Protein AF-0000000077052453 (afdb_homodimer)

Radius of gyration: 27.78 Å; Cα contacts (8 Å, |Δi|>4): 777; chains: 2; bounding box: 116×94×67 Å

Secondary structure (DSSP, 8-state):
-------------------------BTTB-HHHHHHHT-PPPPSSS-TTSSTTTT--HHHHHHHHHTB-PPP-PPP-HHHHHHHHHHHHHHHHHHHHHHTT-HHHHHHHHHHHHTHHHHHHHHHHHHHHHHHT---TTHHHHHHHHHHHHHHHHHHGGGS---HHHHHHHHHHHHHHHHHHHHHHHH-HHHHHHHHHHHHHHHHHHHHHHHHHHHTTSS--PBPPHHHHHHHT--TT-BHHHHHHHHHHHHHHHHHHHHHHHHHHHS---TTS---TTTS--S---SSS-TTB-GGG-----/-------------------------BTTB-HHHHHHHT-PPPPSSS-TTSSTTTT--HHHHHHHHHTB-PPP-PPP-HHHHHHHHHHHHHHHHHHHHHHTT-HHHHHHHHHHHHTHHHHHHHHHHHHHHHHHT---TTHHHHHHHHHHHHHHHHHHGGGS---HHHHHHHHHHHHHHHHHHHHHHHH-HHHHHHHHHHHHHHHHHHHHHHHHHHHTTSS--PBPPHHHHHHHT--TT-BHHHHHHHHHHHHHHHHHHHHHHHHHHHS---TTS---TTT---S---SSS-TTB-GGG-----

Sequence (604 aa):
MFSRFCSRSLTSRVPFFIRAVATTPEGIIDKDVLERAINKKPNKHYHILSTRYHSSNREYLQILEQCWGEQPKRQAVGISDRIAKGIVDMLFFCGNLYFRDNYIRRAIFLESVASVPGLVCSSLHHLRCLRRLQPNEWIKPLVDEAENERMHLLAVRTYTNLTIVQKLFIRILQVSFVSLFSFMFVFTPRTSHRLVGFLEEHAVDSYTEMIKRIDTGKLKNERATQITKDYWGLPEDATLRDALLVIRADEADHRLVNHTLGDEYDKKVAPNGKWYAGLHFPIDLHSSFGPYMDFSKYKKQEMFSRFCSRSLTSRVPFFIRAVATTPEGIIDKDVLERAINKKPNKHYHILSTRYHSSNREYLQILEQCWGEQPKRQAVGISDRIAKGIVDMLFFCGNLYFRDNYIRRAIFLESVASVPGLVCSSLHHLRCLRRLQPNEWIKPLVDEAENERMHLLAVRTYTNLTIVQKLFIRILQVSFVSLFSFMFVFTPRTSHRLVGFLEEHAVDSYTEMIKRIDTGKLKNERATQITKDYWGLPEDATLRDALLVIRADEADHRLVNHTLGDEYDKKVAPNGKWYAGLHFPIDLHSSFGPYMDFSKYKKQE

Organism: Blastocystis hominis (NCBI:txid12968)

Structure (mmCIF, N/CA/C/O backbone):
data_AF-0000000077052453-model_v1
#
loop_
_entity.id
_entity.type
_entity.pdbx_description
1 polymer 'Alternative oxydase (AOX)'
#
loop_
_atom_site.group_PDB
_atom_site.id
_atom_site.type_symbol
_atom_site.label_atom_id
_atom_site.label_alt_id
_atom_site.label_comp_id
_atom_site.label_asym_id
_atom_site.label_entity_id
_atom_site.label_seq_id
_atom_site.pdbx_PDB_ins_code
_atom_site.Cartn_x
_atom_site.Cartn_y
_atom_site.Cartn_z
_atom_site.occupancy
_atom_site.B_iso_or_equiv
_atom_site.auth_seq_id
_atom_site.auth_comp_id
_atom_site.auth_asym_id
_atom_site.auth_atom_id
_atom_site.pdbx_PDB_model_num
ATOM 1 N N . MET A 1 1 ? 53.75 49 -15.062 1 26.22 1 MET A N 1
ATOM 2 C CA . MET A 1 1 ? 54.125 48.25 -13.859 1 26.22 1 MET A CA 1
ATOM 3 C C . MET A 1 1 ? 53.031 48.406 -12.789 1 26.22 1 MET A C 1
ATOM 5 O O . MET A 1 1 ? 53.281 48.188 -11.609 1 26.22 1 MET A O 1
ATOM 9 N N . PHE A 1 2 ? 51.781 48.969 -13.125 1 30.11 2 PHE A N 1
ATOM 10 C CA . PHE A 1 2 ? 50.688 49.219 -12.211 1 30.11 2 PHE A CA 1
ATOM 11 C C . PHE A 1 2 ? 50.219 47.906 -11.578 1 30.11 2 PHE A C 1
ATOM 13 O O . PHE A 1 2 ? 49.812 46.969 -12.289 1 30.11 2 PHE A O 1
ATOM 20 N N . SER A 1 3 ? 50.844 47.562 -10.375 1 25.36 3 SER A N 1
ATOM 21 C CA . SER A 1 3 ? 50.688 46.5 -9.383 1 25.36 3 SER A CA 1
ATOM 22 C C . SER A 1 3 ? 49.281 46.438 -8.859 1 25.36 3 SER A C 1
ATOM 24 O O . SER A 1 3 ? 48.781 47.406 -8.273 1 25.36 3 SER A O 1
ATOM 26 N N . ARG A 1 4 ? 48.281 45.844 -9.703 1 27.33 4 ARG A N 1
ATOM 27 C CA . ARG A 1 4 ? 46.875 45.594 -9.375 1 27.33 4 ARG A CA 1
ATOM 28 C C . ARG A 1 4 ? 46.75 44.906 -8.023 1 27.33 4 ARG A C 1
ATOM 30 O O . ARG A 1 4 ? 47.312 43.812 -7.836 1 27.33 4 ARG A O 1
ATOM 37 N N . PHE A 1 5 ? 46.75 45.688 -6.891 1 27.09 5 PHE A N 1
ATOM 38 C CA . PHE A 1 5 ? 46.531 45.281 -5.512 1 27.09 5 PHE A CA 1
ATOM 39 C C . PHE A 1 5 ? 45.25 44.438 -5.398 1 27.09 5 PHE A C 1
ATOM 41 O O . PHE A 1 5 ? 44.156 44.969 -5.609 1 27.09 5 PHE A O 1
ATOM 48 N N . CYS A 1 6 ? 45.25 43.156 -5.898 1 27.56 6 CYS A N 1
ATOM 49 C CA . CYS A 1 6 ? 44.156 42.219 -5.715 1 27.56 6 CYS A CA 1
ATOM 50 C C . CYS A 1 6 ? 43.812 42.062 -4.238 1 27.56 6 CYS A C 1
ATOM 52 O O . CYS A 1 6 ? 44.625 41.562 -3.457 1 27.56 6 CYS A O 1
ATOM 54 N N . SER A 1 7 ? 43.156 43.094 -3.621 1 23.78 7 SER A N 1
ATOM 55 C CA . SER A 1 7 ? 42.688 42.969 -2.24 1 23.78 7 SER A CA 1
ATOM 56 C C . SER A 1 7 ? 41.906 41.688 -2.023 1 23.78 7 SER A C 1
ATOM 58 O O . SER A 1 7 ? 40.906 41.438 -2.711 1 23.78 7 SER A O 1
ATOM 60 N N . ARG A 1 8 ? 42.562 40.562 -1.631 1 29.03 8 ARG A N 1
ATOM 61 C CA . ARG A 1 8 ? 42.062 39.312 -1.093 1 29.03 8 ARG A CA 1
ATOM 62 C C . ARG A 1 8 ? 41.125 39.562 0.074 1 29.03 8 ARG A C 1
ATOM 64 O O . ARG A 1 8 ? 41.531 39.969 1.156 1 29.03 8 ARG A O 1
ATOM 71 N N . SER A 1 9 ? 39.938 40.188 -0.212 1 24.8 9 SER A N 1
ATOM 72 C CA . SER A 1 9 ? 38.969 40.25 0.887 1 24.8 9 SER A CA 1
ATOM 73 C C . SER A 1 9 ? 38.812 38.906 1.549 1 24.8 9 SER A C 1
ATOM 75 O O . SER A 1 9 ? 38.5 37.906 0.88 1 24.8 9 SER A O 1
ATOM 77 N N . LEU A 1 10 ? 39.594 38.594 2.592 1 29.22 10 LEU A N 1
ATOM 78 C CA . LEU A 1 10 ? 39.469 37.5 3.547 1 29.22 10 LEU A CA 1
ATOM 79 C C . LEU A 1 10 ? 38.031 37.438 4.098 1 29.22 10 LEU A C 1
ATOM 81 O O . LEU A 1 10 ? 37.594 38.312 4.84 1 29.22 10 LEU A O 1
ATOM 85 N N . THR A 1 11 ? 37.031 37.094 3.293 1 29.38 11 THR A N 1
ATOM 86 C CA . THR A 1 11 ? 35.75 36.844 3.898 1 29.38 11 THR A CA 1
ATOM 87 C C . THR A 1 11 ? 35.875 35.875 5.078 1 29.38 11 THR A C 1
ATOM 89 O O . THR A 1 11 ? 36.469 34.812 4.949 1 29.38 11 THR A O 1
ATOM 92 N N . SER A 1 12 ? 36 36.375 6.273 1 26.34 12 SER A N 1
ATOM 93 C CA . SER A 1 12 ? 35.969 35.625 7.523 1 26.34 12 SER A CA 1
ATOM 94 C C . SER A 1 12 ? 34.812 34.625 7.527 1 26.34 12 SER A C 1
ATOM 96 O O . SER A 1 12 ? 33.656 35 7.332 1 26.34 12 SER A O 1
ATOM 98 N N . ARG A 1 13 ? 35.062 33.406 7.082 1 30.62 13 ARG A N 1
ATOM 99 C CA . ARG A 1 13 ? 34.188 32.281 7.352 1 30.62 13 ARG A CA 1
ATOM 100 C C . ARG A 1 13 ? 33.812 32.219 8.828 1 30.62 13 ARG A C 1
ATOM 102 O O . ARG A 1 13 ? 34.688 31.969 9.68 1 30.62 13 ARG A O 1
ATOM 109 N N . VAL A 1 14 ? 32.938 33.125 9.305 1 29.8 14 VAL A N 1
ATOM 110 C CA . VAL A 1 14 ? 32.406 32.938 10.648 1 29.8 14 VAL A CA 1
ATOM 111 C C . VAL A 1 14 ? 32.031 31.453 10.828 1 29.8 14 VAL A C 1
ATOM 113 O O . VAL A 1 14 ? 31.281 30.906 10.016 1 29.8 14 VAL A O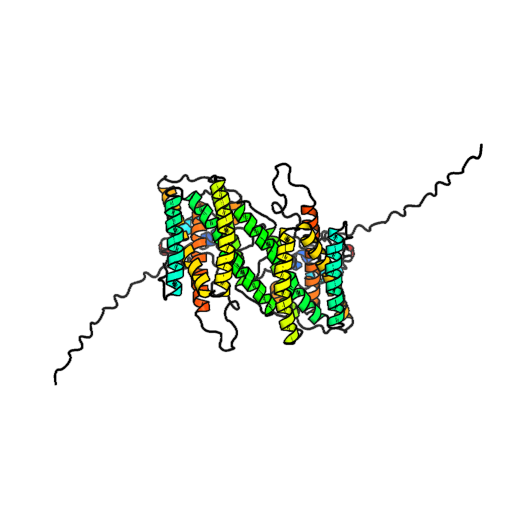 1
ATOM 116 N N . PRO A 1 15 ? 32.75 30.656 11.586 1 31.38 15 PRO A N 1
ATOM 117 C CA . PRO A 1 15 ? 32.375 29.266 11.852 1 31.38 15 PRO A CA 1
ATOM 118 C C . PRO A 1 15 ? 30.969 29.141 12.453 1 31.38 15 PRO A C 1
ATOM 120 O O . PRO A 1 15 ? 30.656 29.844 13.422 1 31.38 15 PRO A O 1
ATOM 123 N N . PHE A 1 16 ? 29.938 29.094 11.695 1 30.7 16 PHE A N 1
ATOM 124 C CA . PHE A 1 16 ? 28.641 28.734 12.258 1 30.7 16 PHE A CA 1
ATOM 125 C C . PHE A 1 16 ? 28.797 27.609 13.281 1 30.7 16 PHE A C 1
ATOM 127 O O . PHE A 1 16 ? 29.172 26.484 12.93 1 30.7 16 PHE A O 1
ATOM 134 N N . PHE A 1 17 ? 29.156 27.922 14.516 1 30.66 17 PHE A N 1
ATOM 135 C CA . PHE A 1 17 ? 29.062 26.984 15.625 1 30.66 17 PHE A CA 1
ATOM 136 C C . PHE A 1 17 ? 27.703 26.297 15.648 1 30.66 17 PHE A C 1
ATOM 138 O O . PHE A 1 17 ? 26.688 26.906 16.016 1 30.66 17 PHE A O 1
ATOM 145 N N . ILE A 1 18 ? 27.422 25.438 14.742 1 35.03 18 ILE A N 1
ATOM 146 C CA . ILE A 1 18 ? 26.234 24.594 14.859 1 35.03 18 ILE A CA 1
ATOM 147 C C . ILE A 1 18 ? 26.266 23.844 16.188 1 35.03 18 ILE A C 1
ATOM 149 O O . ILE A 1 18 ? 27.188 23.078 16.453 1 35.03 18 ILE A O 1
ATOM 153 N N . ARG A 1 19 ? 25.703 24.422 17.25 1 38.56 19 ARG A N 1
ATOM 154 C CA . ARG A 1 19 ? 25.531 23.625 18.453 1 38.56 19 ARG A CA 1
ATOM 155 C C . ARG A 1 19 ? 25.219 22.172 18.109 1 38.56 19 ARG A C 1
ATOM 157 O O . ARG A 1 19 ? 24.438 21.906 17.203 1 38.56 19 ARG A O 1
ATOM 164 N N . ALA A 1 20 ? 26.031 21.219 18.469 1 44.16 20 ALA A N 1
ATOM 165 C CA . ALA A 1 20 ? 25.938 19.766 18.281 1 44.16 20 ALA A CA 1
ATOM 166 C C . ALA A 1 20 ? 24.609 19.234 18.812 1 44.16 20 ALA A C 1
ATOM 168 O O . ALA A 1 20 ? 24.375 19.219 20.016 1 44.16 20 ALA A O 1
ATOM 169 N N . VAL A 1 21 ? 23.531 19.484 18.078 1 57.38 21 VAL A N 1
ATOM 170 C CA . VAL A 1 21 ? 22.219 18.984 18.469 1 57.38 21 VAL A CA 1
ATOM 171 C C . VAL A 1 21 ? 22.25 17.453 18.547 1 57.38 21 VAL A C 1
ATOM 173 O O . VAL A 1 21 ? 22.75 16.781 17.641 1 57.38 21 VAL A O 1
ATOM 176 N N . ALA A 1 22 ? 22.031 16.953 19.844 1 54.09 22 ALA A N 1
ATOM 177 C CA . ALA A 1 22 ? 21.969 15.5 20.016 1 54.09 22 ALA A CA 1
ATOM 178 C C . ALA A 1 22 ? 20.781 14.914 19.25 1 54.09 22 ALA A C 1
ATOM 180 O O . ALA A 1 22 ? 19.625 15.172 19.594 1 54.09 22 ALA A O 1
ATOM 181 N N . THR A 1 23 ? 21.141 14.203 18.281 1 71.25 23 THR A N 1
ATOM 182 C CA . THR A 1 23 ? 20.062 13.68 17.438 1 71.25 23 THR A CA 1
ATOM 183 C C . THR A 1 23 ? 19.703 12.258 17.844 1 71.25 23 THR A C 1
ATOM 185 O O . THR A 1 23 ? 18.875 11.609 17.203 1 71.25 23 THR A O 1
ATOM 188 N N . THR A 1 24 ? 20.422 11.867 18.984 1 71.38 24 THR A N 1
ATOM 189 C CA . THR A 1 24 ? 20.062 10.555 19.516 1 71.38 24 THR A CA 1
ATOM 190 C C . THR A 1 24 ? 19.625 10.656 20.969 1 71.38 24 THR A C 1
ATOM 192 O O . THR A 1 24 ? 20.203 11.422 21.75 1 71.38 24 THR A O 1
ATOM 195 N N . PRO A 1 25 ? 18.703 9.977 21.344 1 75.5 25 PRO A N 1
ATOM 196 C CA . PRO A 1 25 ? 18.188 10.07 22.719 1 75.5 25 PRO A CA 1
ATOM 197 C C . PRO A 1 25 ? 19.047 9.281 23.703 1 75.5 25 PRO A C 1
ATOM 199 O O . PRO A 1 25 ? 18.922 9.469 24.922 1 75.5 25 PRO A O 1
ATOM 202 N N . GLU A 1 26 ? 19.844 8.445 23.141 1 72.19 26 GLU A N 1
ATOM 203 C CA . GLU A 1 26 ? 20.625 7.582 24.031 1 72.19 26 GLU A CA 1
ATOM 204 C C . GLU A 1 26 ? 21.516 8.406 24.953 1 72.19 26 GLU A C 1
ATOM 206 O O . GLU A 1 26 ? 22.188 9.344 24.516 1 72.19 26 GLU A O 1
ATOM 211 N N . GLY A 1 27 ? 21.562 8.094 26.219 1 71 27 GLY A N 1
ATOM 212 C CA . GLY A 1 27 ? 22.375 8.805 27.203 1 71 27 GLY A CA 1
ATOM 213 C C . GLY A 1 27 ? 21.703 10.047 27.75 1 71 27 GLY A C 1
ATOM 214 O O . GLY A 1 27 ? 22.156 10.617 28.734 1 71 27 GLY A O 1
ATOM 215 N N . ILE A 1 28 ? 20.672 10.461 27.141 1 75.62 28 ILE A N 1
ATOM 216 C CA . ILE A 1 28 ? 19.953 11.664 27.562 1 75.62 28 ILE A CA 1
ATOM 217 C C . ILE A 1 28 ? 18.625 11.266 28.219 1 75.62 28 ILE A C 1
ATOM 219 O O . ILE A 1 28 ? 18.297 11.727 29.312 1 75.62 28 ILE A O 1
ATOM 223 N N . ILE A 1 29 ? 17.984 10.398 27.547 1 75.38 29 ILE A N 1
ATOM 224 C CA . ILE A 1 29 ? 16.719 9.883 28.062 1 75.38 29 ILE A CA 1
ATOM 225 C C . ILE A 1 29 ? 16.938 8.5 28.672 1 75.38 29 ILE A C 1
ATOM 227 O O . ILE A 1 29 ? 17.625 7.652 28.078 1 75.38 29 ILE A O 1
ATOM 231 N N . ASP A 1 30 ? 16.312 8.297 29.766 1 75.5 30 ASP A N 1
ATOM 232 C CA . ASP A 1 30 ? 16.422 7.004 30.438 1 75.5 30 ASP A CA 1
ATOM 233 C C . ASP A 1 30 ? 15.953 5.871 29.531 1 75.5 30 ASP A C 1
ATOM 235 O O . ASP A 1 30 ? 14.922 5.996 28.875 1 75.5 30 ASP A O 1
ATOM 239 N N . LYS A 1 31 ? 16.672 4.809 29.578 1 73.69 31 LYS A N 1
ATOM 240 C CA . LYS A 1 31 ? 16.375 3.656 28.719 1 73.69 31 LYS A CA 1
ATOM 241 C C . LYS A 1 31 ? 14.977 3.113 28.984 1 73.69 31 LYS A C 1
ATOM 243 O O . LYS A 1 31 ? 14.266 2.725 28.062 1 73.69 31 LYS A O 1
ATOM 248 N N . ASP A 1 32 ? 14.609 3.068 30.219 1 73.12 32 ASP A N 1
ATOM 249 C CA . ASP A 1 32 ? 13.297 2.557 30.578 1 73.12 32 ASP A CA 1
ATOM 250 C C . ASP A 1 32 ? 12.18 3.436 30.016 1 73.12 32 ASP A C 1
ATOM 252 O O . ASP A 1 32 ? 11.156 2.926 29.547 1 73.12 32 ASP A O 1
ATOM 256 N N . VAL A 1 33 ? 12.43 4.688 30.078 1 74 33 VAL A N 1
ATOM 257 C CA . VAL A 1 33 ? 11.469 5.641 29.547 1 74 33 VAL A CA 1
ATOM 258 C C . VAL A 1 33 ? 11.344 5.461 28.031 1 74 33 VAL A C 1
ATOM 260 O O . VAL A 1 33 ? 10.234 5.43 27.5 1 74 33 VAL A O 1
ATOM 263 N N . LEU A 1 34 ? 12.406 5.277 27.469 1 77.38 34 LEU A N 1
ATOM 264 C CA . LEU A 1 34 ? 12.422 5.113 26.016 1 77.38 34 LEU A CA 1
ATOM 265 C C . LEU A 1 34 ? 11.734 3.818 25.609 1 77.38 34 LEU A C 1
ATOM 267 O O . LEU A 1 34 ? 10.953 3.799 24.641 1 77.38 34 LEU A O 1
ATOM 271 N N . GLU A 1 35 ? 12.008 2.773 26.281 1 73.31 35 GLU A N 1
ATOM 272 C CA . GLU A 1 35 ? 11.398 1.479 26 1 73.31 35 GLU A CA 1
ATOM 273 C C . GLU A 1 35 ? 9.883 1.529 26.172 1 73.31 35 GLU A C 1
ATOM 275 O O . GLU A 1 35 ? 9.141 0.966 25.359 1 73.31 35 GLU A O 1
ATOM 280 N N . ARG A 1 36 ? 9.445 2.186 27.109 1 72.06 36 ARG A N 1
ATOM 281 C CA . ARG A 1 36 ? 8.008 2.322 27.344 1 72.06 36 ARG A CA 1
ATOM 282 C C . ARG A 1 36 ? 7.355 3.156 26.234 1 72.06 36 ARG A C 1
ATOM 284 O O . ARG A 1 36 ? 6.234 2.867 25.828 1 72.06 36 ARG A O 1
ATOM 291 N N . ALA A 1 37 ? 8.078 4.074 25.875 1 70.5 37 ALA A N 1
ATOM 292 C CA . ALA A 1 37 ? 7.543 5.004 24.891 1 70.5 37 ALA A CA 1
ATOM 293 C C . ALA A 1 37 ? 7.32 4.309 23.547 1 70.5 37 ALA A C 1
ATOM 295 O O . ALA A 1 37 ? 6.355 4.609 22.844 1 70.5 37 ALA A O 1
ATOM 296 N N . ILE A 1 38 ? 8.078 3.221 23.328 1 69 38 ILE A N 1
ATOM 297 C CA . ILE A 1 38 ? 8.039 2.639 22 1 69 38 ILE A CA 1
ATOM 298 C C . ILE A 1 38 ? 7.34 1.283 22.047 1 69 38 ILE A C 1
ATOM 300 O O . ILE A 1 38 ? 7.309 0.556 21.047 1 69 38 ILE A O 1
ATOM 304 N N . ASN A 1 39 ? 6.648 0.805 22.984 1 66.69 39 ASN A N 1
ATOM 305 C CA . ASN A 1 39 ? 6.152 -0.554 23.188 1 66.69 39 ASN A CA 1
ATOM 306 C C . ASN A 1 39 ? 4.672 -0.667 22.828 1 66.69 39 ASN A C 1
ATOM 308 O O . ASN A 1 39 ? 3.986 -1.577 23.297 1 66.69 39 ASN A O 1
ATOM 312 N N . LYS A 1 40 ? 4.168 0.064 22 1 62.97 40 LYS A N 1
ATOM 313 C CA . LYS A 1 40 ? 2.76 -0.156 21.688 1 62.97 40 LYS A CA 1
ATOM 314 C C . LYS A 1 40 ? 2.604 -0.957 20.391 1 62.97 40 LYS A C 1
ATOM 316 O O . LYS A 1 40 ? 3.361 -0.763 19.438 1 62.97 40 LYS A O 1
ATOM 321 N N . LYS A 1 41 ? 1.584 -1.943 20.484 1 66.56 41 LYS A N 1
ATOM 322 C CA . LYS A 1 41 ? 1.279 -2.812 19.359 1 66.56 41 LYS A CA 1
ATOM 323 C C . LYS A 1 41 ? 0.666 -2.02 18.203 1 66.56 41 LYS A C 1
ATOM 325 O O . LYS A 1 41 ? -0.194 -1.164 18.422 1 66.56 41 LYS A O 1
ATOM 330 N N . PRO A 1 42 ? 1.19 -2.322 17.109 1 65.62 42 PRO A N 1
ATOM 331 C CA . PRO A 1 42 ? 0.611 -1.608 15.977 1 65.62 42 PRO A CA 1
ATOM 332 C C . PRO A 1 42 ? -0.812 -2.061 15.656 1 65.62 42 PRO A C 1
ATOM 334 O O . PRO A 1 42 ? -1.238 -3.129 16.094 1 65.62 42 PRO A O 1
ATOM 337 N N . ASN A 1 43 ? -1.542 -1.201 15.016 1 70.56 43 ASN A N 1
ATOM 338 C CA . ASN A 1 43 ? -2.895 -1.515 14.57 1 70.56 43 ASN A CA 1
ATOM 339 C C . ASN A 1 43 ? -2.887 -2.5 13.406 1 70.56 43 ASN A C 1
ATOM 341 O O . ASN A 1 43 ? -1.903 -2.588 12.664 1 70.56 43 ASN A O 1
ATOM 345 N N . LYS A 1 44 ? -3.955 -3.273 13.344 1 66.81 44 LYS A N 1
ATOM 346 C CA . LYS A 1 44 ? -4.043 -4.266 12.281 1 66.81 44 LYS A CA 1
ATOM 347 C C . LYS A 1 44 ? -4.77 -3.705 11.062 1 66.81 44 LYS A C 1
ATOM 349 O O . LYS A 1 44 ? -4.719 -4.285 9.977 1 66.81 44 LYS A O 1
ATOM 354 N N . HIS A 1 45 ? -5.387 -2.551 11.148 1 74.88 45 HIS A N 1
ATOM 355 C CA . HIS A 1 45 ? -6.238 -2.014 10.094 1 74.88 45 HIS A CA 1
ATOM 356 C C . HIS A 1 45 ? -5.422 -1.245 9.062 1 74.88 45 HIS A C 1
ATOM 358 O O . HIS A 1 45 ? -5.832 -1.117 7.902 1 74.88 45 HIS A O 1
ATOM 364 N N . TYR A 1 46 ? -4.332 -0.754 9.531 1 84.69 46 TYR A N 1
ATOM 365 C CA . TYR A 1 46 ? -3.445 0 8.648 1 84.69 46 TYR A CA 1
ATOM 366 C C . TYR A 1 46 ? -2.061 -0.632 8.602 1 84.69 46 TYR A C 1
ATOM 368 O O . TYR A 1 46 ? -1.774 -1.574 9.344 1 84.69 46 TYR A O 1
ATOM 376 N N . HIS A 1 47 ? -1.367 -0.247 7.566 1 88.19 47 HIS A N 1
ATOM 377 C CA . HIS A 1 47 ? -0.047 -0.849 7.418 1 88.19 47 HIS A CA 1
ATOM 378 C C . HIS A 1 47 ? 0.839 -0.529 8.617 1 88.19 47 HIS A C 1
ATOM 380 O O . HIS A 1 47 ? 1.007 0.639 8.977 1 88.19 47 HIS A O 1
ATOM 386 N N . ILE A 1 48 ? 1.395 -1.644 9.047 1 76.25 48 ILE A N 1
ATOM 387 C CA . ILE A 1 48 ? 2.277 -1.531 10.203 1 76.25 48 ILE A CA 1
ATOM 388 C C . ILE A 1 48 ? 3.527 -0.741 9.828 1 76.25 48 ILE A C 1
ATOM 390 O O . ILE A 1 48 ? 4.105 -0.956 8.758 1 76.25 48 ILE A O 1
ATOM 394 N N . LEU A 1 49 ? 3.848 0.281 10.57 1 79.31 49 LEU A N 1
ATOM 395 C CA . LEU A 1 49 ? 5.051 1.084 10.391 1 79.31 49 LEU A CA 1
ATOM 396 C C . LEU A 1 49 ? 4.918 2.004 9.188 1 79.31 49 LEU A C 1
ATOM 398 O O . LEU A 1 49 ? 5.914 2.336 8.539 1 79.31 49 LEU A O 1
ATOM 402 N N . SER A 1 50 ? 3.662 2.273 8.844 1 89.38 50 SER A N 1
ATOM 403 C CA . SER A 1 50 ? 3.477 3.264 7.789 1 89.38 50 SER A CA 1
ATOM 404 C C . SER A 1 50 ? 3.912 4.648 8.25 1 89.38 50 SER A C 1
ATOM 406 O O . SER A 1 50 ? 4.016 5.574 7.441 1 89.38 50 SER A O 1
ATOM 408 N N . THR A 1 51 ? 4.156 4.824 9.492 1 91.06 51 THR A N 1
ATOM 409 C CA . THR A 1 51 ? 4.73 6.016 10.109 1 91.06 51 THR A CA 1
ATOM 410 C C . THR A 1 51 ? 5.688 5.629 11.234 1 91.06 51 THR A C 1
ATOM 412 O O . THR A 1 51 ? 5.527 4.574 11.859 1 91.06 51 THR A O 1
ATOM 415 N N . ARG A 1 52 ? 6.582 6.504 11.43 1 89.25 52 ARG A N 1
ATOM 416 C CA . ARG A 1 52 ? 7.508 6.352 12.547 1 89.25 52 ARG A CA 1
ATOM 417 C C . ARG A 1 52 ? 6.77 6.438 13.875 1 89.25 52 ARG A C 1
ATOM 419 O O . ARG A 1 52 ? 7.188 5.824 14.867 1 89.25 52 ARG A O 1
ATOM 426 N N . TYR A 1 53 ? 5.695 7.016 13.938 1 91.5 53 TYR A N 1
ATOM 427 C CA . TYR A 1 53 ? 5.031 7.41 15.18 1 91.5 53 TYR A CA 1
ATOM 428 C C . TYR A 1 53 ? 3.805 6.543 15.438 1 91.5 53 TYR A C 1
ATOM 430 O O . TYR A 1 53 ? 2.809 7.02 15.992 1 91.5 53 TYR A O 1
ATOM 438 N N . HIS A 1 54 ? 3.812 5.316 15.055 1 87.75 54 HIS A N 1
ATOM 439 C CA . HIS A 1 54 ? 2.686 4.395 15.109 1 87.75 54 HIS A CA 1
ATOM 440 C C . HIS A 1 54 ? 2.375 3.988 16.547 1 87.75 54 HIS A C 1
ATOM 442 O O . HIS A 1 54 ? 1.33 3.395 16.812 1 87.75 54 HIS A O 1
ATOM 448 N N . SER A 1 55 ? 3.18 4.316 17.5 1 87.06 55 SER A N 1
ATOM 449 C CA . SER A 1 55 ? 3 4.016 18.906 1 87.06 55 SER A CA 1
ATOM 450 C C . SER A 1 55 ? 3.385 5.211 19.781 1 87.06 55 SER A C 1
ATOM 452 O O . SER A 1 55 ? 4.387 5.168 20.5 1 87.06 55 SER A O 1
ATOM 454 N N . SER A 1 56 ? 2.514 6.152 19.812 1 91.62 56 SER A N 1
ATOM 455 C CA . SER A 1 56 ? 2.844 7.402 20.484 1 91.62 56 SER A CA 1
ATOM 456 C C . SER A 1 56 ? 2.062 7.547 21.797 1 91.62 56 SER A C 1
ATOM 458 O O . SER A 1 56 ? 1.034 8.227 21.828 1 91.62 56 SER A O 1
ATOM 460 N N . ASN A 1 57 ? 2.602 6.953 22.812 1 90.31 57 ASN A N 1
ATOM 461 C CA . ASN A 1 57 ? 1.978 7.113 24.109 1 90.31 57 ASN A CA 1
ATOM 462 C C . ASN A 1 57 ? 2.299 8.477 24.734 1 90.31 57 ASN A C 1
ATOM 464 O O . ASN A 1 57 ? 2.912 9.328 24.078 1 90.31 57 ASN A O 1
ATOM 468 N N . ARG A 1 58 ? 1.88 8.695 25.984 1 91.5 58 ARG A N 1
ATOM 469 C CA . ARG A 1 58 ? 2.01 10.008 26.609 1 91.5 58 ARG A CA 1
ATOM 470 C C . ARG A 1 58 ? 3.477 10.398 26.781 1 91.5 58 ARG A C 1
ATOM 472 O O . ARG A 1 58 ? 3.852 11.539 26.531 1 91.5 58 ARG A O 1
ATOM 479 N N . GLU A 1 59 ? 4.266 9.477 27.172 1 88 59 GLU A N 1
ATOM 480 C CA . GLU A 1 59 ? 5.691 9.742 27.344 1 88 59 GLU A CA 1
ATOM 481 C C . GLU A 1 59 ? 6.336 10.117 26.016 1 88 59 GLU A C 1
ATOM 483 O O . GLU A 1 59 ? 7.16 11.031 25.953 1 88 59 GLU A O 1
ATOM 488 N N . TYR A 1 60 ? 6.016 9.398 25.031 1 90.56 60 TYR A N 1
ATOM 489 C CA . TYR A 1 60 ? 6.547 9.688 23.703 1 90.56 60 TYR A CA 1
ATOM 490 C C . TYR A 1 60 ? 6.16 11.086 23.25 1 90.56 60 TYR A C 1
ATOM 492 O O . TYR A 1 60 ? 6.988 11.828 22.703 1 90.56 60 TYR A O 1
ATOM 500 N N . LEU A 1 61 ? 4.941 11.422 23.453 1 94 61 LEU A N 1
ATOM 501 C CA . LEU A 1 61 ? 4.445 12.727 23.047 1 94 61 LEU A CA 1
ATOM 502 C C . LEU A 1 61 ? 5.18 13.844 23.797 1 94 61 LEU A C 1
ATOM 504 O O . LEU A 1 61 ? 5.469 14.891 23.219 1 94 61 LEU A O 1
ATOM 508 N N . GLN A 1 62 ? 5.457 13.625 24.984 1 92 62 GLN A N 1
ATOM 509 C CA . GLN A 1 62 ? 6.191 14.609 25.781 1 92 62 GLN A CA 1
ATOM 510 C C . GLN A 1 62 ? 7.598 14.812 25.219 1 92 62 GLN A C 1
ATOM 512 O O . GLN A 1 62 ? 8.07 15.953 25.109 1 92 62 GLN A O 1
ATOM 517 N N . ILE A 1 63 ? 8.211 13.734 24.938 1 89.88 63 ILE A N 1
ATOM 518 C CA . ILE A 1 63 ? 9.555 13.82 24.375 1 89.88 63 ILE A CA 1
ATOM 519 C C . ILE A 1 63 ? 9.5 14.539 23.031 1 89.88 63 ILE A C 1
ATOM 521 O O . ILE A 1 63 ? 10.336 15.406 22.75 1 89.88 63 ILE A O 1
ATOM 525 N N . LEU A 1 64 ? 8.555 14.133 22.234 1 91.75 64 LEU A N 1
ATOM 526 C CA . LEU A 1 64 ? 8.398 14.734 20.922 1 91.75 64 LEU A CA 1
ATOM 527 C C . LEU A 1 64 ? 8.203 16.25 21.031 1 91.75 64 LEU A C 1
ATOM 529 O O . LEU A 1 64 ? 8.75 17 20.219 1 91.75 64 LEU A O 1
ATOM 533 N N . GLU A 1 65 ? 7.445 16.641 21.953 1 94.06 65 GLU A N 1
ATOM 534 C CA . GLU A 1 65 ? 7.16 18.062 22.141 1 94.06 65 GLU A CA 1
ATOM 535 C C . GLU A 1 65 ? 8.383 18.797 22.688 1 94.06 65 GLU A C 1
ATOM 537 O O . GLU A 1 65 ? 8.766 19.844 22.172 1 94.06 65 GLU A O 1
ATOM 542 N N . GLN A 1 66 ? 8.969 18.297 23.719 1 92.12 66 GLN A N 1
ATOM 543 C CA . GLN A 1 66 ? 10.078 18.953 24.391 1 92.12 66 GLN A CA 1
ATOM 544 C C . GLN A 1 66 ? 11.305 19.031 23.484 1 92.12 66 GLN A C 1
ATOM 546 O O . GLN A 1 66 ? 12.039 20.031 23.5 1 92.12 66 GLN A O 1
ATOM 551 N N . CYS A 1 67 ? 11.469 18.016 22.703 1 92.12 67 CYS A N 1
ATOM 552 C CA . CYS A 1 67 ? 12.719 17.891 21.953 1 92.12 67 CYS A CA 1
ATOM 553 C C . CYS A 1 67 ? 12.531 18.266 20.5 1 92.12 67 CYS A C 1
ATOM 555 O O . CYS A 1 67 ? 13.352 17.906 19.641 1 92.12 67 CYS A O 1
ATOM 557 N N . TRP A 1 68 ? 11.398 18.875 20.203 1 93.69 68 TRP A N 1
ATOM 558 C CA . TRP A 1 68 ? 11.188 19.328 18.828 1 93.69 68 TRP A CA 1
ATOM 559 C C . TRP A 1 68 ? 12.273 20.312 18.406 1 93.69 68 TRP A C 1
ATOM 561 O O . TRP A 1 68 ? 12.445 21.359 19.047 1 93.69 68 TRP A O 1
ATOM 571 N N . GLY A 1 69 ? 13.016 19.969 17.438 1 91 69 GLY A N 1
ATOM 572 C CA . GLY A 1 69 ? 14.141 20.781 17.016 1 91 69 GLY A CA 1
ATOM 573 C C . GLY A 1 69 ? 13.797 21.734 15.891 1 91 69 GLY A C 1
ATOM 574 O O . GLY A 1 69 ? 12.633 21.828 15.484 1 91 69 GLY A O 1
ATOM 575 N N . GLU A 1 70 ? 14.844 22.422 15.445 1 88 70 GLU A N 1
ATOM 576 C CA . GLU A 1 70 ? 14.688 23.344 14.32 1 88 70 GLU A CA 1
ATOM 577 C C . GLU A 1 70 ? 14.438 22.578 13.016 1 88 70 GLU A C 1
ATOM 579 O O . GLU A 1 70 ? 15.039 21.531 12.781 1 88 70 GLU A O 1
ATOM 584 N N . GLN A 1 71 ? 13.555 23.094 12.234 1 90.19 71 GLN A N 1
ATOM 585 C CA . GLN A 1 71 ? 13.203 22.469 10.969 1 90.19 71 GLN A CA 1
ATOM 586 C C . GLN A 1 71 ? 13.891 23.172 9.797 1 90.19 71 GLN A C 1
ATOM 588 O O . GLN A 1 71 ? 13.68 24.375 9.57 1 90.19 71 GLN A O 1
ATOM 593 N N . PRO A 1 72 ? 14.672 22.438 9.133 1 87.56 72 PRO A N 1
ATOM 594 C CA . PRO A 1 72 ? 15.398 23.047 8.016 1 87.56 72 PRO A CA 1
ATOM 595 C C . PRO A 1 72 ? 14.484 23.453 6.859 1 87.56 72 PRO A C 1
ATOM 597 O O . PRO A 1 72 ? 13.461 22.797 6.621 1 87.56 72 PRO A O 1
ATOM 600 N N . LYS A 1 73 ? 14.859 24.547 6.176 1 89.56 73 LYS A N 1
ATOM 601 C CA . LYS A 1 73 ? 14.219 24.969 4.934 1 89.56 73 LYS A CA 1
ATOM 602 C C . LYS A 1 73 ? 15.18 24.859 3.754 1 89.56 73 LYS A C 1
ATOM 604 O O . LYS A 1 73 ? 16.328 25.312 3.828 1 89.56 73 LYS A O 1
ATOM 609 N N . ARG A 1 74 ? 14.664 24.141 2.781 1 90 74 ARG A N 1
ATOM 610 C CA . ARG A 1 74 ? 15.516 23.984 1.609 1 90 74 ARG A CA 1
ATOM 611 C C . ARG A 1 74 ? 15.516 25.25 0.751 1 90 74 ARG A C 1
ATOM 613 O O . ARG A 1 74 ? 14.469 25.844 0.514 1 90 74 ARG A O 1
ATOM 620 N N . GLN A 1 75 ? 16.719 25.562 0.373 1 86.56 75 GLN A N 1
ATOM 621 C CA . GLN A 1 75 ? 16.828 26.641 -0.598 1 86.56 75 GLN A CA 1
ATOM 622 C C . GLN A 1 75 ? 16.656 26.125 -2.023 1 86.56 75 GLN A C 1
ATOM 624 O O . GLN A 1 75 ? 17.234 25.109 -2.391 1 86.56 75 GLN A O 1
ATOM 629 N N . ALA A 1 76 ? 15.805 26.797 -2.795 1 86.38 76 ALA A N 1
ATOM 630 C CA . ALA A 1 76 ? 15.586 26.391 -4.18 1 86.38 76 ALA A CA 1
ATOM 631 C C . ALA A 1 76 ? 16.844 26.562 -5.016 1 86.38 76 ALA A C 1
ATOM 633 O O . ALA A 1 76 ? 17.422 27.656 -5.062 1 86.38 76 ALA A O 1
ATOM 634 N N . VAL A 1 77 ? 17.281 25.469 -5.57 1 86.25 77 VAL A N 1
ATOM 635 C CA . VAL A 1 77 ? 18.469 25.5 -6.43 1 86.25 77 VAL A CA 1
ATOM 636 C C . VAL A 1 77 ? 18.062 25.203 -7.875 1 86.25 77 VAL A C 1
ATOM 638 O O . VAL A 1 77 ? 17.484 24.141 -8.156 1 86.25 77 VAL A O 1
ATOM 641 N N . GLY A 1 78 ? 18.297 26.172 -8.75 1 87.06 78 GLY A N 1
ATOM 642 C CA . GLY A 1 78 ? 17.984 25.969 -10.156 1 87.06 78 GLY A CA 1
ATOM 643 C C . GLY A 1 78 ? 16.578 26.359 -10.531 1 87.06 78 GLY A C 1
ATOM 644 O O . GLY A 1 78 ? 15.766 26.688 -9.664 1 87.06 78 GLY A O 1
ATOM 645 N N . ILE A 1 79 ? 16.328 26.266 -11.758 1 88.44 79 ILE A N 1
ATOM 646 C CA . ILE A 1 79 ? 15.055 26.75 -12.297 1 88.44 79 ILE A CA 1
ATOM 647 C C . ILE A 1 79 ? 13.93 25.797 -11.898 1 88.44 79 ILE A C 1
ATOM 649 O O . ILE A 1 79 ? 12.844 26.234 -11.523 1 88.44 79 ILE A O 1
ATOM 653 N N . SER A 1 80 ? 14.117 24.562 -11.906 1 87.75 80 SER A N 1
ATOM 654 C CA . SER A 1 80 ? 13.102 23.562 -11.57 1 87.75 80 SER A CA 1
ATOM 655 C C . SER A 1 80 ? 12.672 23.688 -10.109 1 87.75 80 SER A C 1
ATOM 657 O O . SER A 1 80 ? 11.477 23.656 -9.805 1 87.75 80 SER A O 1
ATOM 659 N N . ASP A 1 81 ? 13.609 23.875 -9.281 1 89.56 81 ASP A N 1
ATOM 660 C CA . ASP A 1 81 ? 13.297 24.047 -7.867 1 89.56 81 ASP A CA 1
ATOM 661 C C . ASP A 1 81 ? 12.492 25.328 -7.633 1 89.56 81 ASP A C 1
ATOM 663 O O . ASP A 1 81 ? 11.578 25.344 -6.805 1 89.56 81 ASP A O 1
ATOM 667 N N . ARG A 1 82 ? 12.852 26.328 -8.289 1 90.19 82 ARG A N 1
ATOM 668 C CA . ARG A 1 82 ? 12.172 27.609 -8.125 1 90.19 82 ARG A CA 1
ATOM 669 C C . ARG A 1 82 ? 10.727 27.531 -8.617 1 90.19 82 ARG A C 1
ATOM 671 O O . ARG A 1 82 ? 9.828 28.094 -7.996 1 90.19 82 ARG A O 1
ATOM 678 N N . ILE A 1 83 ? 10.57 26.828 -9.68 1 89.31 83 ILE A N 1
ATOM 679 C CA . ILE A 1 83 ? 9.219 26.625 -10.188 1 89.31 83 ILE A CA 1
ATOM 680 C C . ILE A 1 83 ? 8.406 25.812 -9.18 1 89.31 83 ILE A C 1
ATOM 682 O O . ILE A 1 83 ? 7.273 26.188 -8.844 1 89.31 83 ILE A O 1
ATOM 686 N N . ALA A 1 84 ? 8.969 24.766 -8.695 1 89.75 84 ALA A N 1
ATOM 687 C CA . ALA A 1 84 ? 8.305 23.938 -7.699 1 89.75 84 ALA A CA 1
ATOM 688 C C . ALA A 1 84 ? 7.918 24.75 -6.473 1 89.75 84 ALA A C 1
ATOM 690 O O . ALA A 1 84 ? 6.77 24.719 -6.027 1 89.75 84 ALA A O 1
ATOM 691 N N . LYS A 1 85 ? 8.867 25.5 -6.043 1 90.69 85 LYS A N 1
ATOM 692 C CA . LYS A 1 85 ? 8.617 26.344 -4.867 1 90.69 85 LYS A CA 1
ATOM 693 C C . LYS A 1 85 ? 7.559 27.391 -5.16 1 90.69 85 LYS A C 1
ATOM 695 O O . LYS A 1 85 ? 6.688 27.656 -4.324 1 90.69 85 LYS A O 1
ATOM 700 N N . GLY A 1 86 ? 7.645 27.984 -6.301 1 89.25 86 GLY A N 1
ATOM 701 C CA . GLY A 1 86 ? 6.684 29 -6.695 1 89.25 86 GLY A CA 1
ATOM 702 C C . GLY A 1 86 ? 5.258 28.484 -6.758 1 89.25 86 GLY A C 1
ATOM 703 O O . GLY A 1 86 ? 4.328 29.141 -6.297 1 89.25 86 GLY A O 1
ATOM 704 N N . ILE A 1 87 ? 5.074 27.312 -7.32 1 88.06 87 ILE A N 1
ATOM 705 C CA . ILE A 1 87 ? 3.756 26.688 -7.406 1 88.06 87 ILE A CA 1
ATOM 706 C C . ILE A 1 87 ? 3.199 26.469 -6 1 88.06 87 ILE A C 1
ATOM 708 O O . ILE A 1 87 ? 2.049 26.812 -5.723 1 88.06 87 ILE A O 1
ATOM 712 N N . VAL A 1 88 ? 3.984 25.953 -5.113 1 88.44 88 VAL A N 1
ATOM 713 C CA . VAL A 1 88 ? 3.561 25.641 -3.75 1 88.44 88 VAL A CA 1
ATOM 714 C C . VAL A 1 88 ? 3.215 26.938 -3.01 1 88.44 88 VAL A C 1
ATOM 716 O O . VAL A 1 88 ? 2.172 27.016 -2.357 1 88.44 88 VAL A O 1
ATOM 719 N N . ASP A 1 89 ? 4.078 27.938 -3.203 1 86.88 89 ASP A N 1
ATOM 720 C CA . ASP A 1 89 ? 3.844 29.219 -2.543 1 86.88 89 ASP A CA 1
ATOM 721 C C . ASP A 1 89 ? 2.533 29.844 -3.012 1 86.88 89 ASP A C 1
ATOM 723 O O . ASP A 1 89 ? 1.78 30.391 -2.207 1 86.88 89 ASP A O 1
ATOM 727 N N . MET A 1 90 ? 2.32 29.719 -4.238 1 85.38 90 MET A N 1
ATOM 728 C CA . MET A 1 90 ? 1.085 30.266 -4.797 1 85.38 90 MET A CA 1
ATOM 729 C C . MET A 1 90 ? -0.131 29.516 -4.254 1 85.38 90 MET A C 1
ATOM 731 O O . MET A 1 90 ? -1.135 30.141 -3.898 1 85.38 90 MET A O 1
ATOM 735 N N . LEU A 1 91 ? -0.084 28.25 -4.168 1 83.19 91 LEU A N 1
ATOM 736 C CA . LEU A 1 91 ? -1.178 27.438 -3.65 1 83.19 91 LEU A CA 1
ATOM 737 C C . LEU A 1 91 ? -1.486 27.797 -2.201 1 83.19 91 LEU A C 1
ATOM 739 O O . LEU A 1 91 ? -2.648 28 -1.842 1 83.19 91 LEU A O 1
ATOM 743 N N . PHE A 1 92 ? -0.451 27.938 -1.471 1 81.69 92 PHE A N 1
ATOM 744 C CA . PHE A 1 92 ? -0.66 28.266 -0.063 1 81.69 92 PHE A CA 1
ATOM 745 C C . PHE A 1 92 ? -1.117 29.703 0.104 1 81.69 92 PHE A C 1
ATOM 747 O O . PHE A 1 92 ? -1.9 30.016 1.005 1 81.69 92 PHE A O 1
ATOM 754 N N . PHE A 1 93 ? -0.656 30.594 -0.746 1 82.94 93 PHE A N 1
ATOM 755 C CA . PHE A 1 93 ? -1.119 31.969 -0.719 1 82.94 93 PHE A CA 1
ATOM 756 C C . PHE A 1 93 ? -2.617 32.031 -0.989 1 82.94 93 PHE A C 1
ATOM 758 O O . PHE A 1 93 ? -3.359 32.688 -0.233 1 82.94 93 PHE A O 1
ATOM 765 N N . CYS A 1 94 ? -3.039 31.359 -2.031 1 80.25 94 CYS A N 1
ATOM 766 C CA . CYS A 1 94 ? -4.453 31.328 -2.379 1 80.25 94 CYS A CA 1
ATOM 767 C C . CYS A 1 94 ? -5.27 30.672 -1.269 1 80.25 94 CYS A C 1
ATOM 769 O O . CYS A 1 94 ? -6.352 31.156 -0.924 1 80.25 94 CYS A O 1
ATOM 771 N N . GLY A 1 95 ? -4.793 29.594 -0.688 1 79.69 95 GLY A N 1
ATOM 772 C CA . GLY A 1 95 ? -5.465 28.938 0.42 1 79.69 95 GLY A CA 1
ATOM 773 C C . GLY A 1 95 ? -5.605 29.828 1.644 1 79.69 95 GLY A C 1
ATOM 774 O O . GLY A 1 95 ? -6.676 29.875 2.256 1 79.69 95 GLY A O 1
ATOM 775 N N . ASN A 1 96 ? -4.52 30.531 1.931 1 78.69 96 ASN A N 1
ATOM 776 C CA . ASN A 1 96 ? -4.547 31.422 3.078 1 78.69 96 ASN A CA 1
ATOM 777 C C . ASN A 1 96 ? -5.547 32.562 2.873 1 78.69 96 ASN A C 1
ATOM 779 O O . ASN A 1 96 ? -6.211 33 3.82 1 78.69 96 ASN A O 1
ATOM 783 N N . LEU A 1 97 ? -5.617 32.969 1.712 1 81.38 97 LEU A N 1
ATOM 784 C CA . LEU A 1 97 ? -6.543 34.062 1.395 1 81.38 97 LEU A CA 1
ATOM 785 C C . LEU A 1 97 ? -7.988 33.562 1.481 1 81.38 97 LEU A C 1
ATOM 787 O O . LEU A 1 97 ? -8.859 34.281 1.986 1 81.38 97 LEU A O 1
ATOM 791 N N . TYR A 1 98 ? -8.211 32.438 1.081 1 82.62 98 TYR A N 1
ATOM 792 C CA . TYR A 1 98 ? -9.562 31.906 1.017 1 82.62 98 TYR A CA 1
ATOM 793 C C . TYR A 1 98 ? -10.047 31.484 2.398 1 82.62 98 TYR A C 1
ATOM 795 O O . TYR A 1 98 ? -11.172 31.812 2.793 1 82.62 98 TYR A O 1
ATOM 803 N N . PHE A 1 99 ? -9.227 30.844 3.168 1 85.12 99 PHE A N 1
ATOM 804 C CA . PHE A 1 99 ? -9.672 30.25 4.43 1 85.12 99 PHE A CA 1
ATOM 805 C C . PHE A 1 99 ? -9.391 31.203 5.59 1 85.12 99 PHE A C 1
ATOM 807 O O . PHE A 1 99 ? -9.969 31.062 6.668 1 85.12 99 PHE A O 1
ATOM 814 N N . ARG A 1 100 ? -8.492 32.125 5.418 1 81 100 ARG A N 1
ATOM 815 C CA . ARG A 1 100 ? -8.164 33.125 6.43 1 81 100 ARG A CA 1
ATOM 816 C C . ARG A 1 100 ? -7.812 32.469 7.758 1 81 100 ARG A C 1
ATOM 818 O O . ARG A 1 100 ? -6.852 31.688 7.836 1 81 100 ARG A O 1
ATOM 825 N N . ASP A 1 101 ? -8.805 32.5 8.75 1 80.44 101 ASP A N 1
ATOM 826 C CA . ASP A 1 101 ? -8.469 32.062 10.102 1 80.44 101 ASP A CA 1
ATOM 827 C C . ASP A 1 101 ? -9.008 30.656 10.367 1 80.44 101 ASP A C 1
ATOM 829 O O . ASP A 1 101 ? -8.883 30.141 11.484 1 80.44 101 ASP A O 1
ATOM 833 N N . ASN A 1 102 ? -9.477 30.062 9.383 1 86.75 102 ASN A N 1
ATOM 834 C CA . ASN A 1 102 ? -9.961 28.703 9.594 1 86.75 102 ASN A CA 1
ATOM 835 C C . ASN A 1 102 ? -8.906 27.672 9.211 1 86.75 102 ASN A C 1
ATOM 837 O O . ASN A 1 102 ? -8.977 27.078 8.141 1 86.75 102 ASN A O 1
ATOM 841 N N . TYR A 1 103 ? -8.102 27.344 10.148 1 86.31 103 TYR A N 1
ATOM 842 C CA . TYR A 1 103 ? -6.945 26.5 9.922 1 86.31 103 TYR A CA 1
ATOM 843 C C . TYR A 1 103 ? -7.367 25.047 9.719 1 86.31 103 TYR A C 1
ATOM 845 O O . TYR A 1 103 ? -6.691 24.281 9.016 1 86.31 103 TYR A O 1
ATOM 853 N N . ILE A 1 104 ? -8.477 24.641 10.312 1 90.31 104 ILE A N 1
ATOM 854 C CA . ILE A 1 104 ? -8.953 23.281 10.156 1 90.31 104 ILE A CA 1
ATOM 855 C C . ILE A 1 104 ? -9.438 23.062 8.727 1 90.31 104 ILE A C 1
ATOM 857 O O . ILE A 1 104 ? -9.086 22.062 8.086 1 90.31 104 ILE A O 1
ATOM 861 N N . ARG A 1 105 ? -10.18 24 8.25 1 90.19 105 ARG A N 1
ATOM 862 C CA . ARG A 1 105 ? -10.672 23.891 6.879 1 90.19 105 ARG A CA 1
ATOM 863 C C . ARG A 1 105 ? -9.523 23.906 5.883 1 90.19 105 ARG A C 1
ATOM 865 O O . ARG A 1 105 ? -9.531 23.156 4.902 1 90.19 105 ARG A O 1
ATOM 872 N N . ARG A 1 106 ? -8.633 24.75 6.18 1 88.88 106 ARG A N 1
ATOM 873 C CA . ARG A 1 106 ? -7.441 24.797 5.336 1 88.88 106 ARG A CA 1
ATOM 874 C C . ARG A 1 106 ? -6.715 23.453 5.324 1 88.88 106 ARG A C 1
ATOM 876 O O . ARG A 1 106 ? -6.309 22.969 4.266 1 88.88 106 ARG A O 1
ATOM 883 N N . ALA A 1 107 ? -6.566 22.891 6.496 1 90.69 107 ALA A N 1
ATOM 884 C CA . ALA A 1 107 ? -5.895 21.609 6.617 1 90.69 107 ALA A CA 1
ATOM 885 C C . ALA A 1 107 ? -6.641 20.516 5.848 1 90.69 107 ALA A C 1
ATOM 887 O O . ALA A 1 107 ? -6.023 19.688 5.176 1 90.69 107 ALA A O 1
ATOM 888 N N . ILE A 1 108 ? -7.906 20.547 5.898 1 92.19 108 ILE A N 1
ATOM 889 C CA . ILE A 1 108 ? -8.711 19.547 5.203 1 92.19 108 ILE A CA 1
ATOM 890 C C . ILE A 1 108 ? -8.477 19.656 3.699 1 92.19 108 ILE A C 1
ATOM 892 O O . ILE A 1 108 ? -8.281 18.641 3.025 1 92.19 108 ILE A O 1
ATOM 896 N N . PHE A 1 109 ? -8.461 20.859 3.184 1 88.94 109 PHE A N 1
ATOM 897 C CA . PHE A 1 109 ? -8.266 21.062 1.753 1 88.94 109 PHE A CA 1
ATOM 898 C C . PHE A 1 109 ? -6.875 20.609 1.325 1 88.94 109 PHE A C 1
ATOM 900 O O . PHE A 1 109 ? -6.727 19.906 0.32 1 88.94 109 PHE A O 1
ATOM 907 N N . LEU A 1 110 ? -5.957 20.953 2.076 1 87.06 110 LEU A N 1
ATOM 908 C CA . LEU A 1 110 ? -4.582 20.578 1.754 1 87.06 110 LEU A CA 1
ATOM 909 C C . LEU A 1 110 ? -4.383 19.078 1.86 1 87.06 110 LEU A C 1
ATOM 911 O O . LEU A 1 110 ? -3.768 18.469 0.985 1 87.06 110 LEU A O 1
ATOM 915 N N . GLU A 1 111 ? -4.93 18.469 2.883 1 93.19 111 GLU A N 1
ATOM 916 C CA . GLU A 1 111 ? -4.785 17.031 3.09 1 93.19 111 GLU A CA 1
ATOM 917 C C . GLU A 1 111 ? -5.555 16.234 2.035 1 93.19 111 GLU A C 1
ATOM 919 O O . GLU A 1 111 ? -5.238 15.07 1.769 1 93.19 111 GLU A O 1
ATOM 924 N N . SER A 1 112 ? -6.57 16.859 1.442 1 92.5 112 SER A N 1
ATOM 925 C CA . SER A 1 112 ? -7.363 16.156 0.432 1 92.5 112 SER A CA 1
ATOM 926 C C . SER A 1 112 ? -6.531 15.859 -0.812 1 92.5 112 SER A C 1
ATOM 928 O O . SER A 1 112 ? -6.898 15 -1.618 1 92.5 112 SER A O 1
ATOM 930 N N . VAL A 1 113 ? -5.402 16.547 -0.966 1 91.56 113 VAL A N 1
ATOM 931 C CA . VAL A 1 113 ? -4.598 16.266 -2.152 1 91.56 113 VAL A CA 1
ATOM 932 C C . VAL A 1 113 ? -3.195 15.828 -1.737 1 91.56 113 VAL A C 1
ATOM 934 O O . VAL A 1 113 ? -2.43 15.32 -2.559 1 91.56 113 VAL A O 1
ATOM 937 N N . ALA A 1 114 ? -2.846 15.953 -0.459 1 94.94 114 ALA A N 1
ATOM 938 C CA . ALA A 1 114 ? -1.482 15.719 0.011 1 94.94 114 ALA A CA 1
ATOM 939 C C . ALA A 1 114 ? -1.082 14.258 -0.174 1 94.94 114 ALA A C 1
ATOM 941 O O . ALA A 1 114 ? 0.106 13.938 -0.262 1 94.94 114 ALA A O 1
ATOM 942 N N . SER A 1 115 ? -2.027 13.359 -0.216 1 97.62 115 SER A N 1
ATOM 943 C CA . SER A 1 115 ? -1.711 11.945 -0.343 1 97.62 115 SER A CA 1
ATOM 944 C C . SER A 1 115 ? -1.521 11.547 -1.804 1 97.62 115 SER A C 1
ATOM 946 O O . SER A 1 115 ? -1.003 10.469 -2.098 1 97.62 115 SER A O 1
ATOM 948 N N . VAL A 1 116 ? -1.856 12.398 -2.74 1 97.88 116 VAL A N 1
ATOM 949 C CA . VAL A 1 116 ? -1.865 12.086 -4.164 1 97.88 116 VAL A CA 1
ATOM 950 C C . VAL A 1 116 ? -0.438 11.828 -4.645 1 97.88 116 VAL A C 1
ATOM 952 O O . VAL A 1 116 ? -0.184 10.859 -5.359 1 97.88 116 VAL A O 1
ATOM 955 N N . PRO A 1 117 ? 0.532 12.633 -4.262 1 98.31 117 PRO A N 1
ATOM 956 C CA . PRO A 1 117 ? 1.891 12.383 -4.746 1 98.31 117 PRO A CA 1
ATOM 957 C C . PRO A 1 117 ? 2.41 11 -4.359 1 98.31 117 PRO A C 1
ATOM 959 O O . PRO A 1 117 ? 2.928 10.273 -5.211 1 98.31 117 PRO A O 1
ATOM 962 N N . GLY A 1 118 ? 2.289 10.633 -3.037 1 98.38 118 GLY A N 1
ATOM 963 C CA . GLY A 1 118 ? 2.697 9.297 -2.639 1 98.38 118 GLY A CA 1
ATOM 964 C C . GLY A 1 118 ? 1.998 8.203 -3.42 1 98.38 118 GLY A C 1
ATOM 965 O O . GLY A 1 118 ? 2.621 7.203 -3.795 1 98.38 118 GLY A O 1
ATOM 966 N N . LEU A 1 119 ? 0.737 8.391 -3.627 1 98.62 119 LEU A N 1
ATOM 967 C CA . LEU A 1 119 ? -0.069 7.426 -4.367 1 98.62 119 LEU A CA 1
ATOM 968 C C . LEU A 1 119 ? 0.417 7.305 -5.809 1 98.62 119 LEU A C 1
ATOM 970 O O . LEU A 1 119 ? 0.625 6.195 -6.309 1 98.62 119 LEU A O 1
ATOM 974 N N . VAL A 1 120 ? 0.593 8.406 -6.473 1 98.31 120 VAL A N 1
ATOM 975 C CA . VAL A 1 120 ? 0.994 8.43 -7.875 1 98.31 120 VAL A CA 1
ATOM 976 C C . VAL A 1 120 ? 2.402 7.859 -8.023 1 98.31 120 VAL A C 1
ATOM 978 O O . VAL A 1 120 ? 2.639 6.984 -8.859 1 98.31 120 VAL A O 1
ATOM 981 N N . CYS A 1 121 ? 3.309 8.359 -7.227 1 97.69 121 CYS A N 1
ATOM 982 C CA . CYS A 1 121 ? 4.699 7.938 -7.332 1 97.69 121 CYS A CA 1
ATOM 983 C C . CYS A 1 121 ? 4.836 6.441 -7.059 1 97.69 121 CYS A C 1
ATOM 985 O O . CYS A 1 121 ? 5.496 5.727 -7.812 1 97.69 121 CYS A O 1
ATOM 987 N N . SER A 1 122 ? 4.23 5.977 -5.992 1 97.88 122 SER A N 1
ATOM 988 C CA . SER A 1 122 ? 4.328 4.559 -5.668 1 97.88 122 SER A CA 1
ATOM 989 C C . SER A 1 122 ? 3.715 3.695 -6.77 1 97.88 122 SER A C 1
ATOM 991 O O . SER A 1 122 ? 4.25 2.639 -7.105 1 97.88 122 SER A O 1
ATOM 993 N N . SER A 1 123 ? 2.598 4.109 -7.34 1 98.06 123 SER A N 1
ATOM 994 C CA . SER A 1 123 ? 1.93 3.361 -8.398 1 98.06 123 SER A CA 1
ATOM 995 C C . SER A 1 123 ? 2.801 3.271 -9.648 1 98.06 123 SER A C 1
ATOM 997 O O . SER A 1 123 ? 2.922 2.205 -10.25 1 98.06 123 SER A O 1
ATOM 999 N N . LEU A 1 124 ? 3.365 4.336 -10.023 1 96.81 124 LEU A N 1
ATOM 1000 C CA . LEU A 1 124 ? 4.18 4.348 -11.234 1 96.81 124 LEU A CA 1
ATOM 1001 C C . LEU A 1 124 ? 5.457 3.539 -11.039 1 96.81 124 LEU A C 1
ATOM 1003 O O . LEU A 1 124 ? 5.91 2.852 -11.953 1 96.81 124 LEU A O 1
ATOM 1007 N N . HIS A 1 125 ? 6.055 3.643 -9.844 1 96.38 125 HIS A N 1
ATOM 1008 C CA . HIS A 1 125 ? 7.188 2.775 -9.531 1 96.38 125 HIS A CA 1
ATOM 1009 C C . HIS A 1 125 ? 6.777 1.307 -9.555 1 96.38 125 HIS A C 1
ATOM 1011 O O . HIS A 1 125 ? 7.547 0.451 -10 1 96.38 125 HIS A O 1
ATOM 1017 N N . HIS A 1 126 ? 5.586 1.026 -9.023 1 97.25 126 HIS A N 1
ATOM 1018 C CA . HIS A 1 126 ? 5.062 -0.335 -9.047 1 97.25 126 HIS A CA 1
ATOM 1019 C C . HIS A 1 126 ? 4.945 -0.856 -10.477 1 97.25 126 HIS A C 1
ATOM 1021 O O . HIS A 1 126 ? 5.426 -1.949 -10.781 1 97.25 126 HIS A O 1
ATOM 1027 N N . LEU A 1 127 ? 4.359 -0.11 -11.336 1 96.75 127 LEU A N 1
ATOM 1028 C CA . LEU A 1 127 ? 4.195 -0.504 -12.727 1 96.75 127 LEU A CA 1
ATOM 1029 C C . LEU A 1 127 ? 5.547 -0.656 -13.414 1 96.75 127 LEU A C 1
ATOM 1031 O O . LEU A 1 127 ? 5.73 -1.554 -14.242 1 96.75 127 LEU A O 1
ATOM 1035 N N . ARG A 1 128 ? 6.453 0.194 -13.086 1 93.81 128 ARG A N 1
ATOM 1036 C CA . ARG A 1 128 ? 7.801 0.079 -13.633 1 93.81 128 ARG A CA 1
ATOM 1037 C C . ARG A 1 128 ? 8.469 -1.211 -13.172 1 93.81 128 ARG A C 1
ATOM 1039 O O . ARG A 1 128 ? 9.156 -1.872 -13.953 1 93.81 128 ARG A O 1
ATOM 1046 N N . CYS A 1 129 ? 8.289 -1.449 -11.93 1 93.88 129 CYS A N 1
ATOM 1047 C CA . CYS A 1 129 ? 8.805 -2.697 -11.383 1 93.88 129 CYS A CA 1
ATOM 1048 C C . CYS A 1 129 ? 8.32 -3.893 -12.195 1 93.88 129 CYS A C 1
ATOM 1050 O O . CYS A 1 129 ? 9.102 -4.781 -12.523 1 93.88 129 CYS A O 1
ATOM 1052 N N . LEU A 1 130 ? 7.082 -3.906 -12.523 1 94.94 130 LEU A N 1
ATOM 1053 C CA . LEU A 1 130 ? 6.492 -5 -13.289 1 94.94 130 LEU A CA 1
ATOM 1054 C C . LEU A 1 130 ? 7.074 -5.055 -14.695 1 94.94 130 LEU A C 1
ATOM 1056 O O . LEU A 1 130 ? 7.484 -6.121 -15.164 1 94.94 130 LEU A O 1
ATOM 1060 N N . ARG A 1 131 ? 7.168 -3.949 -15.336 1 92.38 131 ARG A N 1
ATOM 1061 C CA . ARG A 1 131 ? 7.594 -3.93 -16.734 1 92.38 131 ARG A CA 1
ATOM 1062 C C . ARG A 1 131 ? 9.078 -4.25 -16.859 1 92.38 131 ARG A C 1
ATOM 1064 O O . ARG A 1 131 ? 9.516 -4.84 -17.844 1 92.38 131 ARG A O 1
ATOM 1071 N N . ARG A 1 132 ? 9.852 -3.891 -15.844 1 90.19 132 ARG A N 1
ATOM 1072 C CA . ARG A 1 132 ? 11.289 -4.094 -15.906 1 90.19 132 ARG A CA 1
ATOM 1073 C C . ARG A 1 132 ? 11.695 -5.379 -15.195 1 90.19 132 ARG A C 1
ATOM 1075 O O . ARG A 1 132 ? 12.859 -5.793 -15.266 1 90.19 132 ARG A O 1
ATOM 1082 N N . LEU A 1 133 ? 10.766 -5.984 -14.555 1 91.44 133 LEU A N 1
ATOM 1083 C CA . LEU A 1 133 ? 11.016 -7.215 -13.812 1 91.44 133 LEU A CA 1
ATOM 1084 C C . LEU A 1 133 ? 12.141 -7.031 -12.805 1 91.44 133 LEU A C 1
ATOM 1086 O O . LEU A 1 133 ? 13.047 -7.859 -12.719 1 91.44 133 LEU A O 1
ATOM 1090 N N . GLN A 1 134 ? 12.18 -5.871 -12.156 1 90.12 134 GLN A N 1
ATOM 1091 C CA . GLN A 1 134 ? 13.203 -5.535 -11.172 1 90.12 134 GLN A CA 1
ATOM 1092 C C . GLN A 1 134 ? 12.586 -5.012 -9.883 1 90.12 134 GLN A C 1
ATOM 1094 O O . GLN A 1 134 ? 11.594 -4.285 -9.914 1 90.12 134 GLN A O 1
ATOM 1099 N N . PRO A 1 135 ? 13.172 -5.398 -8.789 1 91.62 135 PRO A N 1
ATOM 1100 C CA . PRO A 1 135 ? 12.648 -4.879 -7.523 1 91.62 135 PRO A CA 1
ATOM 1101 C C . PRO A 1 135 ? 12.82 -3.367 -7.391 1 91.62 135 PRO A C 1
ATOM 1103 O O . PRO A 1 135 ? 13.664 -2.775 -8.07 1 91.62 135 PRO A O 1
ATOM 1106 N N . ASN A 1 136 ? 12.039 -2.746 -6.578 1 92.62 136 ASN A N 1
ATOM 1107 C CA . ASN A 1 136 ? 12.047 -1.313 -6.301 1 92.62 136 ASN A CA 1
ATOM 1108 C C . ASN A 1 136 ? 11.711 -1.024 -4.84 1 92.62 136 ASN A C 1
ATOM 1110 O O . ASN A 1 136 ? 10.57 -1.192 -4.418 1 92.62 136 ASN A O 1
ATOM 1114 N N . GLU A 1 137 ? 12.68 -0.478 -4.094 1 92.31 137 GLU A N 1
ATOM 1115 C CA . GLU A 1 137 ? 12.531 -0.272 -2.658 1 92.31 137 GLU A CA 1
ATOM 1116 C C . GLU A 1 137 ? 11.789 1.028 -2.361 1 92.31 137 GLU A C 1
ATOM 1118 O O . GLU A 1 137 ? 11.414 1.29 -1.217 1 92.31 137 GLU A O 1
ATOM 1123 N N . TRP A 1 138 ? 11.5 1.854 -3.375 1 94.25 138 TRP A N 1
ATOM 1124 C CA . TRP A 1 138 ? 10.828 3.133 -3.156 1 94.25 138 TRP A CA 1
ATOM 1125 C C . TRP A 1 138 ? 9.32 2.945 -3.033 1 94.25 138 TRP A C 1
ATOM 1127 O O . TRP A 1 138 ? 8.617 3.83 -2.543 1 94.25 138 TRP A O 1
ATOM 1137 N N . ILE A 1 139 ? 8.812 1.806 -3.467 1 96.06 139 ILE A N 1
ATOM 1138 C CA . ILE A 1 139 ? 7.375 1.608 -3.562 1 96.06 139 ILE A CA 1
ATOM 1139 C C . ILE A 1 139 ? 6.754 1.639 -2.166 1 96.06 139 ILE A C 1
ATOM 1141 O O . ILE A 1 139 ? 5.855 2.439 -1.896 1 96.06 139 ILE A O 1
ATOM 1145 N N . LYS A 1 140 ? 7.25 0.844 -1.278 1 95.31 140 LYS A N 1
ATOM 1146 C CA . LYS A 1 140 ? 6.641 0.698 0.04 1 95.31 140 LYS A CA 1
ATOM 1147 C C . LYS A 1 140 ? 6.629 2.027 0.79 1 95.31 140 LYS A C 1
ATOM 1149 O O . LYS A 1 140 ? 5.582 2.457 1.28 1 95.31 140 LYS A O 1
ATOM 1154 N N . PRO A 1 141 ? 7.789 2.729 0.902 1 95 141 PRO A N 1
ATOM 1155 C CA . PRO A 1 141 ? 7.746 3.986 1.65 1 95 141 PRO A CA 1
ATOM 1156 C C . PRO A 1 141 ? 6.793 5.008 1.034 1 95 141 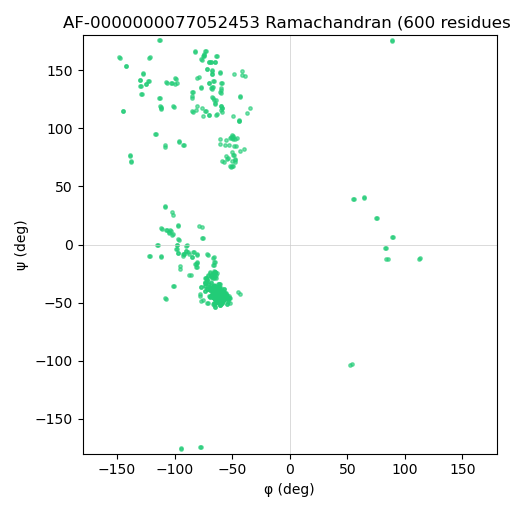PRO A C 1
ATOM 1158 O O . PRO A 1 141 ? 6.195 5.812 1.753 1 95 141 PRO A O 1
ATOM 1161 N N . LEU A 1 142 ? 6.676 5.02 -0.235 1 97.25 142 LEU A N 1
ATOM 1162 C CA . LEU A 1 142 ? 5.777 5.969 -0.883 1 97.25 142 LEU A CA 1
ATOM 1163 C C . LEU A 1 142 ? 4.32 5.57 -0.676 1 97.25 142 LEU A C 1
ATOM 1165 O O . LEU A 1 142 ? 3.447 6.43 -0.538 1 97.25 142 LEU A O 1
ATOM 1169 N N . VAL A 1 143 ? 4.031 4.27 -0.667 1 97.81 143 VAL A N 1
ATOM 1170 C CA . VAL A 1 143 ? 2.707 3.783 -0.289 1 97.81 143 VAL A CA 1
ATOM 1171 C C . VAL A 1 143 ? 2.4 4.188 1.151 1 97.81 143 VAL A C 1
ATOM 1173 O O . VAL A 1 143 ? 1.295 4.645 1.451 1 97.81 143 VAL A O 1
ATOM 1176 N N . ASP A 1 144 ? 3.379 4.016 1.997 1 96.5 144 ASP A N 1
ATOM 1177 C CA . ASP A 1 144 ? 3.221 4.379 3.402 1 96.5 144 ASP A CA 1
ATOM 1178 C C . ASP A 1 144 ? 2.941 5.871 3.555 1 96.5 144 ASP A C 1
ATOM 1180 O O . ASP A 1 144 ? 2.104 6.273 4.367 1 96.5 144 ASP A O 1
ATOM 1184 N N . GLU A 1 145 ? 3.664 6.66 2.838 1 97.75 145 GLU A N 1
ATOM 1185 C CA . GLU A 1 145 ? 3.439 8.102 2.879 1 97.75 145 GLU A CA 1
ATOM 1186 C C . GLU A 1 145 ? 2.023 8.453 2.432 1 97.75 145 GLU A C 1
ATOM 1188 O O . GLU A 1 145 ? 1.365 9.297 3.041 1 97.75 145 GLU A O 1
ATOM 1193 N N . ALA A 1 146 ? 1.585 7.812 1.369 1 98.38 146 ALA A N 1
ATOM 1194 C CA . ALA A 1 146 ? 0.226 8.055 0.892 1 98.38 146 ALA A CA 1
ATOM 1195 C C . ALA A 1 146 ? -0.803 7.699 1.961 1 98.38 146 ALA A C 1
ATOM 1197 O O . ALA A 1 146 ? -1.749 8.453 2.197 1 98.38 146 ALA A O 1
ATOM 1198 N N . GLU A 1 147 ? -0.647 6.57 2.549 1 97.5 147 GLU A N 1
ATOM 1199 C CA . GLU A 1 147 ? -1.549 6.16 3.621 1 97.5 147 GLU A CA 1
ATOM 1200 C C . GLU A 1 147 ? -1.509 7.145 4.785 1 97.5 147 GLU A C 1
ATOM 1202 O O . GLU A 1 147 ? -2.553 7.531 5.316 1 97.5 147 GLU A O 1
ATOM 1207 N N . ASN A 1 148 ? -0.319 7.512 5.168 1 97.88 148 ASN A N 1
ATOM 1208 C CA . ASN A 1 148 ? -0.154 8.438 6.285 1 97.88 148 ASN A CA 1
ATOM 1209 C C . ASN A 1 148 ? -0.829 9.773 6.012 1 97.88 148 ASN A C 1
ATOM 1211 O O . ASN A 1 148 ? -1.51 10.32 6.879 1 97.88 148 ASN A O 1
ATOM 1215 N N . GLU A 1 149 ? -0.669 10.266 4.844 1 98 149 GLU A N 1
ATOM 1216 C CA . GLU A 1 149 ? -1.311 11.516 4.461 1 98 149 GLU A CA 1
ATOM 1217 C C . GLU A 1 149 ? -2.83 11.383 4.465 1 98 149 GLU A C 1
ATOM 1219 O O . GLU A 1 149 ? -3.541 12.312 4.863 1 98 149 GLU A O 1
ATOM 1224 N N . ARG A 1 150 ? -3.262 10.297 3.961 1 97.31 150 ARG A N 1
ATOM 1225 C CA . ARG A 1 150 ? -4.695 10.039 4.031 1 97.31 150 ARG A CA 1
ATOM 1226 C C . ARG A 1 150 ? -5.188 10.062 5.473 1 97.31 150 ARG A C 1
ATOM 1228 O O . ARG A 1 150 ? -6.266 10.594 5.754 1 97.31 150 ARG A O 1
ATOM 1235 N N . MET A 1 151 ? -4.441 9.57 6.344 1 96.62 151 MET A N 1
ATOM 1236 C CA . MET A 1 151 ? -4.816 9.547 7.754 1 96.62 151 MET A CA 1
ATOM 1237 C C . MET A 1 151 ? -4.797 10.945 8.352 1 96.62 151 MET A C 1
ATOM 1239 O O . MET A 1 151 ? -5.586 11.258 9.242 1 96.62 151 MET A O 1
ATOM 1243 N N . HIS A 1 152 ? -3.846 11.82 7.875 1 97.94 152 HIS A N 1
ATOM 1244 C CA . HIS A 1 152 ? -3.904 13.219 8.289 1 97.94 152 HIS A CA 1
ATOM 1245 C C . HIS A 1 152 ? -5.273 13.82 8 1 97.94 152 HIS A C 1
ATOM 1247 O O . HIS A 1 152 ? -5.844 14.508 8.859 1 97.94 152 HIS A O 1
ATOM 1253 N N . LEU A 1 153 ? -5.75 13.523 6.875 1 96.81 153 LEU A N 1
ATOM 1254 C CA . LEU A 1 153 ? -7.062 14.023 6.484 1 96.81 153 LEU A CA 1
ATOM 1255 C C . LEU A 1 153 ? -8.148 13.492 7.418 1 96.81 153 LEU A C 1
ATOM 1257 O O . LEU A 1 153 ? -8.969 14.258 7.918 1 96.81 153 LEU A O 1
ATOM 1261 N N . LEU A 1 154 ? -8.156 12.234 7.672 1 95.31 154 LEU A N 1
ATOM 1262 C CA . LEU A 1 154 ? -9.18 11.602 8.5 1 95.31 154 LEU A CA 1
ATOM 1263 C C . LEU A 1 154 ? -9.094 12.094 9.945 1 95.31 154 LEU A C 1
ATOM 1265 O O . LEU A 1 154 ? -10.102 12.125 10.648 1 95.31 154 LEU A O 1
ATOM 1269 N N . ALA A 1 155 ? -7.953 12.492 10.32 1 96.25 155 ALA A N 1
ATOM 1270 C CA . ALA A 1 155 ? -7.754 12.961 11.688 1 96.25 155 ALA A CA 1
ATOM 1271 C C . ALA A 1 155 ? -8.406 14.32 11.906 1 96.25 155 ALA A C 1
ATOM 1273 O O . ALA A 1 155 ? -8.859 14.633 13.008 1 96.25 155 ALA A O 1
ATOM 1274 N N . VAL A 1 156 ? -8.508 15.125 10.875 1 94.88 156 VAL A N 1
ATOM 1275 C CA . VAL A 1 156 ? -8.938 16.5 11.102 1 94.88 156 VAL A CA 1
ATOM 1276 C C . VAL A 1 156 ? -10.32 16.719 10.492 1 94.88 156 VAL A C 1
ATOM 1278 O O . VAL A 1 156 ? -10.984 17.719 10.797 1 94.88 156 VAL A O 1
ATOM 1281 N N . ARG A 1 157 ? -10.797 15.773 9.719 1 92.56 157 ARG A N 1
ATOM 1282 C CA . ARG A 1 157 ? -12 15.969 8.914 1 92.56 157 ARG A CA 1
ATOM 1283 C C . ARG A 1 157 ? -13.227 16.172 9.797 1 92.56 157 ARG A C 1
ATOM 1285 O O . ARG A 1 157 ? -14.203 16.812 9.383 1 92.56 157 ARG A O 1
ATOM 1292 N N . THR A 1 158 ? -13.227 15.711 11.016 1 90.38 158 THR A N 1
ATOM 1293 C CA . THR A 1 158 ? -14.438 15.664 11.828 1 90.38 158 THR A CA 1
ATOM 1294 C C . THR A 1 158 ? -14.609 16.953 12.617 1 90.38 158 THR A C 1
ATOM 1296 O O . THR A 1 158 ? -15.641 17.172 13.25 1 90.38 158 THR A O 1
ATOM 1299 N N . TYR A 1 159 ? -13.672 17.828 12.578 1 91.81 159 TYR A N 1
ATOM 1300 C CA . TYR A 1 159 ? -13.703 19 13.445 1 91.81 159 TYR A CA 1
ATOM 1301 C C . TYR A 1 159 ? -14.398 20.172 12.758 1 91.81 159 TYR A C 1
ATOM 1303 O O . TYR A 1 159 ? -14.586 21.234 13.359 1 91.81 159 TYR A O 1
ATOM 1311 N N . THR A 1 160 ? -14.688 19.984 11.5 1 86.88 160 THR A N 1
ATOM 1312 C CA . THR A 1 160 ? -15.43 21.031 10.789 1 86.88 160 THR A CA 1
ATOM 1313 C C . THR A 1 160 ? -16.328 20.422 9.719 1 86.88 160 THR A C 1
ATOM 1315 O O . THR A 1 160 ? -16.172 19.25 9.375 1 86.88 160 THR A O 1
ATOM 1318 N N . ASN A 1 161 ? -17.297 21.266 9.32 1 89.25 161 ASN A N 1
ATOM 1319 C CA . ASN A 1 161 ? -18.172 20.859 8.219 1 89.25 161 ASN A CA 1
ATOM 1320 C C . ASN A 1 161 ? -17.859 21.641 6.949 1 89.25 161 ASN A C 1
ATOM 1322 O O . ASN A 1 161 ? -17.578 22.844 7.004 1 89.25 161 ASN A O 1
ATOM 1326 N N . LEU A 1 162 ? -17.922 20.844 5.938 1 91 162 LEU A N 1
ATOM 1327 C CA . LEU A 1 162 ? -17.688 21.484 4.641 1 91 162 LEU A CA 1
ATOM 1328 C C . LEU A 1 162 ? -19 21.781 3.934 1 91 162 LEU A C 1
ATOM 1330 O O . LEU A 1 162 ? -19.953 21 4.047 1 91 162 LEU A O 1
ATOM 1334 N N . THR A 1 163 ? -19.016 22.891 3.254 1 92.25 163 THR A N 1
ATOM 1335 C CA . THR A 1 163 ? -20.172 23.219 2.424 1 92.25 163 THR A CA 1
ATOM 1336 C C . THR A 1 163 ? -20.172 22.375 1.15 1 92.25 163 THR A C 1
ATOM 1338 O O . THR A 1 163 ? -19.156 21.766 0.807 1 92.25 163 THR A O 1
ATOM 1341 N N . ILE A 1 164 ? -21.281 22.312 0.53 1 93.19 164 ILE A N 1
ATOM 1342 C CA . ILE A 1 164 ? -21.406 21.547 -0.707 1 93.19 164 ILE A CA 1
ATOM 1343 C C . ILE A 1 164 ? -20.438 22.094 -1.754 1 93.19 164 ILE A C 1
ATOM 1345 O O . ILE A 1 164 ? -19.844 21.328 -2.521 1 93.19 164 ILE A O 1
ATOM 1349 N N . VAL A 1 165 ? -20.344 23.406 -1.797 1 92.88 165 VAL A N 1
ATOM 1350 C CA . VAL A 1 165 ? -19.438 24.047 -2.752 1 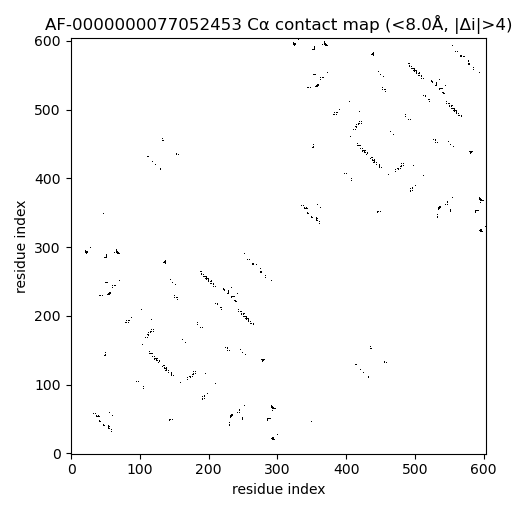92.88 165 VAL A CA 1
ATOM 1351 C C . VAL A 1 165 ? -18 23.641 -2.471 1 92.88 165 VAL A C 1
ATOM 1353 O O . VAL A 1 165 ? -17.25 23.328 -3.396 1 92.88 165 VAL A O 1
ATOM 1356 N N . GLN A 1 166 ? -17.641 23.625 -1.208 1 91.44 166 GLN A N 1
ATOM 1357 C CA . GLN A 1 166 ? -16.297 23.203 -0.82 1 91.44 166 GLN A CA 1
ATOM 1358 C C . GLN A 1 166 ? -16.047 21.75 -1.168 1 91.44 166 GLN A C 1
ATOM 1360 O O . GLN A 1 166 ? -14.961 21.391 -1.622 1 91.44 166 GLN A O 1
ATOM 1365 N N . LYS A 1 167 ? -17.016 20.938 -1.006 1 93.25 167 LYS A N 1
ATOM 1366 C CA . LYS A 1 167 ? -16.891 19.516 -1.359 1 93.25 167 LYS A CA 1
ATOM 1367 C C . LYS A 1 167 ? -16.719 19.344 -2.863 1 93.25 167 LYS A C 1
ATOM 1369 O O . LYS A 1 167 ? -15.938 18.5 -3.305 1 93.25 167 LYS A O 1
ATOM 1374 N N . LEU A 1 168 ? -17.438 20.125 -3.607 1 94.12 168 LEU A N 1
ATOM 1375 C CA . LEU A 1 168 ? -17.281 20.094 -5.059 1 94.12 168 LEU A CA 1
ATOM 1376 C C . LEU A 1 168 ? -15.891 20.547 -5.465 1 94.12 168 LEU A C 1
ATOM 1378 O O . LEU A 1 168 ? -15.281 19.969 -6.367 1 94.12 168 LEU A O 1
ATOM 1382 N N . PHE A 1 169 ? -15.453 21.547 -4.789 1 91.19 169 PHE A N 1
ATOM 1383 C CA . PHE A 1 169 ? -14.117 22.047 -5.062 1 91.19 169 PHE A CA 1
ATOM 1384 C C . PHE A 1 169 ? -13.07 20.984 -4.805 1 91.19 169 PHE A C 1
ATOM 1386 O O . PHE A 1 169 ? -12.125 20.812 -5.582 1 91.19 169 PHE A O 1
ATOM 1393 N N . ILE A 1 170 ? -13.188 20.234 -3.732 1 92.06 170 ILE A N 1
ATOM 1394 C CA . ILE A 1 170 ? -12.258 19.172 -3.395 1 92.06 170 ILE A CA 1
ATOM 1395 C C . ILE A 1 170 ? -12.25 18.125 -4.512 1 92.06 170 ILE A C 1
ATOM 1397 O O . ILE A 1 170 ? -11.188 17.641 -4.906 1 92.06 170 ILE A O 1
ATOM 1401 N N . ARG A 1 171 ? -13.375 17.812 -5.078 1 94.12 171 ARG A N 1
ATOM 1402 C CA . ARG A 1 171 ? -13.469 16.844 -6.16 1 94.12 171 ARG A CA 1
ATOM 1403 C C . ARG A 1 171 ? -12.734 17.328 -7.402 1 94.12 171 ARG A C 1
ATOM 1405 O O . ARG A 1 171 ? -11.977 16.578 -8.016 1 94.12 171 ARG A O 1
ATOM 1412 N N . ILE A 1 172 ? -12.953 18.547 -7.781 1 93.75 172 ILE A N 1
ATOM 1413 C CA . ILE A 1 172 ? -12.32 19.141 -8.961 1 93.75 172 ILE A CA 1
ATOM 1414 C C . ILE A 1 172 ? -10.812 19.219 -8.75 1 93.75 172 ILE A C 1
ATOM 1416 O O . ILE A 1 172 ? -10.031 18.875 -9.641 1 93.75 172 ILE A O 1
ATOM 1420 N N . LEU A 1 173 ? -10.477 19.672 -7.551 1 90.75 173 LEU A N 1
ATOM 1421 C CA . LEU A 1 173 ? -9.062 19.781 -7.211 1 90.75 173 LEU A CA 1
ATOM 1422 C C . LEU A 1 173 ? -8.367 18.438 -7.285 1 90.75 173 LEU A C 1
ATOM 1424 O O . LEU A 1 173 ? -7.254 18.328 -7.805 1 90.75 173 LEU A O 1
ATOM 1428 N N . GLN A 1 174 ? -8.992 17.422 -6.82 1 93.81 174 GLN A N 1
ATOM 1429 C CA . GLN A 1 174 ? -8.398 16.078 -6.824 1 93.81 174 GLN A CA 1
ATOM 1430 C C . GLN A 1 174 ? -8.172 15.586 -8.25 1 93.81 174 GLN A C 1
ATOM 1432 O O . GLN A 1 174 ? -7.086 15.109 -8.586 1 93.81 174 GLN A O 1
ATOM 1437 N N . VAL A 1 175 ? -9.141 15.648 -9.086 1 93.75 175 VAL A N 1
ATOM 1438 C CA . VAL A 1 175 ? -9.047 15.148 -10.461 1 93.75 175 VAL A CA 1
ATOM 1439 C C . VAL A 1 175 ? -7.938 15.898 -11.203 1 93.75 175 VAL A C 1
ATOM 1441 O O . VAL A 1 175 ? -7.117 15.281 -11.883 1 93.75 175 VAL A O 1
ATOM 1444 N N . SER A 1 176 ? -7.949 17.188 -11.062 1 94.06 176 SER A N 1
ATOM 1445 C CA . SER A 1 176 ? -6.941 18 -11.734 1 94.06 176 SER A CA 1
ATOM 1446 C C . SER A 1 176 ? -5.543 17.703 -11.203 1 94.06 176 SER A C 1
ATOM 1448 O O . SER A 1 176 ? -4.605 17.531 -11.984 1 94.06 176 SER A O 1
ATOM 1450 N N . PHE A 1 177 ? -5.434 17.594 -9.922 1 94.5 177 PHE A N 1
ATOM 1451 C CA . PHE A 1 177 ? -4.121 17.406 -9.312 1 94.5 177 PHE A CA 1
ATOM 1452 C C . PHE A 1 177 ? -3.574 16.016 -9.625 1 94.5 177 PHE A C 1
ATOM 1454 O O . PHE A 1 177 ? -2.383 15.867 -9.898 1 94.5 177 PHE A O 1
ATOM 1461 N N . VAL A 1 178 ? -4.371 14.953 -9.531 1 96.94 178 VAL A N 1
ATOM 1462 C CA . VAL A 1 178 ? -3.932 13.609 -9.883 1 96.94 178 VAL A CA 1
ATOM 1463 C C . VAL A 1 178 ? -3.383 13.594 -11.312 1 96.94 178 VAL A C 1
ATOM 1465 O O . VAL A 1 178 ? -2.309 13.047 -11.562 1 96.94 178 VAL A O 1
ATOM 1468 N N . SER A 1 179 ? -4.102 14.219 -12.234 1 96.62 179 SER A N 1
ATOM 1469 C CA . SER A 1 179 ? -3.701 14.242 -13.641 1 96.62 179 SER A CA 1
ATOM 1470 C C . SER A 1 179 ? -2.41 15.031 -13.836 1 96.62 179 SER A C 1
ATOM 1472 O O . SER A 1 179 ? -1.454 14.531 -14.43 1 96.62 179 SER A O 1
ATOM 1474 N N . LEU A 1 180 ? -2.355 16.234 -13.328 1 95.19 180 LEU A N 1
ATOM 1475 C CA . LEU A 1 180 ? -1.209 17.109 -13.516 1 95.19 180 LEU A CA 1
ATOM 1476 C C . LEU A 1 180 ? 0.036 16.531 -12.852 1 95.19 180 LEU A C 1
ATOM 1478 O O . LEU A 1 180 ? 1.119 16.531 -13.438 1 95.19 180 LEU A O 1
ATOM 1482 N N . PHE A 1 181 ? -0.098 16.047 -11.656 1 96.5 181 PHE A N 1
ATOM 1483 C CA . PHE A 1 181 ? 1.053 15.5 -10.945 1 96.5 181 PHE A CA 1
ATOM 1484 C C . PHE A 1 181 ? 1.559 14.234 -11.625 1 96.5 181 PHE A C 1
ATOM 1486 O O . PHE A 1 181 ? 2.768 14 -11.695 1 96.5 181 PHE A O 1
ATOM 1493 N N . SER A 1 182 ? 0.591 13.336 -12.047 1 97.5 182 SER A N 1
ATOM 1494 C CA . SER A 1 182 ? 1.005 12.141 -12.781 1 97.5 182 SER A CA 1
ATOM 1495 C C . SER A 1 182 ? 1.851 12.508 -14 1 97.5 182 SER A C 1
ATOM 1497 O O . SER A 1 182 ? 2.896 11.906 -14.242 1 97.5 182 SER A O 1
ATOM 1499 N N . PHE A 1 183 ? 1.381 13.461 -14.695 1 96.38 183 PHE A N 1
ATOM 1500 C CA . PHE A 1 183 ? 2.104 13.93 -15.875 1 96.38 183 PHE A CA 1
ATOM 1501 C C . PHE A 1 183 ? 3.469 14.484 -15.492 1 96.38 183 PHE A C 1
ATOM 1503 O O . PHE A 1 183 ? 4.477 14.156 -16.125 1 96.38 183 PHE A O 1
ATOM 1510 N N . MET A 1 184 ? 3.492 15.273 -14.508 1 94.94 184 MET A N 1
ATOM 1511 C CA . MET A 1 184 ? 4.746 15.867 -14.047 1 94.94 184 MET A CA 1
ATOM 1512 C C . MET A 1 184 ? 5.738 14.781 -13.633 1 94.94 184 MET A C 1
ATOM 1514 O O . MET A 1 184 ? 6.914 14.836 -13.992 1 94.94 184 MET A O 1
ATOM 1518 N N . PHE A 1 185 ? 5.312 13.766 -12.898 1 96.19 185 PHE A N 1
ATOM 1519 C CA . PHE A 1 185 ? 6.207 12.734 -12.383 1 96.19 185 PHE A CA 1
ATOM 1520 C C . PHE A 1 185 ? 6.805 11.922 -13.523 1 96.19 185 PHE A C 1
ATOM 1522 O O . PHE A 1 185 ? 7.965 11.508 -13.453 1 96.19 185 PHE A O 1
ATOM 1529 N N . VAL A 1 186 ? 6.008 11.68 -14.523 1 94.94 186 VAL A N 1
ATOM 1530 C CA . VAL A 1 186 ? 6.48 10.898 -15.656 1 94.94 186 VAL A CA 1
ATOM 1531 C C . VAL A 1 186 ? 7.59 11.656 -16.391 1 94.94 186 VAL A C 1
ATOM 1533 O O . VAL A 1 186 ? 8.586 11.055 -16.812 1 94.94 186 VAL A O 1
ATOM 1536 N N . PHE A 1 187 ? 7.5 12.953 -16.453 1 93.69 187 PHE A N 1
ATOM 1537 C CA . PHE A 1 187 ? 8.422 13.719 -17.297 1 93.69 187 PHE A CA 1
ATOM 1538 C C . PHE A 1 187 ? 9.523 14.344 -16.453 1 93.69 187 PHE A C 1
ATOM 1540 O O . PHE A 1 187 ? 10.656 14.5 -16.906 1 93.69 187 PHE A O 1
ATOM 1547 N N . THR A 1 188 ? 9.164 14.75 -15.258 1 93.31 188 THR A N 1
ATOM 1548 C CA . THR A 1 188 ? 10.148 15.406 -14.398 1 93.31 188 THR A CA 1
ATOM 1549 C C . THR A 1 188 ? 10.023 14.906 -12.961 1 93.31 188 THR A C 1
ATOM 1551 O O . THR A 1 188 ? 9.633 15.664 -12.07 1 93.31 188 THR A O 1
ATOM 1554 N N . PRO A 1 189 ? 10.406 13.703 -12.703 1 93.19 189 PRO A N 1
ATOM 1555 C CA . PRO A 1 189 ? 10.258 13.125 -11.367 1 93.19 189 PRO A CA 1
ATOM 1556 C C . PRO A 1 189 ? 11.047 13.891 -10.305 1 93.19 189 PRO A C 1
ATOM 1558 O O . PRO A 1 189 ? 10.594 14 -9.156 1 93.19 189 PRO A O 1
ATOM 1561 N N . ARG A 1 190 ? 12.195 14.438 -10.633 1 92.06 190 ARG A N 1
ATOM 1562 C CA . ARG A 1 190 ? 12.977 15.242 -9.703 1 92.06 190 ARG A CA 1
ATOM 1563 C C . ARG A 1 190 ? 12.18 16.453 -9.211 1 92.06 190 ARG A C 1
ATOM 1565 O O . ARG A 1 190 ? 12.102 16.688 -8.008 1 92.06 190 ARG A O 1
ATOM 1572 N N . THR A 1 191 ? 11.641 17.156 -10.109 1 93.38 191 THR A N 1
ATOM 1573 C CA . THR A 1 191 ? 10.859 18.344 -9.781 1 93.38 191 THR A CA 1
ATOM 1574 C C . THR A 1 191 ? 9.617 17.969 -8.977 1 93.38 191 THR A C 1
ATOM 1576 O O . THR A 1 191 ? 9.195 18.719 -8.094 1 93.38 191 THR A O 1
ATOM 1579 N N . SER A 1 192 ? 9.023 16.844 -9.312 1 95.31 192 SER A N 1
ATOM 1580 C CA . SER A 1 192 ? 7.848 16.359 -8.586 1 95.31 192 SER A CA 1
ATOM 1581 C C . SER A 1 192 ? 8.156 16.156 -7.109 1 95.31 192 SER A C 1
ATOM 1583 O O . SER A 1 192 ? 7.418 16.625 -6.242 1 95.31 192 SER A O 1
ATOM 1585 N N . HIS A 1 193 ? 9.242 15.508 -6.852 1 95.88 193 HIS A N 1
ATOM 1586 C CA . HIS A 1 193 ? 9.633 15.281 -5.461 1 95.88 193 HIS A CA 1
ATOM 1587 C C . HIS A 1 193 ? 9.984 16.594 -4.77 1 95.88 193 HIS A C 1
ATOM 1589 O O . HIS A 1 193 ? 9.688 16.781 -3.59 1 95.88 193 HIS A O 1
ATOM 1595 N N . ARG A 1 194 ? 10.594 17.516 -5.445 1 95.38 194 ARG A N 1
ATOM 1596 C CA . ARG A 1 194 ? 10.906 18.828 -4.883 1 95.38 194 ARG A CA 1
ATOM 1597 C C . ARG A 1 194 ? 9.633 19.594 -4.531 1 95.38 194 ARG A C 1
ATOM 1599 O O . ARG A 1 194 ? 9.555 20.219 -3.479 1 95.38 194 ARG A O 1
ATOM 1606 N N . LEU A 1 195 ? 8.75 19.562 -5.441 1 96.12 195 LEU A N 1
ATOM 1607 C CA . LEU A 1 195 ? 7.465 20.203 -5.191 1 96.12 195 LEU A CA 1
ATOM 1608 C C . LEU A 1 195 ? 6.848 19.688 -3.896 1 96.12 195 LEU A C 1
ATOM 1610 O O . LEU A 1 195 ? 6.426 20.469 -3.045 1 96.12 195 LEU A O 1
ATOM 1614 N N . VAL A 1 196 ? 6.801 18.375 -3.758 1 97.44 196 VAL A N 1
ATOM 1615 C CA . VAL A 1 196 ? 6.234 17.766 -2.557 1 97.44 196 VAL A CA 1
ATOM 1616 C C . VAL A 1 196 ? 7.055 18.188 -1.335 1 97.44 196 VAL A C 1
ATOM 1618 O O . VAL A 1 196 ? 6.496 18.469 -0.275 1 97.44 196 VAL A O 1
ATOM 1621 N N . GLY A 1 197 ? 8.383 18.172 -1.485 1 97.06 197 GLY A N 1
ATOM 1622 C CA . GLY A 1 197 ? 9.234 18.625 -0.396 1 97.06 197 GLY A CA 1
ATOM 1623 C C . GLY A 1 197 ? 8.867 20.016 0.106 1 97.06 197 GLY A C 1
ATOM 1624 O O . GLY A 1 197 ? 8.758 20.234 1.314 1 97.06 197 GLY A O 1
ATOM 1625 N N . PHE A 1 198 ? 8.656 20.938 -0.755 1 95.75 198 PHE A N 1
ATOM 1626 C CA . PHE A 1 198 ? 8.289 22.297 -0.386 1 95.75 198 PHE A CA 1
ATOM 1627 C C . PHE A 1 198 ? 6.895 22.328 0.231 1 95.75 198 PHE A C 1
ATOM 1629 O O . PHE A 1 198 ? 6.637 23.109 1.15 1 95.75 198 PHE A O 1
ATOM 1636 N N . LEU A 1 199 ? 6.027 21.516 -0.316 1 95.06 199 LEU A N 1
ATOM 1637 C CA . LEU A 1 199 ? 4.699 21.406 0.272 1 95.06 199 LEU A CA 1
ATOM 1638 C C . LEU A 1 199 ? 4.785 20.984 1.733 1 95.06 199 LEU A C 1
ATOM 1640 O O . LEU A 1 199 ? 4.102 21.547 2.59 1 95.06 199 LEU A O 1
ATOM 1644 N N . GLU A 1 200 ? 5.625 20 1.974 1 96.88 200 GLU A N 1
ATOM 1645 C CA . GLU A 1 200 ? 5.758 19.469 3.328 1 96.88 200 GLU A CA 1
ATOM 1646 C C . GLU A 1 200 ? 6.395 20.484 4.262 1 96.88 200 GLU A C 1
ATOM 1648 O O . GLU A 1 200 ? 6.082 20.531 5.453 1 96.88 200 GLU A O 1
ATOM 1653 N N . GLU A 1 201 ? 7.289 21.312 3.775 1 95.25 201 GLU A N 1
ATOM 1654 C CA . GLU A 1 201 ? 7.84 22.391 4.582 1 95.25 201 GLU A CA 1
ATOM 1655 C C . GLU A 1 201 ? 6.738 23.328 5.07 1 95.25 201 GLU A C 1
ATOM 1657 O O . GLU A 1 201 ? 6.699 23.688 6.254 1 95.25 201 GLU A O 1
ATOM 1662 N N . HIS A 1 202 ? 5.906 23.672 4.148 1 92.81 202 HIS A N 1
ATOM 1663 C CA . HIS A 1 202 ? 4.777 24.516 4.512 1 92.81 202 HIS A CA 1
ATOM 1664 C C . HIS A 1 202 ? 3.854 23.812 5.5 1 92.81 202 HIS A C 1
ATOM 1666 O O . HIS A 1 202 ? 3.297 24.453 6.395 1 92.81 202 HIS A O 1
ATOM 1672 N N . ALA A 1 203 ? 3.674 22.547 5.293 1 94.94 203 ALA A N 1
ATOM 1673 C CA . ALA A 1 203 ? 2.805 21.797 6.188 1 94.94 203 ALA A CA 1
ATOM 1674 C C . ALA A 1 203 ? 3.352 21.797 7.613 1 94.94 203 ALA A C 1
ATOM 1676 O O . ALA A 1 203 ? 2.592 21.938 8.578 1 94.94 203 ALA A O 1
ATOM 1677 N N . VAL A 1 204 ? 4.66 21.625 7.762 1 96.06 204 VAL A N 1
ATOM 1678 C CA . VAL A 1 204 ? 5.285 21.672 9.078 1 96.06 204 VAL A CA 1
ATOM 1679 C C . VAL A 1 204 ? 4.992 23.016 9.742 1 96.06 204 VAL A C 1
ATOM 1681 O O . VAL A 1 204 ? 4.598 23.062 10.914 1 96.06 204 VAL A O 1
ATOM 1684 N N . ASP A 1 205 ? 5.125 24.078 9.023 1 93.44 205 ASP A N 1
ATOM 1685 C CA . ASP A 1 205 ? 4.848 25.406 9.539 1 93.44 205 ASP A CA 1
ATOM 1686 C C . ASP A 1 205 ? 3.381 25.562 9.922 1 93.44 205 ASP A C 1
ATOM 1688 O O . ASP A 1 205 ? 3.064 26.109 10.977 1 93.44 205 ASP A O 1
ATOM 1692 N N . SER A 1 206 ? 2.562 25.078 9.055 1 92.31 206 SER A N 1
ATOM 1693 C CA . SER A 1 206 ? 1.126 25.188 9.281 1 92.31 206 SER A CA 1
ATOM 1694 C C . SER A 1 206 ? 0.708 24.469 10.555 1 92.31 206 SER A C 1
ATOM 1696 O O . SER A 1 206 ? -0.037 25.016 11.375 1 92.31 206 SER A O 1
ATOM 1698 N N . TYR A 1 207 ? 1.158 23.297 10.766 1 95.94 207 TYR A N 1
ATOM 1699 C CA . TYR A 1 207 ? 0.762 22.531 11.945 1 95.94 207 TYR A CA 1
ATOM 1700 C C . TYR A 1 207 ? 1.433 23.094 13.195 1 95.94 207 TYR A C 1
ATOM 1702 O O . TYR A 1 207 ? 0.87 23.016 14.297 1 95.94 207 TYR A O 1
ATOM 1710 N N . THR A 1 208 ? 2.643 23.609 13.039 1 96.19 208 THR A N 1
ATOM 1711 C CA . THR A 1 208 ? 3.256 24.328 14.156 1 96.19 208 THR A CA 1
ATOM 1712 C C . THR A 1 208 ? 2.385 25.5 14.586 1 96.19 208 THR A C 1
ATOM 1714 O O . THR A 1 208 ? 2.152 25.703 15.781 1 96.19 208 THR A O 1
ATOM 1717 N N . GLU A 1 209 ? 1.925 26.188 13.656 1 93.94 209 GLU A N 1
ATOM 1718 C CA . GLU A 1 209 ? 1.046 27.328 13.945 1 93.94 209 GLU A CA 1
ATOM 1719 C C . GLU A 1 209 ? -0.255 26.859 14.594 1 93.94 209 GLU A C 1
ATOM 1721 O O . GLU A 1 209 ? -0.77 27.516 15.508 1 93.94 209 GLU A O 1
ATOM 1726 N N . MET A 1 210 ? -0.839 25.828 14.156 1 95.38 210 MET A N 1
ATOM 1727 C CA . MET A 1 210 ? -2.076 25.312 14.734 1 95.38 210 MET A CA 1
ATOM 1728 C C . MET A 1 210 ? -1.875 24.938 16.203 1 95.38 210 MET A C 1
ATOM 1730 O O . MET A 1 210 ? -2.742 25.203 17.031 1 95.38 210 MET A O 1
ATOM 1734 N N . ILE A 1 211 ? -0.769 24.297 16.469 1 97.25 211 ILE A N 1
ATOM 1735 C CA . ILE A 1 211 ? -0.45 23.938 17.844 1 97.25 211 ILE A CA 1
ATOM 1736 C C . ILE A 1 211 ? -0.365 25.203 18.703 1 97.25 211 ILE A C 1
ATOM 1738 O O . ILE A 1 211 ? -0.924 25.25 19.797 1 97.25 211 ILE A O 1
ATOM 1742 N N . LYS A 1 212 ? 0.296 26.219 18.219 1 96.69 212 LYS A N 1
ATOM 1743 C CA . LYS A 1 212 ? 0.403 27.5 18.922 1 96.69 212 LYS A CA 1
ATOM 1744 C C . LYS A 1 212 ? -0.975 28.109 19.156 1 96.69 212 LYS A C 1
ATOM 1746 O O . LYS A 1 212 ? -1.229 28.672 20.219 1 96.69 212 LYS A O 1
ATOM 1751 N N . ARG A 1 213 ? -1.81 27.969 18.25 1 95.44 213 ARG A N 1
ATOM 1752 C CA . ARG A 1 213 ? -3.152 28.531 18.359 1 95.44 213 ARG A CA 1
ATOM 1753 C C . ARG A 1 213 ? -3.957 27.797 19.438 1 95.44 213 ARG A C 1
ATOM 1755 O O . ARG A 1 213 ? -4.773 28.406 20.125 1 95.44 213 ARG A O 1
ATOM 1762 N N . ILE A 1 214 ? -3.789 26.547 19.5 1 96.88 214 ILE A N 1
ATOM 1763 C CA . ILE A 1 214 ? -4.434 25.812 20.578 1 96.88 214 ILE A CA 1
ATOM 1764 C C . ILE A 1 214 ? -3.881 26.281 21.938 1 96.88 214 ILE A C 1
ATOM 1766 O O . ILE A 1 214 ? -4.641 26.531 22.875 1 96.88 214 ILE A O 1
ATOM 1770 N N . ASP A 1 215 ? -2.586 26.484 21.969 1 97.38 215 ASP A N 1
ATOM 1771 C CA . ASP A 1 215 ? -1.917 26.906 23.203 1 97.38 215 ASP A CA 1
ATOM 1772 C C . ASP A 1 215 ? -2.359 28.297 23.625 1 97.38 215 ASP A C 1
ATOM 1774 O O . ASP A 1 215 ? -2.393 28.609 24.812 1 97.38 215 ASP A O 1
ATOM 1778 N N . THR A 1 216 ? -2.736 29.109 22.703 1 96.81 216 THR A N 1
ATOM 1779 C CA . THR A 1 216 ? -3.121 30.484 23 1 96.81 216 THR A CA 1
ATOM 1780 C C . THR A 1 216 ? -4.641 30.609 23.078 1 96.81 216 THR A C 1
ATOM 1782 O O . THR A 1 216 ? -5.164 31.719 23.25 1 96.81 216 THR A O 1
ATOM 1785 N N . GLY A 1 217 ? -5.367 29.578 22.812 1 95.31 217 GLY A N 1
ATOM 1786 C CA . GLY A 1 217 ? -6.812 29.562 22.969 1 95.31 217 GLY A CA 1
ATOM 1787 C C . GLY A 1 217 ? -7.559 30 21.719 1 95.31 217 GLY A C 1
ATOM 1788 O O . GLY A 1 217 ? -8.781 30.172 21.75 1 95.31 217 GLY A O 1
ATOM 1789 N N . LYS A 1 218 ? -6.934 30.203 20.688 1 93.62 218 LYS A N 1
ATOM 1790 C CA . LYS A 1 218 ? -7.547 30.656 19.453 1 93.62 218 LYS A CA 1
ATOM 1791 C C . LYS A 1 218 ? -8.18 29.5 18.688 1 93.62 218 LYS A C 1
ATOM 1793 O O . LYS A 1 218 ? -8.984 29.719 17.781 1 93.62 218 LYS A O 1
ATOM 1798 N N . LEU A 1 219 ? -7.754 28.281 19 1 93.81 219 LEU A N 1
ATOM 1799 C CA . LEU A 1 219 ? -8.32 27.062 18.453 1 93.81 219 LEU A CA 1
ATOM 1800 C C . LEU A 1 219 ? -8.688 26.078 19.562 1 93.81 219 LEU A C 1
ATOM 1802 O O . LEU A 1 219 ? -7.895 25.844 20.484 1 93.81 219 LEU A O 1
ATOM 1806 N N . LYS A 1 220 ? -9.891 25.594 19.516 1 95.12 220 LYS A N 1
ATOM 1807 C CA . LYS A 1 220 ? -10.367 24.688 20.547 1 95.12 220 LYS A CA 1
ATOM 1808 C C . LYS A 1 220 ? -9.609 23.359 20.5 1 95.12 220 LYS A C 1
ATOM 1810 O O . LYS A 1 220 ? -9.375 22.797 19.422 1 95.12 220 LYS A O 1
ATOM 1815 N N . ASN A 1 221 ? -9.203 22.859 21.625 1 97.31 221 ASN A N 1
ATOM 1816 C CA . ASN A 1 221 ? -8.523 21.578 21.75 1 97.31 221 ASN A CA 1
ATOM 1817 C C . ASN A 1 221 ? -9.5 20.438 22.016 1 97.31 221 ASN A C 1
ATOM 1819 O O . ASN A 1 221 ? -9.656 20 23.156 1 97.31 221 ASN A O 1
ATOM 1823 N N . GLU A 1 222 ? -10.031 19.906 21.094 1 96.62 222 GLU A N 1
ATOM 1824 C CA . GLU A 1 222 ? -11.031 18.844 21.203 1 96.62 222 GLU A CA 1
ATOM 1825 C C . GLU A 1 222 ? -10.383 17.484 21.406 1 96.62 222 GLU A C 1
ATOM 1827 O O . GLU A 1 222 ? -9.172 17.328 21.203 1 96.62 222 GLU A O 1
ATOM 1832 N N . ARG A 1 223 ? -11.242 16.547 21.797 1 97.5 223 ARG A N 1
ATOM 1833 C CA . ARG A 1 223 ? -10.766 15.172 21.922 1 97.5 223 ARG A CA 1
ATOM 1834 C C . ARG A 1 223 ? -10.406 14.602 20.547 1 97.5 223 ARG A C 1
ATOM 1836 O O . ARG A 1 223 ? -11.094 14.859 19.562 1 97.5 223 ARG A O 1
ATOM 1843 N N . ALA A 1 224 ? -9.305 13.82 20.5 1 97.69 224 ALA A N 1
ATOM 1844 C CA . ALA A 1 224 ? -8.938 13.148 19.25 1 97.69 224 ALA A CA 1
ATOM 1845 C C . ALA A 1 224 ? -9.953 12.07 18.891 1 97.69 224 ALA A C 1
ATOM 1847 O O . ALA A 1 224 ? -10.555 11.453 19.781 1 97.69 224 ALA A O 1
ATOM 1848 N N . THR A 1 225 ? -10.164 11.789 17.688 1 95.56 225 THR A N 1
ATOM 1849 C CA . THR A 1 225 ? -11.086 10.75 17.25 1 95.56 225 THR A CA 1
ATOM 1850 C C . THR A 1 225 ? -10.5 9.367 17.484 1 95.56 225 THR A C 1
ATOM 1852 O O . THR A 1 225 ? -9.281 9.219 17.641 1 95.56 225 THR A O 1
ATOM 1855 N N . GLN A 1 226 ? -11.352 8.359 17.438 1 93.5 226 GLN A N 1
ATOM 1856 C CA . GLN A 1 226 ? -10.898 6.992 17.672 1 93.5 226 GLN A CA 1
ATOM 1857 C C . GLN A 1 226 ? -9.938 6.535 16.594 1 93.5 226 GLN A C 1
ATOM 1859 O O . GLN A 1 226 ? -8.93 5.879 16.875 1 93.5 226 GLN A O 1
ATOM 1864 N N . ILE A 1 227 ? -10.203 6.848 15.344 1 92.69 227 ILE A N 1
ATOM 1865 C CA . ILE A 1 227 ? -9.352 6.445 14.234 1 92.69 227 ILE A CA 1
ATOM 1866 C C . ILE A 1 227 ? -7.961 7.059 14.398 1 92.69 227 ILE A C 1
ATOM 1868 O O . ILE A 1 227 ? -6.953 6.414 14.109 1 92.69 227 ILE A O 1
ATOM 1872 N N . THR A 1 228 ? -7.91 8.297 14.883 1 95.25 228 THR A N 1
ATOM 1873 C CA . THR A 1 228 ? -6.648 8.984 15.117 1 95.25 228 THR A CA 1
ATOM 1874 C C . THR A 1 228 ? -5.859 8.297 16.234 1 95.25 228 THR A C 1
ATOM 1876 O O . THR A 1 228 ? -4.66 8.055 16.094 1 95.25 228 THR A O 1
ATOM 1879 N N . LYS A 1 229 ? -6.535 7.977 17.297 1 94.31 229 LYS A N 1
ATOM 1880 C CA . LYS A 1 229 ? -5.887 7.301 18.422 1 94.31 229 LYS A CA 1
ATOM 1881 C C . LYS A 1 229 ? -5.355 5.93 18 1 94.31 229 LYS A C 1
ATOM 1883 O O . LYS A 1 229 ? -4.234 5.562 18.344 1 94.31 229 LYS A O 1
ATOM 1888 N N . ASP A 1 230 ? -6.137 5.246 17.234 1 91.5 230 ASP A N 1
ATOM 1889 C CA . ASP A 1 230 ? -5.758 3.908 16.797 1 91.5 230 ASP A CA 1
ATOM 1890 C C . ASP A 1 230 ? -4.562 3.957 15.852 1 91.5 230 ASP A C 1
ATOM 1892 O O . ASP A 1 230 ? -3.633 3.156 15.977 1 91.5 230 ASP A O 1
ATOM 1896 N N . TYR A 1 231 ? -4.539 4.805 14.922 1 94.19 231 TYR A N 1
ATOM 1897 C CA . TYR A 1 231 ? -3.51 4.832 13.883 1 94.19 231 TYR A CA 1
ATOM 1898 C C . TYR A 1 231 ? -2.146 5.16 14.477 1 94.19 231 TYR A C 1
ATOM 1900 O O . TYR A 1 231 ? -1.151 4.5 14.172 1 94.19 231 TYR A O 1
ATOM 1908 N N . TRP A 1 232 ? -2.113 6.176 15.336 1 94.88 232 TRP A N 1
ATOM 1909 C CA . TRP A 1 232 ? -0.829 6.621 15.867 1 94.88 232 TRP A CA 1
ATOM 1910 C C . TRP A 1 232 ? -0.566 6.02 17.25 1 94.88 232 TRP A C 1
ATOM 1912 O O . TRP A 1 232 ? 0.476 6.273 17.844 1 94.88 232 TRP A O 1
ATOM 1922 N N . GLY A 1 233 ? -1.516 5.199 17.781 1 91.75 233 GLY A N 1
ATOM 1923 C CA . GLY A 1 233 ? -1.344 4.633 19.109 1 91.75 233 GLY A CA 1
ATOM 1924 C C . GLY A 1 233 ? -1.325 5.68 20.203 1 91.75 233 GLY A C 1
ATOM 1925 O O . GLY A 1 233 ? -0.47 5.645 21.094 1 91.75 233 GLY A O 1
ATOM 1926 N N . LEU A 1 234 ? -2.184 6.672 20.078 1 94.62 234 LEU A N 1
ATOM 1927 C CA . LEU A 1 234 ? -2.27 7.746 21.062 1 94.62 234 LEU A CA 1
ATOM 1928 C C . LEU A 1 234 ? -2.996 7.277 22.312 1 94.62 234 LEU A C 1
ATOM 1930 O O . LEU A 1 234 ? -3.725 6.281 22.281 1 94.62 234 LEU A O 1
ATOM 1934 N N . PRO A 1 235 ? -2.777 7.977 23.422 1 93.88 235 PRO A N 1
ATOM 1935 C CA . PRO A 1 235 ? -3.521 7.625 24.641 1 93.88 235 PRO A CA 1
ATOM 1936 C C . PRO A 1 235 ? -5.027 7.832 24.484 1 93.88 235 PRO A C 1
ATOM 1938 O O . PRO A 1 235 ? -5.465 8.586 23.609 1 93.88 235 PRO A O 1
ATOM 1941 N N . GLU A 1 236 ? -5.777 7.223 25.359 1 94.06 236 GLU A N 1
ATOM 1942 C CA . GLU A 1 236 ? -7.234 7.277 25.281 1 94.06 236 GLU A CA 1
ATOM 1943 C C . GLU A 1 236 ? -7.742 8.703 25.484 1 94.06 236 GLU A C 1
ATOM 1945 O O . GLU A 1 236 ? -8.781 9.078 24.938 1 94.06 236 GLU A O 1
ATOM 1950 N N . ASP A 1 237 ? -7.012 9.477 26.203 1 97 237 ASP A N 1
ATOM 1951 C CA . ASP A 1 237 ? -7.445 10.844 26.484 1 97 237 ASP A CA 1
ATOM 1952 C C . ASP A 1 237 ? -6.789 11.836 25.531 1 97 237 ASP A C 1
ATOM 1954 O O . ASP A 1 237 ? -6.785 13.047 25.781 1 97 237 ASP A O 1
ATOM 1958 N N . ALA A 1 238 ? -6.266 11.344 24.484 1 97.62 238 ALA A N 1
ATOM 1959 C CA . ALA A 1 238 ? -5.551 12.211 23.547 1 97.62 238 ALA A CA 1
ATOM 1960 C C . ALA A 1 238 ? -6.473 13.281 22.984 1 97.62 238 ALA A C 1
ATOM 1962 O O . ALA A 1 238 ? -7.668 13.047 22.781 1 97.62 238 ALA A O 1
ATOM 1963 N N . THR A 1 239 ? -5.898 14.422 22.703 1 98.19 239 THR A N 1
ATOM 1964 C CA . THR A 1 239 ? -6.605 15.562 22.141 1 98.19 239 THR A CA 1
ATOM 1965 C C . THR A 1 239 ? -6.125 15.859 20.734 1 98.19 239 THR A C 1
ATOM 1967 O O . THR A 1 239 ? -5.199 15.211 20.234 1 98.19 239 THR A O 1
ATOM 1970 N N . LEU A 1 240 ? -6.82 16.844 20.172 1 97.69 240 LEU A N 1
ATOM 1971 C CA . LEU A 1 240 ? -6.383 17.312 18.859 1 97.69 240 LEU A CA 1
ATOM 1972 C C . LEU A 1 240 ? -4.938 17.797 18.906 1 97.69 240 LEU A C 1
ATOM 1974 O O . LEU A 1 240 ? -4.16 17.531 17.984 1 97.69 240 LEU A O 1
ATOM 1978 N N . ARG A 1 241 ? -4.586 18.453 19.922 1 98.19 241 ARG A N 1
ATOM 1979 C CA . ARG A 1 241 ? -3.219 18.938 20.078 1 98.19 241 ARG A CA 1
ATOM 1980 C C . ARG A 1 241 ? -2.223 17.781 20.031 1 98.19 241 ARG A C 1
ATOM 1982 O O . ARG A 1 241 ? -1.182 17.875 19.375 1 98.19 241 ARG A O 1
ATOM 1989 N N . ASP A 1 242 ? -2.514 16.719 20.781 1 98.06 242 ASP A N 1
ATOM 1990 C CA . ASP A 1 242 ? -1.663 15.531 20.766 1 98.06 242 ASP A CA 1
ATOM 1991 C C . ASP A 1 242 ? -1.514 14.977 19.359 1 98.06 242 ASP A C 1
ATOM 1993 O O . ASP A 1 242 ? -0.414 14.609 18.938 1 98.06 242 ASP A O 1
ATOM 1997 N N . ALA A 1 243 ? -2.602 14.906 18.672 1 98.06 243 ALA A N 1
ATOM 1998 C CA . ALA A 1 243 ? -2.588 14.43 17.281 1 98.06 243 ALA A CA 1
ATOM 1999 C C . ALA A 1 243 ? -1.726 15.32 16.406 1 98.06 243 ALA A C 1
ATOM 2001 O O . ALA A 1 243 ? -0.985 14.836 15.547 1 98.06 243 ALA A O 1
ATOM 2002 N N . LEU A 1 244 ? -1.825 16.594 16.625 1 98.12 244 LEU A N 1
ATOM 2003 C CA . LEU A 1 244 ? -1.087 17.547 15.797 1 98.12 244 LEU A CA 1
ATOM 2004 C C . LEU A 1 244 ? 0.414 17.422 16.031 1 98.12 244 LEU A C 1
ATOM 2006 O O . LEU A 1 244 ? 1.215 17.672 15.133 1 98.12 244 LEU A O 1
ATOM 2010 N N . LEU A 1 245 ? 0.834 16.984 17.219 1 97.81 245 LEU A N 1
ATOM 2011 C CA . LEU A 1 245 ? 2.252 16.766 17.484 1 97.81 245 LEU A CA 1
ATOM 2012 C C . LEU A 1 245 ? 2.822 15.68 16.594 1 97.81 245 LEU A C 1
ATOM 2014 O O . LEU A 1 245 ? 3.885 15.852 15.984 1 97.81 245 LEU A O 1
ATOM 2018 N N . VAL A 1 246 ? 2.109 14.625 16.484 1 97.19 246 VAL A N 1
ATOM 2019 C CA . VAL A 1 246 ? 2.613 13.516 15.68 1 97.19 246 VAL A CA 1
ATOM 2020 C C . VAL A 1 246 ? 2.441 13.828 14.195 1 97.19 246 VAL A C 1
ATOM 2022 O O . VAL A 1 246 ? 3.268 13.422 13.367 1 97.19 246 VAL A O 1
ATOM 2025 N N . ILE A 1 247 ? 1.356 14.484 13.812 1 98 247 ILE A N 1
ATOM 2026 C CA . ILE A 1 247 ? 1.142 14.859 12.422 1 98 247 ILE A CA 1
ATOM 2027 C C . ILE A 1 247 ? 2.262 15.789 11.961 1 98 247 ILE A C 1
ATOM 2029 O O . ILE A 1 247 ? 2.797 15.625 10.859 1 98 247 ILE A O 1
ATOM 2033 N N . ARG A 1 248 ? 2.588 16.812 12.773 1 97.81 248 ARG A N 1
ATOM 2034 C CA . ARG A 1 248 ? 3.699 17.703 12.453 1 97.81 248 ARG A CA 1
ATOM 2035 C C . ARG A 1 248 ? 4.988 16.906 12.25 1 97.81 248 ARG A C 1
ATOM 2037 O O . ARG A 1 248 ? 5.75 17.188 11.32 1 97.81 248 ARG A O 1
ATOM 2044 N N . ALA A 1 249 ? 5.254 15.953 13.086 1 96.81 249 ALA A N 1
ATOM 2045 C CA . ALA A 1 249 ? 6.449 15.125 12.969 1 96.81 249 ALA A CA 1
ATOM 2046 C C . ALA A 1 249 ? 6.422 14.297 11.688 1 96.81 249 ALA A C 1
ATOM 2048 O O . ALA A 1 249 ? 7.449 14.141 11.023 1 96.81 249 ALA A O 1
ATOM 2049 N N . ASP A 1 250 ? 5.273 13.75 11.336 1 97.75 250 ASP A N 1
ATOM 2050 C CA . ASP A 1 250 ? 5.102 13.062 10.062 1 97.75 250 ASP A CA 1
ATOM 2051 C C . ASP A 1 250 ? 5.516 13.953 8.891 1 97.75 250 ASP A C 1
ATOM 2053 O O . ASP A 1 250 ? 6.23 13.508 7.988 1 97.75 250 ASP A O 1
ATOM 2057 N N . GLU A 1 251 ? 5.012 15.18 8.945 1 97.81 251 GLU A N 1
ATOM 2058 C CA . GLU A 1 251 ? 5.301 16.109 7.859 1 97.81 251 GLU A CA 1
ATOM 2059 C C . GLU A 1 251 ? 6.801 16.359 7.73 1 97.81 251 GLU A C 1
ATOM 2061 O O . GLU A 1 251 ? 7.316 16.516 6.621 1 97.81 251 GLU A O 1
ATOM 2066 N N . ALA A 1 252 ? 7.418 16.453 8.812 1 97 252 ALA A N 1
ATOM 2067 C CA . ALA A 1 252 ? 8.867 16.625 8.789 1 97 252 ALA A CA 1
ATOM 2068 C C . ALA A 1 252 ? 9.555 15.438 8.117 1 97 252 ALA A C 1
ATOM 2070 O O . ALA A 1 252 ? 10.508 15.617 7.355 1 97 252 ALA A O 1
ATOM 2071 N N . ASP A 1 253 ? 9.094 14.273 8.414 1 96.69 253 ASP A N 1
ATOM 2072 C CA . ASP A 1 253 ? 9.625 13.094 7.754 1 96.69 253 ASP A CA 1
ATOM 2073 C C . ASP A 1 253 ? 9.367 13.133 6.25 1 96.69 253 ASP A C 1
ATOM 2075 O O . ASP A 1 253 ? 10.234 12.781 5.449 1 96.69 253 ASP A O 1
ATOM 2079 N N . HIS A 1 254 ? 8.156 13.492 5.871 1 98 254 HIS A N 1
ATOM 2080 C CA . HIS A 1 254 ? 7.82 13.578 4.453 1 98 254 HIS A CA 1
ATOM 2081 C C . HIS A 1 254 ? 8.711 14.594 3.742 1 98 254 HIS A C 1
ATOM 2083 O O . HIS A 1 254 ? 9.125 14.375 2.602 1 98 254 HIS A O 1
ATOM 2089 N N . ARG A 1 255 ? 8.906 15.734 4.391 1 97.31 255 ARG A N 1
ATOM 2090 C CA . ARG A 1 255 ? 9.828 16.734 3.854 1 97.31 255 ARG A CA 1
ATOM 2091 C C . ARG A 1 255 ? 11.203 16.125 3.596 1 97.31 255 ARG A C 1
ATOM 2093 O O . ARG A 1 255 ? 11.758 16.266 2.504 1 97.31 255 ARG A O 1
ATOM 2100 N N . LEU A 1 256 ? 11.734 15.461 4.586 1 95.88 256 LEU A N 1
ATOM 2101 C CA . LEU A 1 256 ? 13.039 14.82 4.469 1 95.88 256 LEU A CA 1
ATOM 2102 C C . LEU A 1 256 ? 13.047 13.812 3.326 1 95.88 256 LEU A C 1
ATOM 2104 O O . LEU A 1 256 ? 13.961 13.805 2.504 1 95.88 256 LEU A O 1
ATOM 2108 N N . VAL A 1 257 ? 12.047 12.969 3.25 1 96.62 257 VAL A N 1
ATOM 2109 C CA . VAL A 1 257 ? 11.953 11.898 2.258 1 96.62 257 VAL A CA 1
ATOM 2110 C C . VAL A 1 257 ? 11.945 12.5 0.854 1 96.62 257 VAL A C 1
ATOM 2112 O O . VAL A 1 257 ? 12.766 12.133 0.009 1 96.62 257 VAL A O 1
ATOM 2115 N N . ASN A 1 258 ? 11.078 13.43 0.621 1 97.12 258 ASN A N 1
ATOM 2116 C CA . ASN A 1 258 ? 10.883 13.922 -0.74 1 97.12 258 ASN A CA 1
ATOM 2117 C C . ASN A 1 258 ? 12.062 14.773 -1.205 1 97.12 258 ASN A C 1
ATOM 2119 O O . ASN A 1 258 ? 12.469 14.688 -2.363 1 97.12 258 ASN A O 1
ATOM 2123 N N . HIS A 1 259 ? 12.648 15.586 -0.371 1 95.25 259 HIS A N 1
ATOM 2124 C CA . HIS A 1 259 ? 13.859 16.297 -0.764 1 95.25 259 HIS A CA 1
ATOM 2125 C C . HIS A 1 259 ? 15 15.32 -1.048 1 95.25 259 HIS A C 1
ATOM 2127 O O . HIS A 1 259 ? 15.758 15.508 -2 1 95.25 259 HIS A O 1
ATOM 2133 N N . THR A 1 260 ? 15.125 14.297 -0.248 1 93.62 260 THR A N 1
ATOM 2134 C CA . THR A 1 260 ? 16.172 13.297 -0.455 1 93.62 260 THR A CA 1
ATOM 2135 C C . THR A 1 260 ? 15.953 12.547 -1.766 1 93.62 260 THR A C 1
ATOM 2137 O O . THR A 1 260 ? 16.891 12.312 -2.521 1 93.62 260 THR A O 1
ATOM 2140 N N . LEU A 1 261 ? 14.711 12.102 -2.029 1 93.69 261 LEU A N 1
ATOM 2141 C CA . LEU A 1 261 ? 14.422 11.406 -3.279 1 93.69 261 LEU A CA 1
ATOM 2142 C C . LEU A 1 261 ? 14.688 12.312 -4.477 1 93.69 261 LEU A C 1
ATOM 2144 O O . LEU A 1 261 ? 15.164 11.852 -5.516 1 93.69 261 LEU A O 1
ATOM 2148 N N . GLY A 1 262 ? 14.305 13.617 -4.301 1 91.56 262 GLY A N 1
ATOM 2149 C CA . GLY A 1 262 ? 14.695 14.57 -5.328 1 91.56 262 GLY A CA 1
ATOM 2150 C C . GLY A 1 262 ? 16.188 14.594 -5.578 1 91.56 262 GLY A C 1
ATOM 2151 O O . GLY A 1 262 ? 16.641 14.625 -6.727 1 91.56 262 GLY A O 1
ATOM 2152 N N . ASP A 1 263 ? 16.984 14.57 -4.52 1 90.88 263 ASP A N 1
ATOM 2153 C CA . ASP A 1 263 ? 18.438 14.555 -4.621 1 90.88 263 ASP A CA 1
ATOM 2154 C C . ASP A 1 263 ? 18.938 13.289 -5.312 1 90.88 263 ASP A C 1
ATOM 2156 O O . ASP A 1 263 ? 19.938 13.312 -6.023 1 90.88 263 ASP A O 1
ATOM 2160 N N . GLU A 1 264 ? 18.266 12.156 -5.059 1 89.81 264 GLU A N 1
ATOM 2161 C CA . GLU A 1 264 ? 18.656 10.891 -5.676 1 89.81 264 GLU A CA 1
ATOM 2162 C C . GLU A 1 264 ? 18.547 10.961 -7.195 1 89.81 264 GLU A C 1
ATOM 2164 O O . GLU A 1 264 ? 19.328 10.344 -7.914 1 89.81 264 GLU A O 1
ATOM 2169 N N . TYR A 1 265 ? 17.547 11.656 -7.676 1 87.12 265 TYR A N 1
ATOM 2170 C CA . TYR A 1 265 ? 17.391 11.812 -9.117 1 87.12 265 TYR A CA 1
ATOM 2171 C C . TYR A 1 265 ? 18.516 12.68 -9.695 1 87.12 265 TYR A C 1
ATOM 2173 O O . TYR A 1 265 ? 18.812 12.594 -10.891 1 87.12 265 TYR A O 1
ATOM 2181 N N . ASP A 1 266 ? 19.016 13.539 -8.859 1 81.44 266 ASP A N 1
ATOM 2182 C CA . ASP A 1 266 ? 20.125 14.375 -9.297 1 81.44 266 ASP A CA 1
ATOM 2183 C C . ASP A 1 266 ? 21.406 13.555 -9.453 1 81.44 266 ASP A C 1
ATOM 2185 O O . ASP A 1 266 ? 22.281 13.906 -10.234 1 81.44 266 ASP A O 1
ATOM 2189 N N . LYS A 1 267 ? 21.344 12.508 -8.641 1 74.75 267 LYS A N 1
ATOM 2190 C CA . LYS A 1 267 ? 22.531 11.648 -8.719 1 74.75 267 LYS A CA 1
ATOM 2191 C C . LYS A 1 267 ? 22.5 10.805 -9.992 1 74.75 267 LYS A C 1
ATOM 2193 O O . LYS A 1 267 ? 21.438 10.391 -10.453 1 74.75 267 LYS A O 1
ATOM 2198 N N . LYS A 1 268 ? 23.469 11.141 -10.961 1 59.72 268 LYS A N 1
ATOM 2199 C CA . LYS A 1 268 ? 23.609 10.445 -12.242 1 59.72 268 LYS A CA 1
ATOM 2200 C C . LYS A 1 268 ? 23.453 8.938 -12.07 1 59.72 268 LYS A C 1
ATOM 2202 O O . LYS A 1 268 ? 23.594 8.414 -10.961 1 59.72 268 LYS A O 1
ATOM 2207 N N . VAL A 1 269 ? 22.859 8.211 -13.305 1 55.22 269 VAL A N 1
ATOM 2208 C CA . VAL A 1 269 ? 22.625 6.789 -13.531 1 55.22 269 VAL A CA 1
ATOM 2209 C C . VAL A 1 269 ? 23.844 5.992 -13.039 1 55.22 269 VAL A C 1
ATOM 2211 O O . VAL A 1 269 ? 24.984 6.461 -13.125 1 55.22 269 VAL A O 1
ATOM 2214 N N . ALA A 1 270 ? 23.531 4.945 -12.117 1 50.97 270 ALA A N 1
ATOM 2215 C CA . ALA A 1 270 ? 24.609 4.023 -11.758 1 50.97 270 ALA A CA 1
ATOM 2216 C C . ALA A 1 270 ? 25.484 3.701 -12.961 1 50.97 270 ALA A C 1
ATOM 2218 O O . ALA A 1 270 ? 25.031 3.799 -14.102 1 50.97 270 ALA A O 1
ATOM 2219 N N . PRO A 1 271 ? 26.781 3.537 -12.664 1 46.28 271 PRO A N 1
ATOM 2220 C CA . PRO A 1 271 ? 27.703 3.225 -13.758 1 46.28 271 PRO A CA 1
ATOM 2221 C C . PRO A 1 271 ? 27.141 2.191 -14.727 1 46.28 271 PRO A C 1
ATOM 2223 O O . PRO A 1 271 ? 27.453 2.23 -15.922 1 46.28 271 PRO A O 1
ATOM 2226 N N . ASN A 1 272 ? 26.516 1.143 -14.164 1 45.44 272 ASN A N 1
ATOM 2227 C CA . ASN A 1 272 ? 26.125 0.106 -15.117 1 45.44 272 ASN A CA 1
ATOM 2228 C C . ASN A 1 272 ? 24.891 0.518 -15.906 1 45.44 272 ASN A C 1
ATOM 2230 O O . ASN A 1 272 ? 24.234 -0.324 -16.531 1 45.44 272 ASN A O 1
ATOM 2234 N N . GLY A 1 273 ? 24.516 1.777 -15.898 1 49.78 273 GLY A N 1
ATOM 2235 C CA . GLY A 1 273 ? 23.422 2.283 -16.719 1 49.78 273 GLY A CA 1
ATOM 2236 C C . GLY A 1 273 ? 22.062 2.084 -16.094 1 49.78 273 GLY A C 1
ATOM 2237 O O . GLY A 1 273 ? 21.031 2.385 -16.703 1 49.78 273 GLY A O 1
ATOM 2238 N N . LYS A 1 274 ? 22.156 1.46 -15.016 1 51.25 274 LYS A N 1
ATOM 2239 C CA . LYS A 1 274 ? 20.891 1.067 -14.391 1 51.25 274 LYS A CA 1
ATOM 2240 C C . LYS A 1 274 ? 20.281 2.229 -13.617 1 51.25 274 LYS A C 1
ATOM 2242 O O . LYS A 1 274 ? 21 2.965 -12.93 1 51.25 274 LYS A O 1
ATOM 2247 N N . TRP A 1 275 ? 19.172 2.674 -14.016 1 53.81 275 TRP A N 1
ATOM 2248 C CA . TRP A 1 275 ? 18.344 3.695 -13.375 1 53.81 275 TRP A CA 1
ATOM 2249 C C . TRP A 1 275 ? 18.266 3.459 -11.875 1 53.81 275 TRP A C 1
ATOM 2251 O O . TRP A 1 275 ? 17.891 2.369 -11.43 1 53.81 275 TRP A O 1
ATOM 2261 N N . TYR A 1 276 ? 19.031 4.375 -10.945 1 57.19 276 TYR A N 1
ATOM 2262 C CA . TYR A 1 276 ? 19.203 4.301 -9.5 1 57.19 276 TYR A CA 1
ATOM 2263 C C . TYR A 1 276 ? 17.859 4.441 -8.781 1 57.19 276 TYR A C 1
ATOM 2265 O O . TYR A 1 276 ? 17.656 3.859 -7.715 1 57.19 276 TYR A O 1
ATOM 2273 N N . ALA A 1 277 ? 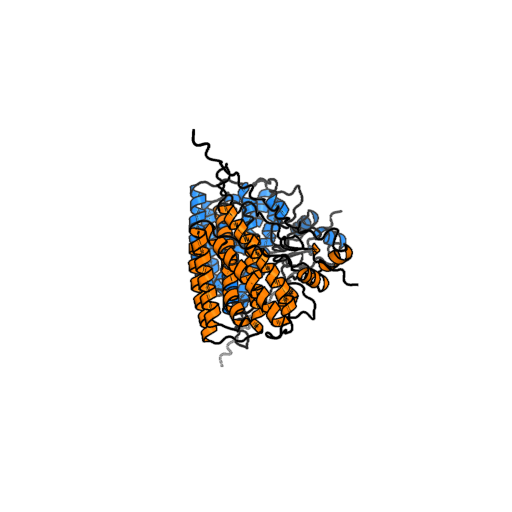17.031 5.07 -9.531 1 61.38 277 ALA A N 1
ATOM 2274 C CA . ALA A 1 277 ? 15.82 5.387 -8.789 1 61.38 277 ALA A CA 1
ATOM 2275 C C . ALA A 1 277 ? 14.969 4.141 -8.586 1 61.38 277 ALA A C 1
ATOM 2277 O O . ALA A 1 277 ? 14.664 3.422 -9.547 1 61.38 277 ALA A O 1
ATOM 2278 N N . GLY A 1 278 ? 14.875 3.809 -7.312 1 68.38 278 GLY A N 1
ATOM 2279 C CA . GLY A 1 278 ? 14 2.717 -6.91 1 68.38 278 GLY A CA 1
ATOM 2280 C C . GLY A 1 278 ? 14.766 1.516 -6.375 1 68.38 278 GLY A C 1
ATOM 2281 O O . GLY A 1 278 ? 14.172 0.626 -5.758 1 68.38 278 GLY A O 1
ATOM 2282 N N . LEU A 1 279 ? 16.109 1.469 -6.551 1 75.94 279 LEU A N 1
ATOM 2283 C CA . LEU A 1 279 ? 16.812 0.262 -6.137 1 75.94 279 LEU A CA 1
ATOM 2284 C C . LEU A 1 279 ? 16.953 0.202 -4.621 1 75.94 279 LEU A C 1
ATOM 2286 O O . LEU A 1 279 ? 16.688 -0.837 -4.012 1 75.94 279 LEU A O 1
ATOM 2290 N N . HIS A 1 280 ? 17.375 1.301 -4.066 1 83.81 280 HIS A N 1
ATOM 2291 C CA . HIS A 1 280 ? 17.531 1.403 -2.621 1 83.81 280 HIS A CA 1
ATOM 2292 C C . HIS A 1 280 ? 16.844 2.652 -2.082 1 83.81 280 HIS A C 1
ATOM 2294 O O . HIS A 1 280 ? 16.906 3.717 -2.699 1 83.81 280 HIS A O 1
ATOM 2300 N N . PHE A 1 281 ? 16.141 2.486 -0.98 1 89.62 281 PHE A N 1
ATOM 2301 C CA . PHE A 1 281 ? 15.562 3.646 -0.317 1 89.62 281 PHE A CA 1
ATOM 2302 C C . PHE A 1 281 ? 16.578 4.305 0.615 1 89.62 281 PHE A C 1
ATOM 2304 O O . PHE A 1 281 ? 17.078 3.666 1.542 1 89.62 281 PHE A O 1
ATOM 2311 N N . PRO A 1 282 ? 16.844 5.527 0.562 1 88.81 282 PRO A N 1
ATOM 2312 C CA . PRO A 1 282 ? 18.031 6.141 1.167 1 88.81 282 PRO A CA 1
ATOM 2313 C C . PRO A 1 282 ? 17.797 6.605 2.602 1 88.81 282 PRO A C 1
ATOM 2315 O O . PRO A 1 282 ? 18.703 7.117 3.252 1 88.81 282 PRO A O 1
ATOM 2318 N N . ILE A 1 283 ? 16.641 6.469 3.168 1 90.38 283 ILE A N 1
ATOM 2319 C CA . ILE A 1 283 ? 16.328 7.035 4.473 1 90.38 283 ILE A CA 1
ATOM 2320 C C . ILE A 1 283 ? 15.828 5.934 5.406 1 90.38 283 ILE A C 1
ATOM 2322 O O . ILE A 1 283 ? 15.055 5.062 4.996 1 90.38 283 ILE A O 1
ATOM 2326 N N . ASP A 1 284 ? 16.297 6 6.621 1 86.25 284 ASP A N 1
ATOM 2327 C CA . ASP A 1 284 ? 15.742 5.125 7.648 1 86.25 284 ASP A CA 1
ATOM 2328 C C . ASP A 1 284 ? 14.477 5.727 8.258 1 86.25 284 ASP A C 1
ATOM 2330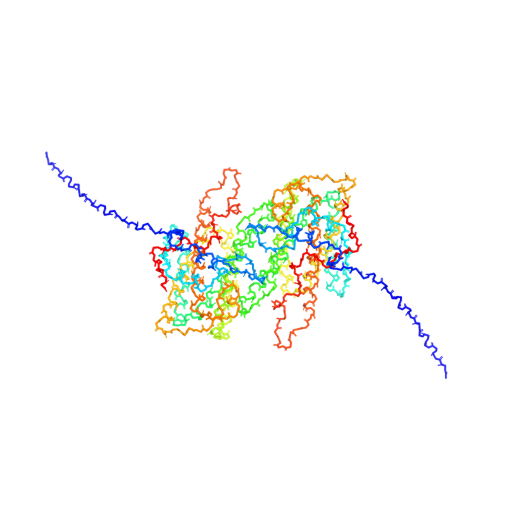 O O . ASP A 1 284 ? 14.531 6.758 8.93 1 86.25 284 ASP A O 1
ATOM 2334 N N . LEU A 1 285 ? 13.383 5.07 8.031 1 87.56 285 LEU A N 1
ATOM 2335 C CA . LEU A 1 285 ? 12.109 5.574 8.531 1 87.56 285 LEU A CA 1
ATOM 2336 C C . LEU A 1 285 ? 11.617 4.75 9.711 1 87.56 285 LEU A C 1
ATOM 2338 O O . LEU A 1 285 ? 10.469 4.879 10.133 1 87.56 285 LEU A O 1
ATOM 2342 N N . HIS A 1 286 ? 12.469 3.906 10.266 1 80.25 286 HIS A N 1
ATOM 2343 C CA . HIS A 1 286 ? 11.992 2.977 11.289 1 80.25 286 HIS A CA 1
ATOM 2344 C C . HIS A 1 286 ? 12.625 3.273 12.641 1 80.25 286 HIS A C 1
ATOM 2346 O O . HIS A 1 286 ? 12.266 2.656 13.648 1 80.25 286 HIS A O 1
ATOM 2352 N N . SER A 1 287 ? 13.492 4.312 12.641 1 83.25 287 SER A N 1
ATOM 2353 C CA . SER A 1 287 ? 13.984 4.781 13.93 1 83.25 287 SER A CA 1
ATOM 2354 C C . SER A 1 287 ? 12.867 5.43 14.742 1 83.25 287 SER A C 1
ATOM 2356 O O . SER A 1 287 ? 11.891 5.922 14.18 1 83.25 287 SER A O 1
ATOM 2358 N N . SER A 1 288 ? 13.023 5.473 16 1 82.12 288 SER A N 1
ATOM 2359 C CA . SER A 1 288 ? 11.961 5.926 16.891 1 82.12 288 SER A CA 1
ATOM 2360 C C . SER A 1 288 ? 11.711 7.422 16.75 1 82.12 288 SER A C 1
ATOM 2362 O O . SER A 1 288 ? 10.594 7.895 16.953 1 82.12 288 SER A O 1
ATOM 2364 N N . PHE A 1 289 ? 12.812 8.156 16.531 1 87.44 289 PHE A N 1
ATOM 2365 C CA . PHE A 1 289 ? 12.688 9.594 16.359 1 87.44 289 PHE A CA 1
ATOM 2366 C C . PHE A 1 289 ? 13.367 10.047 15.07 1 87.44 289 PHE A C 1
ATOM 2368 O O . PHE A 1 289 ? 14.328 9.422 14.625 1 87.44 289 PHE A O 1
ATOM 2375 N N . GLY A 1 290 ? 12.773 11.047 14.523 1 87.06 290 GLY A N 1
ATOM 2376 C CA . GLY A 1 290 ? 13.375 11.602 13.32 1 87.06 290 GLY A CA 1
ATOM 2377 C C . GLY A 1 290 ? 14.641 12.391 13.586 1 87.06 290 GLY A C 1
ATOM 2378 O O . GLY A 1 290 ? 14.938 12.727 14.734 1 87.06 290 GLY A O 1
ATOM 2379 N N . PRO A 1 291 ? 15.367 12.68 12.617 1 88.44 291 PRO A N 1
ATOM 2380 C CA . PRO A 1 291 ? 16.656 13.359 12.766 1 88.44 291 PRO A CA 1
ATOM 2381 C C . PRO A 1 291 ? 16.516 14.844 13.078 1 88.44 291 PRO A C 1
ATOM 2383 O O . PRO A 1 291 ? 17.516 15.562 13.172 1 88.44 291 PRO A O 1
ATOM 2386 N N . TYR A 1 292 ? 15.438 15.328 13.273 1 87.44 292 TYR A N 1
ATOM 2387 C CA . TYR A 1 292 ? 15.195 16.75 13.531 1 87.44 292 TYR A CA 1
ATOM 2388 C C . TYR A 1 292 ? 14.883 16.984 15.008 1 87.44 292 TYR A C 1
ATOM 2390 O O . TYR A 1 292 ? 14.391 18.047 15.383 1 87.44 292 TYR A O 1
ATOM 2398 N N . MET A 1 293 ? 15.086 16.031 15.773 1 89.69 293 MET A N 1
ATOM 2399 C CA . MET A 1 293 ? 14.898 16.156 17.219 1 89.69 293 MET A CA 1
ATOM 2400 C C . MET A 1 293 ? 16.109 16.812 17.859 1 89.69 293 MET A C 1
ATOM 2402 O O . MET A 1 293 ? 17.234 16.672 17.375 1 89.69 293 MET A O 1
ATOM 2406 N N . ASP A 1 294 ? 15.906 17.625 18.844 1 91.06 294 ASP A N 1
ATOM 2407 C CA . ASP A 1 294 ? 16.938 18.219 19.672 1 91.06 294 ASP A CA 1
ATOM 2408 C C . ASP A 1 294 ? 16.812 17.75 21.125 1 91.06 294 ASP A C 1
ATOM 2410 O O . ASP A 1 294 ? 16.172 18.406 21.938 1 91.06 294 ASP A O 1
ATOM 2414 N N . PHE A 1 295 ? 17.547 16.734 21.438 1 88.81 295 PHE A N 1
ATOM 2415 C CA . PHE A 1 295 ? 17.359 16.078 22.719 1 88.81 295 PHE A CA 1
ATOM 2416 C C . PHE A 1 295 ? 18.062 16.844 23.828 1 88.81 295 PHE A C 1
ATOM 2418 O O . PHE A 1 295 ? 17.891 16.531 25.016 1 88.81 295 PHE A O 1
ATOM 2425 N N . SER A 1 296 ? 18.828 17.828 23.5 1 86.81 296 SER A N 1
ATOM 2426 C CA . SER A 1 296 ? 19.406 18.688 24.531 1 86.81 296 SER A CA 1
ATOM 2427 C C . SER A 1 296 ? 18.328 19.469 25.266 1 86.81 296 SER A C 1
ATOM 2429 O O . SER A 1 296 ? 18.562 19.953 26.375 1 86.81 296 SER A O 1
ATOM 2431 N N . LYS A 1 297 ? 17.188 19.484 24.688 1 89.56 297 LYS A N 1
ATOM 2432 C CA . LYS A 1 297 ? 16.078 20.234 25.281 1 89.56 297 LYS A CA 1
ATOM 2433 C C . LYS A 1 297 ? 15.297 19.375 26.266 1 89.56 297 LYS A C 1
ATOM 2435 O O . LYS A 1 297 ? 14.414 19.875 26.969 1 89.56 297 LYS A O 1
ATOM 2440 N N . TYR A 1 298 ? 15.648 18.109 26.312 1 88.31 298 TYR A N 1
ATOM 2441 C CA . TYR A 1 298 ? 14.875 17.188 27.141 1 88.31 298 TYR A CA 1
ATOM 2442 C C . TYR A 1 298 ? 15.016 17.547 28.625 1 88.31 298 TYR A C 1
ATOM 2444 O O . TYR A 1 298 ? 16.141 17.719 29.125 1 88.31 298 TYR A O 1
ATOM 2452 N N . LYS A 1 299 ? 13.922 17.766 29.281 1 84.62 299 LYS A N 1
ATOM 2453 C CA . LYS A 1 299 ? 13.883 17.984 30.734 1 84.62 299 LYS A CA 1
ATOM 2454 C C . LYS A 1 299 ? 13.195 16.828 31.438 1 84.62 299 LYS A C 1
ATOM 2456 O O . LYS A 1 299 ? 12.047 16.484 31.125 1 84.62 299 LYS A O 1
ATOM 2461 N N . LYS A 1 300 ? 14.016 16.109 32.344 1 74.38 300 LYS A N 1
ATOM 2462 C CA . LYS A 1 300 ? 13.469 14.977 33.094 1 74.38 300 LYS A CA 1
ATOM 2463 C C . LYS A 1 300 ? 12.305 15.414 33.969 1 74.38 300 LYS A C 1
ATOM 2465 O O . LYS A 1 300 ? 12.367 16.469 34.625 1 74.38 300 LYS A O 1
ATOM 2470 N N . GLN A 1 301 ? 11.125 14.828 33.719 1 58.88 301 GLN A N 1
ATOM 2471 C CA . GLN A 1 301 ? 10.031 15.164 34.625 1 58.88 301 GLN A CA 1
ATOM 2472 C C . GLN A 1 301 ? 10.258 14.547 36 1 58.88 301 GLN A C 1
ATOM 2474 O O . GLN A 1 301 ? 10.625 13.375 36.094 1 58.88 301 GLN A O 1
ATOM 2479 N N . GLU A 1 302 ? 10.523 15.328 37.062 1 49.88 302 GLU A N 1
ATOM 2480 C CA . GLU A 1 302 ? 10.617 14.906 38.438 1 49.88 302 GLU A CA 1
ATOM 2481 C C . GLU A 1 302 ? 9.391 14.086 38.844 1 49.88 302 GLU A C 1
ATOM 2483 O O . GLU A 1 302 ? 8.281 14.352 38.375 1 49.88 302 GLU A O 1
ATOM 2488 N N . MET B 1 1 ? -62.812 -43.938 -14.352 1 25.8 1 MET B N 1
ATOM 2489 C CA . MET B 1 1 ? -62.281 -44.188 -13.016 1 25.8 1 MET B CA 1
ATOM 2490 C C . MET B 1 1 ? -60.812 -44.594 -13.078 1 25.8 1 MET B C 1
ATOM 2492 O O . MET B 1 1 ? -60.344 -45.281 -12.188 1 25.8 1 MET B O 1
ATOM 2496 N N . PHE B 1 2 ? -60.062 -44.312 -14.227 1 30.95 2 PHE B N 1
ATOM 2497 C CA . PHE B 1 2 ? -58.688 -44.656 -14.5 1 30.95 2 PHE B CA 1
ATOM 2498 C C . PHE B 1 2 ? -57.75 -44.031 -13.477 1 30.95 2 PHE B C 1
ATOM 2500 O O . PHE B 1 2 ? -57.688 -42.781 -13.383 1 30.95 2 PHE B O 1
ATOM 2507 N N . SER B 1 3 ? -57.531 -44.75 -12.289 1 27.2 3 SER B N 1
ATOM 2508 C CA . SER B 1 3 ? -56.688 -44.531 -11.109 1 27.2 3 SER B CA 1
ATOM 2509 C C . SER B 1 3 ? -55.219 -44.438 -11.492 1 27.2 3 SER B C 1
ATOM 2511 O O . SER B 1 3 ? -54.656 -45.406 -11.984 1 27.2 3 SER B O 1
ATOM 2513 N N . ARG B 1 4 ? -54.781 -43.281 -12.164 1 31.72 4 ARG B N 1
ATOM 2514 C CA . ARG B 1 4 ? -53.406 -42.969 -12.531 1 31.72 4 ARG B CA 1
ATOM 2515 C C . ARG B 1 4 ? -52.469 -43.094 -11.336 1 31.72 4 ARG B C 1
ATOM 2517 O O . ARG B 1 4 ? -52.688 -42.5 -10.289 1 31.72 4 ARG B O 1
ATOM 2524 N N . PHE B 1 5 ? -51.844 -44.344 -11.133 1 29.61 5 PHE B N 1
ATOM 2525 C CA . PHE B 1 5 ? -50.812 -44.781 -10.203 1 29.61 5 PHE B CA 1
ATOM 2526 C C . PHE B 1 5 ? -49.625 -43.812 -10.211 1 29.61 5 PHE B C 1
ATOM 2528 O O . PHE B 1 5 ? -48.938 -43.688 -11.219 1 29.61 5 PHE B O 1
ATOM 2535 N N . CYS B 1 6 ? -49.719 -42.594 -9.547 1 27.61 6 CYS B N 1
ATOM 2536 C CA . CYS B 1 6 ? -48.656 -41.625 -9.383 1 27.61 6 CYS B CA 1
ATOM 2537 C C . CYS B 1 6 ? -47.438 -42.25 -8.688 1 27.61 6 CYS B C 1
ATOM 2539 O O . CYS B 1 6 ? -47.531 -42.625 -7.516 1 27.61 6 CYS B O 1
ATOM 2541 N N . SER B 1 7 ? -46.688 -43.156 -9.383 1 24.78 7 SER B N 1
ATOM 2542 C CA . SER B 1 7 ? -45.469 -43.75 -8.828 1 24.78 7 SER B CA 1
ATOM 2543 C C . SER B 1 7 ? -44.531 -42.688 -8.273 1 24.78 7 SER B C 1
ATOM 2545 O O . SER B 1 7 ? -44.125 -41.781 -9 1 24.78 7 SER B O 1
ATOM 2547 N N . ARG B 1 8 ? -44.625 -42.344 -6.953 1 32.06 8 ARG B N 1
ATOM 2548 C CA . ARG B 1 8 ? -43.719 -41.562 -6.109 1 32.06 8 ARG B CA 1
ATOM 2549 C C . ARG B 1 8 ? -42.312 -42.094 -6.184 1 32.06 8 ARG B C 1
ATOM 2551 O O . ARG B 1 8 ? -42.031 -43.219 -5.719 1 32.06 8 ARG B O 1
ATOM 2558 N N . SER B 1 9 ? -41.625 -41.969 -7.367 1 24.44 9 SER B N 1
ATOM 2559 C CA . SER B 1 9 ? -40.219 -42.344 -7.332 1 24.44 9 SER B CA 1
ATOM 2560 C C . SER B 1 9 ? -39.5 -41.688 -6.176 1 24.44 9 SER B C 1
ATOM 2562 O O . SER B 1 9 ? -39.531 -40.438 -6.047 1 24.44 9 SER B O 1
ATOM 2564 N N . LEU B 1 10 ? -39.375 -42.312 -5.012 1 28.73 10 LEU B N 1
ATOM 2565 C CA . LEU B 1 10 ? -38.531 -42 -3.871 1 28.73 10 LEU B CA 1
ATOM 2566 C C . LEU B 1 10 ? -37.094 -41.781 -4.316 1 28.73 10 LEU B C 1
ATOM 2568 O O . LEU B 1 10 ? -36.406 -42.719 -4.75 1 28.73 10 LEU B O 1
ATOM 2572 N N . THR B 1 11 ? -36.812 -40.719 -5.062 1 29.53 11 THR B N 1
ATOM 2573 C CA . THR B 1 11 ? -35.406 -40.406 -5.297 1 29.53 11 THR B CA 1
ATOM 2574 C C . THR B 1 11 ? -34.625 -40.406 -3.984 1 29.53 11 THR B C 1
ATOM 2576 O O . THR B 1 11 ? -35 -39.719 -3.029 1 29.53 11 THR B O 1
ATOM 2579 N N . SER B 1 12 ? -34.031 -41.5 -3.6 1 28.17 12 SER B N 1
ATOM 2580 C CA . SER B 1 12 ? -33.094 -41.656 -2.506 1 28.17 12 SER B CA 1
ATOM 2581 C C . SER B 1 12 ? -32.031 -40.562 -2.531 1 28.17 12 SER B C 1
ATOM 2583 O O . SER B 1 12 ? -31.297 -40.406 -3.514 1 28.17 12 SER B O 1
ATOM 2585 N N . ARG B 1 13 ? -32.312 -39.406 -1.955 1 31.44 13 ARG B N 1
ATOM 2586 C CA . ARG B 1 13 ? -31.312 -38.406 -1.632 1 31.44 13 ARG B CA 1
ATOM 2587 C C . ARG B 1 13 ? -30.125 -39 -0.883 1 31.44 13 ARG B C 1
ATOM 2589 O O . ARG B 1 13 ? -30.281 -39.469 0.252 1 31.44 13 ARG B O 1
ATOM 2596 N N . VAL B 1 14 ? -29.219 -39.688 -1.568 1 32.03 14 VAL B N 1
ATOM 2597 C CA . VAL B 1 14 ? -27.984 -40.031 -0.882 1 32.03 14 VAL B CA 1
ATOM 2598 C C . VAL B 1 14 ? -27.469 -38.844 -0.12 1 32.03 14 VAL B C 1
ATOM 2600 O O . VAL B 1 14 ? -27.312 -37.75 -0.693 1 32.03 14 VAL B O 1
ATOM 2603 N N . PRO B 1 15 ? -27.547 -38.75 1.184 1 31.03 15 PRO B N 1
ATOM 2604 C CA . PRO B 1 15 ? -26.969 -37.656 1.944 1 31.03 15 PRO B CA 1
ATOM 2605 C C . PRO B 1 15 ? -25.5 -37.406 1.592 1 31.03 15 PRO B C 1
ATOM 2607 O O . PRO B 1 15 ? -24.719 -38.344 1.507 1 31.03 15 PRO B O 1
ATOM 2610 N N . PHE B 1 16 ? -25.188 -36.531 0.668 1 29.89 16 PHE B N 1
ATOM 2611 C CA . PHE B 1 16 ? -23.797 -36.125 0.475 1 29.89 16 PHE B CA 1
ATOM 2612 C C . PHE B 1 16 ? -23.109 -35.875 1.815 1 29.89 16 PHE B C 1
ATOM 2614 O O . PHE B 1 16 ? -23.469 -34.969 2.562 1 29.89 16 PHE B O 1
ATOM 2621 N N . PHE B 1 17 ? -22.656 -36.906 2.496 1 31.48 17 PHE B N 1
ATOM 2622 C CA . PHE B 1 17 ? -21.75 -36.781 3.643 1 31.48 17 PHE B CA 1
ATOM 2623 C C . PHE B 1 17 ? -20.594 -35.844 3.328 1 31.48 17 PHE B C 1
ATOM 2625 O O . PHE B 1 17 ? -19.703 -36.188 2.543 1 31.48 17 PHE B O 1
ATOM 2632 N N . ILE B 1 18 ? -20.812 -34.625 3.252 1 34.97 18 ILE B N 1
ATOM 2633 C CA . ILE B 1 18 ? -19.703 -33.656 3.221 1 34.97 18 ILE B CA 1
ATOM 2634 C C . ILE B 1 18 ? -18.781 -33.906 4.406 1 34.97 18 ILE B C 1
ATOM 2636 O O . ILE B 1 18 ? -19.188 -33.781 5.562 1 34.97 18 ILE B O 1
ATOM 2640 N N . ARG B 1 19 ? -17.844 -34.812 4.258 1 38.19 19 ARG B N 1
ATOM 2641 C CA . ARG B 1 19 ? -16.859 -34.938 5.32 1 38.19 19 ARG B CA 1
ATOM 2642 C C . ARG B 1 19 ? -16.516 -33.562 5.895 1 38.19 19 ARG B C 1
ATOM 2644 O O . ARG B 1 19 ? -16.297 -32.594 5.152 1 38.19 19 ARG B O 1
ATOM 2651 N N . ALA B 1 20 ? -16.844 -33.25 7.105 1 44.84 20 ALA B N 1
ATOM 2652 C CA . ALA B 1 20 ? -16.562 -32.062 7.887 1 44.84 20 ALA B CA 1
ATOM 2653 C C . ALA B 1 20 ? -15.07 -31.719 7.852 1 44.84 20 ALA B C 1
ATOM 2655 O O . ALA B 1 20 ? -14.242 -32.469 8.367 1 44.84 20 ALA B O 1
ATOM 2656 N N . VAL B 1 21 ? -14.594 -31.094 6.777 1 57.91 21 VAL B N 1
ATOM 2657 C CA . VAL B 1 21 ? -13.203 -30.672 6.652 1 57.91 21 VAL B CA 1
ATOM 2658 C C . VAL B 1 21 ? -12.852 -29.719 7.793 1 57.91 21 VAL B C 1
ATOM 2660 O O . VAL B 1 21 ? -13.57 -28.75 8.047 1 57.91 21 VAL B O 1
ATOM 2663 N N . ALA B 1 22 ? -11.898 -30.219 8.711 1 54.38 22 ALA B N 1
ATOM 2664 C CA . ALA B 1 22 ? -11.422 -29.359 9.789 1 54.38 22 ALA B CA 1
ATOM 2665 C C . ALA B 1 22 ? -10.664 -28.156 9.234 1 54.38 22 ALA B C 1
ATOM 2667 O O . ALA B 1 22 ? -9.578 -28.297 8.68 1 54.38 22 ALA B O 1
ATOM 2668 N N . THR B 1 23 ? -11.273 -27.062 9.414 1 71.62 23 THR B N 1
ATOM 2669 C CA . THR B 1 23 ? -10.672 -25.875 8.828 1 71.62 23 THR B CA 1
ATOM 2670 C C . THR B 1 23 ? -9.828 -25.125 9.852 1 71.62 23 THR B C 1
ATOM 2672 O O . THR B 1 23 ? -9.289 -24.062 9.57 1 71.62 23 THR B O 1
ATOM 2675 N N . THR B 1 24 ? -9.781 -25.828 11.078 1 72.38 24 THR B N 1
ATOM 2676 C CA . THR B 1 24 ? -8.914 -25.234 12.094 1 72.38 24 THR B CA 1
ATOM 2677 C C . THR B 1 24 ? -7.855 -26.234 12.539 1 72.38 24 THR B C 1
ATOM 2679 O O . THR B 1 24 ? -8.133 -27.438 12.672 1 72.38 24 THR B O 1
ATOM 2682 N N . PRO B 1 25 ? -6.742 -25.828 12.75 1 76.06 25 PRO B N 1
ATOM 2683 C CA . PRO B 1 25 ? -5.668 -26.75 13.133 1 76.06 25 PRO B CA 1
ATOM 2684 C C . PRO B 1 25 ? -5.703 -27.125 14.609 1 76.06 25 PRO B C 1
ATOM 2686 O O . PRO B 1 25 ? -5.055 -28.078 15.031 1 76.06 25 PRO B O 1
ATOM 2689 N N . GLU B 1 26 ? -6.461 -26.344 15.336 1 72.88 26 GLU B N 1
ATOM 2690 C CA . GLU B 1 26 ? -6.477 -26.578 16.781 1 72.88 26 GLU B CA 1
ATOM 2691 C C . GLU B 1 26 ? -6.965 -28 17.109 1 72.88 26 GLU B C 1
ATOM 2693 O O . GLU B 1 26 ? -7.965 -28.453 16.547 1 72.88 26 GLU B O 1
ATOM 2698 N N . GLY B 1 27 ? -6.305 -28.688 17.953 1 71.38 27 GLY B N 1
ATOM 2699 C CA . GLY B 1 27 ? -6.672 -30.047 18.359 1 71.38 27 GLY B CA 1
ATOM 2700 C C . GLY B 1 27 ? -6.125 -31.109 17.422 1 71.38 27 GLY B C 1
ATOM 2701 O O . GLY B 1 27 ? -6.148 -32.281 17.75 1 71.38 27 GLY B O 1
ATOM 2702 N N . ILE B 1 28 ? -5.656 -30.719 16.312 1 75.88 28 ILE B N 1
ATOM 2703 C CA . ILE B 1 28 ? -5.125 -31.656 15.32 1 75.88 28 ILE B CA 1
ATOM 2704 C C . ILE B 1 28 ? -3.604 -31.531 15.266 1 75.88 28 ILE B C 1
ATOM 2706 O O . ILE B 1 28 ? -2.895 -32.531 15.336 1 75.88 28 ILE B O 1
ATOM 2710 N N . ILE B 1 29 ? -3.184 -30.344 15.234 1 75.56 29 ILE B N 1
ATOM 2711 C CA . ILE B 1 29 ? -1.75 -30.078 15.234 1 75.56 29 ILE B CA 1
ATOM 2712 C C . ILE B 1 29 ? -1.312 -29.625 16.625 1 75.56 29 ILE B C 1
ATOM 2714 O O . ILE B 1 29 ? -1.97 -28.797 17.266 1 75.56 29 ILE B O 1
ATOM 2718 N N . ASP B 1 30 ? -0.195 -30.125 17.016 1 75.56 30 ASP B N 1
ATOM 2719 C CA . ASP B 1 30 ? 0.341 -29.766 18.328 1 75.56 30 ASP B CA 1
ATOM 2720 C C . ASP B 1 30 ? 0.567 -28.25 18.438 1 75.56 30 ASP B C 1
ATOM 2722 O O . ASP B 1 30 ? 1.067 -27.625 17.5 1 75.56 30 ASP B O 1
ATOM 2726 N N . LYS B 1 31 ? 0.224 -27.734 19.562 1 74.06 31 LYS B N 1
ATOM 2727 C CA . LYS B 1 31 ? 0.324 -26.297 19.797 1 74.06 31 LYS B CA 1
ATOM 2728 C C . LYS B 1 31 ? 1.76 -25.812 19.625 1 74.06 31 LYS B C 1
ATOM 2730 O O . LYS B 1 31 ? 1.991 -24.719 19.078 1 74.06 31 LYS B O 1
ATOM 2735 N N . ASP B 1 32 ? 2.691 -26.547 20.094 1 73.62 32 ASP B N 1
ATOM 2736 C CA . ASP B 1 32 ? 4.102 -26.188 20 1 73.62 32 ASP B CA 1
ATOM 2737 C C . ASP B 1 32 ? 4.547 -26.109 18.531 1 73.62 32 ASP B C 1
ATOM 2739 O O . ASP B 1 32 ? 5.305 -25.219 18.156 1 73.62 32 ASP B O 1
ATOM 2743 N N . VAL B 1 33 ? 4.062 -27.062 17.812 1 74.31 33 VAL B N 1
ATOM 2744 C CA . VAL B 1 33 ? 4.383 -27.109 16.391 1 74.31 33 VAL B CA 1
ATOM 2745 C C . VAL B 1 33 ? 3.799 -25.891 15.695 1 74.31 33 VAL B C 1
ATOM 2747 O O . VAL B 1 33 ? 4.477 -25.234 14.898 1 74.31 33 VAL B O 1
ATOM 2750 N N . LEU B 1 34 ? 2.658 -25.578 16.062 1 77.69 34 LEU B N 1
ATOM 2751 C CA . LEU B 1 34 ? 1.979 -24.453 15.445 1 77.69 34 LEU B CA 1
ATOM 2752 C C . LEU B 1 34 ? 2.674 -23.141 15.812 1 77.69 34 LEU B C 1
ATOM 2754 O O . LEU B 1 34 ? 2.859 -22.266 14.961 1 77.69 34 LEU B O 1
ATOM 2758 N N . GLU B 1 35 ? 3.029 -22.984 17.031 1 73.94 35 GLU B N 1
ATOM 2759 C CA . GLU B 1 35 ? 3.709 -21.781 17.5 1 73.94 35 GLU B CA 1
ATOM 2760 C C . GLU B 1 35 ? 5.059 -21.609 16.797 1 73.94 35 GLU B C 1
ATOM 2762 O O . GLU B 1 35 ? 5.426 -20.484 16.422 1 73.94 35 GLU B O 1
ATOM 2767 N N . ARG B 1 36 ? 5.715 -22.609 16.594 1 72.56 36 ARG B N 1
ATOM 2768 C CA . ARG B 1 36 ? 7.004 -22.562 15.914 1 72.56 36 ARG B CA 1
ATOM 2769 C C . ARG B 1 36 ? 6.824 -22.188 14.445 1 72.56 36 ARG B C 1
ATOM 2771 O O . ARG B 1 36 ? 7.637 -21.453 13.883 1 72.56 36 ARG B O 1
ATOM 2778 N N . ALA B 1 37 ? 5.812 -22.688 13.977 1 70.81 37 ALA B N 1
ATOM 2779 C CA . ALA B 1 37 ? 5.562 -22.484 12.555 1 70.81 37 ALA B CA 1
ATOM 2780 C C . ALA B 1 37 ? 5.27 -21.016 12.258 1 70.81 37 ALA B C 1
ATOM 2782 O O . ALA B 1 37 ? 5.664 -20.5 11.203 1 70.81 37 ALA B O 1
ATOM 2783 N N . ILE B 1 38 ? 4.785 -20.297 13.281 1 69 38 ILE B N 1
ATOM 2784 C CA . ILE B 1 38 ? 4.312 -18.953 12.992 1 69 38 ILE B CA 1
ATOM 2785 C C . ILE B 1 38 ? 5.246 -17.922 13.641 1 69 38 ILE B C 1
ATOM 2787 O O . ILE B 1 38 ? 4.953 -16.734 13.641 1 69 38 ILE B O 1
ATOM 2791 N N . ASN B 1 39 ? 6.391 -18.125 14.109 1 67.19 39 ASN B N 1
ATOM 2792 C CA . ASN B 1 39 ? 7.223 -17.25 14.93 1 67.19 39 ASN B CA 1
ATOM 2793 C C . ASN B 1 39 ? 8.305 -16.562 14.102 1 67.19 39 ASN B C 1
ATOM 2795 O O . ASN B 1 39 ? 9.305 -16.094 14.648 1 67.19 39 ASN B O 1
ATOM 2799 N N . LYS B 1 40 ? 8.156 -16.375 12.906 1 63.25 40 LYS B N 1
ATOM 2800 C CA . LYS B 1 40 ? 9.234 -15.664 12.211 1 63.25 40 LYS B CA 1
ATOM 2801 C C . LYS B 1 40 ? 8.898 -14.18 12.055 1 63.25 40 LYS B C 1
ATOM 2803 O O . LYS B 1 40 ? 7.746 -13.82 11.812 1 63.25 40 LYS B O 1
ATOM 2808 N N . LYS B 1 41 ? 10.031 -13.344 12.297 1 66.69 41 LYS B N 1
ATOM 2809 C CA . LYS B 1 41 ? 9.922 -11.891 12.195 1 66.69 41 LYS B CA 1
ATOM 2810 C C . LYS B 1 41 ? 9.688 -11.461 10.75 1 66.69 41 LYS B C 1
ATOM 2812 O O . LYS B 1 41 ? 10.328 -11.977 9.828 1 66.69 41 LYS B O 1
ATOM 2817 N N . PRO B 1 42 ? 8.781 -10.609 10.672 1 66 42 PRO B N 1
ATOM 2818 C CA . PRO B 1 42 ? 8.539 -10.133 9.305 1 66 42 PRO B CA 1
ATOM 2819 C C . PRO B 1 42 ? 9.672 -9.258 8.773 1 66 42 PRO B C 1
ATOM 2821 O O . PRO B 1 42 ? 10.492 -8.766 9.555 1 66 42 PRO B O 1
ATOM 2824 N N . ASN B 1 43 ? 9.773 -9.188 7.496 1 70.94 43 ASN B N 1
ATOM 2825 C CA . ASN B 1 43 ? 10.758 -8.336 6.836 1 70.94 43 ASN B CA 1
ATOM 2826 C C . ASN B 1 43 ? 10.391 -6.859 6.965 1 70.94 43 ASN B C 1
ATOM 2828 O O . ASN B 1 43 ? 9.219 -6.52 7.152 1 70.94 43 ASN B O 1
ATOM 2832 N N . LYS B 1 44 ? 11.43 -6.043 6.953 1 67.12 44 LYS B N 1
ATOM 2833 C CA . LYS B 1 44 ? 11.188 -4.609 7.082 1 67.12 44 LYS B CA 1
ATOM 2834 C C . LYS B 1 44 ? 11.062 -3.947 5.711 1 67.12 44 LYS B C 1
ATOM 2836 O O . LYS B 1 44 ? 10.609 -2.807 5.605 1 67.12 44 LYS B O 1
ATOM 2841 N N . HIS B 1 45 ? 11.336 -4.629 4.613 1 75.06 45 HIS B N 1
ATOM 2842 C CA . HIS B 1 45 ? 11.391 -4.039 3.283 1 75.06 45 HIS B CA 1
ATOM 2843 C C . HIS B 1 45 ? 10.016 -4.02 2.627 1 75.06 45 HIS B C 1
ATOM 2845 O O . HIS B 1 45 ? 9.75 -3.199 1.746 1 75.06 45 HIS B O 1
ATOM 2851 N N . TYR B 1 46 ? 9.227 -4.934 3.061 1 85.31 46 TYR B N 1
ATOM 2852 C CA . TYR B 1 46 ? 7.879 -5.035 2.523 1 85.31 46 TYR B CA 1
ATOM 2853 C C . TYR B 1 46 ? 6.84 -4.91 3.631 1 85.31 46 TYR B C 1
ATOM 2855 O O . TYR B 1 46 ? 7.184 -4.891 4.816 1 85.31 46 TYR B O 1
ATOM 2863 N N . HIS B 1 47 ? 5.652 -4.582 3.182 1 88.25 47 HIS B N 1
ATOM 2864 C CA . HIS B 1 47 ? 4.613 -4.398 4.188 1 88.25 47 HIS B CA 1
ATOM 2865 C C . HIS B 1 47 ? 4.395 -5.672 4.996 1 88.25 47 HIS B C 1
ATOM 2867 O O . HIS B 1 47 ? 4.156 -6.742 4.426 1 88.25 47 HIS B O 1
ATOM 2873 N N . ILE B 1 48 ? 4.414 -5.363 6.285 1 76.38 48 ILE B N 1
ATOM 2874 C CA . ILE B 1 48 ? 4.238 -6.465 7.223 1 76.38 48 ILE B CA 1
ATOM 2875 C C . ILE B 1 48 ? 2.822 -7.027 7.094 1 76.38 48 ILE B C 1
ATOM 2877 O O . ILE B 1 48 ? 1.853 -6.27 7.016 1 76.38 48 ILE B O 1
ATOM 2881 N N . LEU B 1 49 ? 2.686 -8.305 6.875 1 79.44 49 LEU B N 1
ATOM 2882 C CA . LEU B 1 49 ? 1.407 -9.008 6.82 1 79.44 49 LEU B CA 1
ATOM 2883 C C . LEU B 1 49 ? 0.696 -8.734 5.5 1 79.44 49 LEU B C 1
ATOM 2885 O O . LEU B 1 49 ? -0.536 -8.742 5.441 1 79.44 49 LEU B O 1
ATOM 2889 N N . SER B 1 50 ? 1.503 -8.352 4.527 1 89.5 50 SER B N 1
ATOM 2890 C CA . SER B 1 50 ? 0.897 -8.219 3.205 1 89.5 50 SER B CA 1
ATOM 2891 C C . SER B 1 50 ? 0.43 -9.57 2.672 1 89.5 50 SER B C 1
ATOM 2893 O O . SER B 1 50 ? -0.276 -9.633 1.663 1 89.5 50 SER B O 1
ATOM 2895 N N . THR B 1 51 ? 0.791 -10.617 3.291 1 91.19 51 THR B N 1
ATOM 2896 C CA . THR B 1 51 ? 0.338 -11.984 3.043 1 91.19 51 THR B CA 1
ATOM 2897 C C . THR B 1 51 ? 0.186 -12.742 4.355 1 91.19 51 THR B C 1
ATOM 2899 O O . THR B 1 51 ? 0.87 -12.445 5.336 1 91.19 51 THR B O 1
ATOM 2902 N N . ARG B 1 52 ? -0.671 -13.68 4.266 1 89.12 52 ARG B N 1
ATOM 2903 C CA . ARG B 1 52 ? -0.855 -14.586 5.391 1 89.12 52 ARG B CA 1
ATOM 2904 C C . ARG B 1 52 ? 0.4 -15.422 5.633 1 89.12 52 ARG B C 1
ATOM 2906 O O . ARG B 1 52 ? 0.683 -15.805 6.77 1 89.12 52 ARG B O 1
ATOM 2913 N N . TYR B 1 53 ? 1.193 -15.602 4.723 1 91.56 53 TYR B N 1
ATOM 2914 C CA . TYR B 1 53 ? 2.27 -16.578 4.738 1 91.56 53 TYR B CA 1
ATOM 2915 C C . TYR B 1 53 ? 3.627 -15.906 4.871 1 91.56 53 TYR B C 1
ATOM 2917 O O . TYR B 1 53 ? 4.621 -16.375 4.312 1 91.56 53 TYR B O 1
ATOM 2925 N N . HIS B 1 54 ? 3.715 -14.828 5.566 1 87.75 54 HIS B N 1
ATOM 2926 C CA . HIS B 1 54 ? 4.902 -13.984 5.695 1 87.75 54 HIS B CA 1
ATOM 2927 C C . HIS B 1 54 ? 5.965 -14.664 6.551 1 87.75 54 HIS B C 1
ATOM 2929 O O . HIS B 1 54 ? 7.113 -14.211 6.598 1 87.75 54 HIS B O 1
ATOM 2935 N N . SER B 1 55 ? 5.695 -15.75 7.18 1 87.06 55 SER B N 1
ATOM 2936 C CA . SER B 1 55 ? 6.617 -16.516 8.016 1 87.06 55 SER B CA 1
ATOM 2937 C C . SER B 1 55 ? 6.445 -18.016 7.789 1 87.06 55 SER B C 1
ATOM 2939 O O . SER B 1 55 ? 5.98 -18.734 8.68 1 87.06 55 SER B O 1
ATOM 2941 N N . SER B 1 56 ? 6.969 -18.453 6.703 1 91.62 56 SER B N 1
ATOM 2942 C CA . SER B 1 56 ? 6.734 -19.844 6.32 1 91.62 56 SER B CA 1
ATOM 2943 C C . SER B 1 56 ? 7.996 -20.672 6.484 1 91.62 56 SER B C 1
ATOM 2945 O O . SER B 1 56 ? 8.719 -20.922 5.516 1 91.62 56 SER B O 1
ATOM 2947 N N . ASN B 1 57 ? 8.188 -21.141 7.672 1 90.25 57 ASN B N 1
ATOM 2948 C CA . ASN B 1 57 ? 9.32 -22.031 7.902 1 90.25 57 ASN B CA 1
ATOM 2949 C C . ASN B 1 57 ? 9.031 -23.453 7.402 1 90.25 57 ASN B C 1
ATOM 2951 O O . ASN B 1 57 ? 8 -23.688 6.781 1 90.25 57 ASN B O 1
ATOM 2955 N N . ARG B 1 58 ? 9.961 -24.391 7.672 1 91.44 58 ARG B N 1
ATOM 2956 C CA . ARG B 1 58 ? 9.852 -25.734 7.125 1 91.44 58 ARG B CA 1
ATOM 2957 C C . ARG B 1 58 ? 8.617 -26.453 7.652 1 91.44 58 ARG B C 1
ATOM 2959 O O . ARG B 1 58 ? 7.906 -27.125 6.898 1 91.44 58 ARG B O 1
ATOM 2966 N N . GLU B 1 59 ? 8.375 -26.312 8.906 1 88 59 GLU B N 1
ATOM 2967 C CA . GLU B 1 59 ? 7.199 -26.938 9.5 1 88 59 GLU B CA 1
ATOM 2968 C C . GLU B 1 59 ? 5.91 -26.391 8.891 1 88 59 GLU B C 1
ATOM 2970 O O . GLU B 1 59 ? 4.977 -27.156 8.617 1 88 59 GLU B O 1
ATOM 2975 N N . TYR B 1 60 ? 5.855 -25.141 8.758 1 90.56 60 TYR B N 1
ATOM 2976 C CA . TYR B 1 60 ? 4.688 -24.516 8.156 1 90.56 60 TYR B CA 1
ATOM 2977 C C . TYR B 1 60 ? 4.457 -25.031 6.738 1 90.56 60 TYR B C 1
ATOM 2979 O O . TYR B 1 60 ? 3.324 -25.328 6.359 1 90.56 60 TYR B O 1
ATOM 2987 N N . LEU B 1 61 ? 5.504 -25.109 5.988 1 94 61 LEU B N 1
ATOM 2988 C CA . LEU B 1 61 ? 5.41 -25.578 4.609 1 94 61 LEU B CA 1
ATOM 2989 C C . LEU B 1 61 ? 4.902 -27.016 4.555 1 94 61 LEU B C 1
ATOM 2991 O O . LEU B 1 61 ? 4.129 -27.375 3.662 1 94 61 LEU B O 1
ATOM 2995 N N . GLN B 1 62 ? 5.316 -27.781 5.449 1 92 62 GLN B N 1
ATOM 2996 C CA . GLN B 1 62 ? 4.855 -29.172 5.504 1 92 62 GLN B CA 1
ATOM 2997 C C . GLN B 1 62 ? 3.357 -29.234 5.781 1 92 62 GLN B C 1
ATOM 2999 O O . GLN B 1 62 ? 2.641 -30.016 5.156 1 92 62 GLN B O 1
ATOM 3004 N N . ILE B 1 63 ? 2.959 -28.469 6.723 1 89.94 63 ILE B N 1
ATOM 3005 C CA . ILE B 1 63 ? 1.537 -28.438 7.047 1 89.94 63 ILE B CA 1
ATOM 3006 C C . ILE B 1 63 ? 0.743 -27.953 5.836 1 89.94 63 ILE B C 1
ATOM 3008 O O . ILE B 1 63 ? -0.299 -28.516 5.5 1 89.94 63 ILE B O 1
ATOM 3012 N N . LEU B 1 64 ? 1.23 -26.891 5.258 1 91.75 64 LEU B N 1
ATOM 3013 C CA . LEU B 1 64 ? 0.569 -26.312 4.094 1 91.75 64 LEU B CA 1
ATOM 3014 C C . LEU B 1 64 ? 0.427 -27.344 2.982 1 91.75 64 LEU B C 1
ATOM 3016 O O . LEU B 1 64 ? -0.608 -27.406 2.314 1 91.75 64 LEU B O 1
ATOM 3020 N N . GLU B 1 65 ? 1.43 -28.094 2.775 1 94.06 65 GLU B N 1
ATOM 3021 C CA . GLU B 1 65 ? 1.428 -29.109 1.726 1 94.06 65 GLU B CA 1
ATOM 3022 C C . GLU B 1 65 ? 0.502 -30.266 2.08 1 94.06 65 GLU B C 1
ATOM 3024 O O . GLU B 1 65 ? -0.327 -30.672 1.266 1 94.06 65 GLU B O 1
ATOM 3029 N N . GLN B 1 66 ? 0.639 -30.797 3.23 1 92.12 66 GLN B N 1
ATOM 3030 C CA . GLN B 1 66 ? -0.113 -31.969 3.65 1 92.12 66 GLN B CA 1
ATOM 3031 C C . GLN B 1 66 ? -1.604 -31.672 3.756 1 92.12 66 GLN B C 1
ATOM 3033 O O . GLN B 1 66 ? -2.441 -32.5 3.426 1 92.12 66 GLN B O 1
ATOM 3038 N N . CYS B 1 67 ? -1.89 -30.484 4.18 1 92.12 67 CYS B N 1
ATOM 3039 C CA . CYS B 1 67 ? -3.273 -30.156 4.516 1 92.12 67 CYS B CA 1
ATOM 3040 C C . CYS B 1 67 ? -3.926 -29.328 3.422 1 92.12 67 CYS B C 1
ATOM 3042 O O . CYS B 1 67 ? -4.949 -28.672 3.656 1 92.12 67 CYS B O 1
ATOM 3044 N N . TRP B 1 68 ? -3.271 -29.25 2.283 1 93.62 68 TRP B N 1
ATOM 3045 C CA . TRP B 1 68 ? -3.879 -28.531 1.166 1 93.62 68 TRP B CA 1
ATOM 3046 C C . TRP B 1 68 ? -5.227 -29.141 0.796 1 93.62 68 TRP B C 1
ATOM 3048 O O . TRP B 1 68 ? -5.309 -30.328 0.471 1 93.62 68 TRP B O 1
ATOM 3058 N N . GLY B 1 69 ? -6.246 -28.391 0.929 1 91.06 69 GLY B N 1
ATOM 3059 C CA . GLY B 1 69 ? -7.59 -28.906 0.69 1 91.06 69 GLY B CA 1
ATOM 3060 C C . GLY B 1 69 ? -8.086 -28.641 -0.721 1 91.06 69 GLY B C 1
ATOM 3061 O O . GLY B 1 69 ? -7.332 -28.156 -1.566 1 91.06 69 GLY B O 1
ATOM 3062 N N . GLU B 1 70 ? -9.352 -29.016 -0.91 1 87.94 70 GLU B N 1
ATOM 3063 C CA . GLU B 1 70 ? -9.992 -28.797 -2.201 1 87.94 70 GLU B CA 1
ATOM 3064 C C . GLU B 1 70 ? -10.25 -27.312 -2.436 1 87.94 70 GLU B C 1
ATOM 3066 O O . GLU B 1 70 ? -10.617 -26.578 -1.512 1 87.94 70 GLU B O 1
ATOM 3071 N N . GLN B 1 71 ? -10.008 -26.891 -3.629 1 90.12 71 GLN B N 1
ATOM 3072 C CA . GLN B 1 71 ? -10.195 -25.484 -3.996 1 90.12 71 GLN B CA 1
ATOM 3073 C C . GLN B 1 71 ? -11.516 -25.281 -4.738 1 90.12 71 GLN B C 1
ATOM 3075 O O . GLN B 1 71 ? -11.719 -25.859 -5.809 1 90.12 71 GLN B O 1
ATOM 3080 N N . PRO B 1 72 ? -12.32 -24.516 -4.16 1 87.5 72 PRO B N 1
ATOM 3081 C CA . PRO B 1 72 ? -13.625 -24.297 -4.789 1 87.5 72 PRO B CA 1
ATOM 3082 C C . PRO B 1 72 ? -13.523 -23.531 -6.105 1 87.5 72 PRO B C 1
ATOM 3084 O O . PRO B 1 72 ? -12.641 -22.688 -6.266 1 87.5 72 PRO B O 1
ATOM 3087 N N . LYS B 1 73 ? -14.422 -23.859 -7.047 1 89.56 73 LYS B N 1
ATOM 3088 C CA . LYS B 1 73 ? -14.602 -23.109 -8.289 1 89.56 73 LYS B CA 1
ATOM 3089 C C . LYS B 1 73 ? -15.961 -22.422 -8.328 1 89.56 73 LYS B C 1
ATOM 3091 O O . LYS B 1 73 ? -16.984 -23.031 -8.047 1 89.56 73 LYS B O 1
ATOM 3096 N N . ARG B 1 74 ? -15.844 -21.141 -8.562 1 89.94 74 ARG B N 1
ATOM 3097 C CA . ARG B 1 74 ? -17.109 -20.391 -8.617 1 89.94 74 ARG B CA 1
ATOM 3098 C C . ARG B 1 74 ? -17.828 -20.625 -9.938 1 89.94 74 ARG B C 1
ATOM 3100 O O . ARG B 1 74 ? -17.203 -20.594 -11 1 89.94 74 ARG B O 1
ATOM 3107 N N . GLN B 1 75 ? -19.094 -20.859 -9.766 1 86.44 75 GLN B N 1
ATOM 3108 C CA . GLN B 1 75 ? -19.922 -20.922 -10.961 1 86.44 75 GLN B CA 1
ATOM 3109 C C . GLN B 1 75 ? -20.359 -19.516 -11.398 1 86.44 75 GLN B C 1
ATOM 3111 O O . GLN B 1 75 ? -20.797 -18.719 -10.562 1 86.44 75 GLN B O 1
ATOM 3116 N N . ALA B 1 76 ? -20.188 -19.219 -12.688 1 86.56 76 ALA B N 1
ATOM 3117 C CA . ALA B 1 76 ? -20.594 -17.906 -13.195 1 86.56 76 ALA B CA 1
ATOM 3118 C C . ALA B 1 76 ? -22.094 -17.719 -13.109 1 86.56 76 ALA B C 1
ATOM 3120 O O . ALA B 1 76 ? -22.859 -18.547 -13.617 1 86.56 76 ALA B O 1
ATOM 3121 N N . VAL B 1 77 ? -22.484 -16.703 -12.398 1 86.31 77 VAL B N 1
ATOM 3122 C CA . VAL B 1 77 ? -23.906 -16.391 -12.258 1 86.31 77 VAL B CA 1
ATOM 3123 C C . VAL B 1 77 ? -24.203 -15.07 -12.969 1 86.31 77 VAL B C 1
ATOM 3125 O O . VAL B 1 77 ? -23.609 -14.039 -12.656 1 86.31 77 VAL B O 1
ATOM 3128 N N . GLY B 1 78 ? -25.094 -15.141 -13.984 1 87.44 78 GLY B N 1
ATOM 3129 C CA . GLY B 1 78 ? -25.484 -13.93 -14.688 1 87.44 78 GLY B CA 1
ATOM 3130 C C . GLY B 1 78 ? -24.578 -13.602 -15.859 1 87.44 78 GLY B C 1
ATOM 3131 O O . GLY B 1 78 ? -23.547 -14.258 -16.062 1 87.44 78 GLY B O 1
ATOM 3132 N N . ILE B 1 79 ? -24.938 -12.609 -16.547 1 88.69 79 ILE B N 1
ATOM 3133 C CA . ILE B 1 79 ? -24.25 -12.258 -17.781 1 88.69 79 ILE B CA 1
ATOM 3134 C C . ILE B 1 79 ? -22.891 -11.648 -17.469 1 88.69 79 ILE B C 1
ATOM 3136 O O . ILE B 1 79 ? -21.891 -11.953 -18.125 1 88.69 79 ILE B O 1
ATOM 3140 N N . SER B 1 80 ? -22.766 -10.852 -16.5 1 88 80 SER B N 1
ATOM 3141 C CA . SER B 1 80 ? -21.5 -10.195 -16.125 1 88 80 SER B CA 1
ATOM 3142 C C . SER B 1 80 ? -20.453 -11.219 -15.703 1 88 80 SER B C 1
ATOM 3144 O O . SER B 1 80 ? -19.297 -11.148 -16.125 1 88 80 SER B O 1
ATOM 3146 N N . ASP B 1 81 ? -20.875 -12.156 -14.953 1 89.75 81 ASP B N 1
ATOM 3147 C CA . ASP B 1 81 ? -19.969 -13.203 -14.523 1 89.75 81 ASP B CA 1
ATOM 3148 C C . ASP B 1 81 ? -19.469 -14.031 -15.711 1 89.75 81 ASP B C 1
ATOM 3150 O O . ASP B 1 81 ? -18.297 -14.422 -15.758 1 89.75 81 ASP B O 1
ATOM 3154 N N . ARG B 1 82 ? -20.328 -14.312 -16.562 1 90.19 82 ARG B N 1
ATOM 3155 C CA . ARG B 1 82 ? -19.984 -15.125 -17.734 1 90.19 82 ARG B CA 1
ATOM 3156 C C . ARG B 1 82 ? -19 -14.391 -18.641 1 90.19 82 ARG B C 1
ATOM 3158 O O . ARG B 1 82 ? -18.078 -15 -19.172 1 90.19 82 ARG B O 1
ATOM 3165 N N . ILE B 1 83 ? -19.219 -13.133 -18.766 1 89.5 83 ILE B N 1
ATOM 3166 C CA . ILE B 1 83 ? -18.297 -12.32 -19.547 1 89.5 83 ILE B CA 1
ATOM 3167 C C . ILE B 1 83 ? -16.922 -12.312 -18.859 1 89.5 83 ILE B C 1
ATOM 3169 O O . ILE B 1 83 ? -15.906 -12.531 -19.516 1 89.5 83 ILE B O 1
ATOM 3173 N N . ALA B 1 84 ? -16.922 -12.086 -17.578 1 89.75 84 ALA B N 1
ATOM 3174 C CA . ALA B 1 84 ? -15.672 -12.086 -16.828 1 89.75 84 ALA B CA 1
ATOM 3175 C C . ALA B 1 84 ? -14.938 -13.414 -16.984 1 89.75 84 ALA B C 1
ATOM 3177 O O . ALA B 1 84 ? -13.75 -13.445 -17.312 1 89.75 84 ALA B O 1
ATOM 3178 N N . LYS B 1 85 ? -15.68 -14.438 -16.844 1 90.62 85 LYS B N 1
ATOM 3179 C CA . LYS B 1 85 ? -15.094 -15.766 -16.969 1 90.62 85 LYS B CA 1
ATOM 3180 C C . LYS B 1 85 ? -14.594 -16.016 -18.391 1 90.62 85 LYS B C 1
ATOM 3182 O O . LYS B 1 85 ? -13.523 -16.594 -18.578 1 90.62 85 LYS B O 1
ATOM 3187 N N . GLY B 1 86 ? -15.375 -15.617 -19.328 1 89.19 86 GLY B N 1
ATOM 3188 C CA . GLY B 1 86 ? -15.008 -15.789 -20.719 1 89.19 86 GLY B CA 1
ATOM 3189 C C . GLY B 1 86 ? -13.727 -15.07 -21.094 1 89.19 86 GLY B C 1
ATOM 3190 O O . GLY B 1 86 ? -12.875 -15.617 -21.797 1 89.19 86 GLY B O 1
ATOM 3191 N N . ILE B 1 87 ? -13.57 -13.852 -20.641 1 88.06 87 ILE B N 1
ATOM 3192 C CA . ILE B 1 87 ? -12.359 -13.07 -20.891 1 88.06 87 ILE B CA 1
ATOM 3193 C C . ILE B 1 87 ? -11.148 -13.789 -20.312 1 88.06 87 ILE B C 1
ATOM 3195 O O . ILE B 1 87 ? -10.125 -13.953 -20.984 1 88.06 87 ILE B O 1
ATOM 3199 N N . VAL B 1 88 ? -11.242 -14.258 -19.094 1 88.56 88 VAL B N 1
ATOM 3200 C CA . VAL B 1 88 ? -10.148 -14.922 -18.406 1 88.56 88 VAL B CA 1
ATOM 3201 C C . VAL B 1 88 ? -9.797 -16.219 -19.125 1 88.56 88 VAL B C 1
ATOM 3203 O O . VAL B 1 88 ? -8.625 -16.5 -19.375 1 88.56 88 VAL B O 1
ATOM 3206 N N . ASP B 1 89 ? -10.836 -16.953 -19.516 1 86.88 89 ASP B N 1
ATOM 3207 C CA . ASP B 1 89 ? -10.609 -18.219 -20.203 1 86.88 89 ASP B CA 1
ATOM 3208 C C . ASP B 1 89 ? -9.898 -18 -21.531 1 86.88 89 ASP B C 1
ATOM 3210 O O . ASP B 1 89 ? -9 -18.766 -21.891 1 86.88 89 ASP B O 1
ATOM 3214 N N . MET B 1 90 ? -10.297 -17 -22.156 1 85.25 90 MET B N 1
ATOM 3215 C CA . MET B 1 90 ? -9.672 -16.672 -23.438 1 85.25 90 MET B CA 1
ATOM 3216 C C . MET B 1 90 ? -8.211 -16.281 -23.234 1 85.25 90 MET B C 1
ATOM 3218 O O . MET B 1 90 ? -7.336 -16.719 -24 1 85.25 90 MET B O 1
ATOM 3222 N N . LEU B 1 91 ? -7.906 -15.5 -22.266 1 83.06 91 LEU B N 1
ATOM 3223 C CA . LEU B 1 91 ? -6.543 -15.07 -21.969 1 83.06 91 LEU B CA 1
ATOM 3224 C C . LEU B 1 91 ? -5.656 -16.266 -21.656 1 83.06 91 LEU B C 1
ATOM 3226 O O . LEU B 1 91 ? -4.551 -16.391 -22.188 1 83.06 91 LEU B O 1
ATOM 3230 N N . PHE B 1 92 ? -6.191 -17.141 -20.875 1 81.5 92 PHE B N 1
ATOM 3231 C CA . PHE B 1 92 ? -5.395 -18.297 -20.484 1 81.5 92 PHE B CA 1
ATOM 3232 C C . PHE B 1 92 ? -5.273 -19.266 -21.656 1 81.5 92 PHE B C 1
ATOM 3234 O O . PHE B 1 92 ? -4.246 -19.938 -21.812 1 81.5 92 PHE B O 1
ATOM 3241 N N . PHE B 1 93 ? -6.277 -19.359 -22.484 1 82.81 93 PHE B N 1
ATOM 3242 C CA . PHE B 1 93 ? -6.199 -20.188 -23.688 1 82.81 93 PHE B CA 1
ATOM 3243 C C . PHE B 1 93 ? -5.102 -19.703 -24.609 1 82.81 93 PHE B C 1
ATOM 3245 O O . PHE B 1 93 ? -4.254 -20.484 -25.047 1 82.81 93 PHE B O 1
ATOM 3252 N N . CYS B 1 94 ? -5.102 -18.406 -24.875 1 80.31 94 CYS B N 1
ATOM 3253 C CA . CYS B 1 94 ? -4.078 -17.812 -25.719 1 80.31 94 CYS B CA 1
ATOM 3254 C C . CYS B 1 94 ? -2.693 -17.984 -25.109 1 80.31 94 CYS B C 1
ATOM 3256 O O . CYS B 1 94 ? -1.731 -18.281 -25.812 1 80.31 94 CYS B O 1
ATOM 3258 N N . GLY B 1 95 ? -2.557 -17.781 -23.812 1 79.5 95 GLY B N 1
ATOM 3259 C CA . GLY B 1 95 ? -1.29 -17.984 -23.125 1 79.5 95 GLY B CA 1
ATOM 3260 C C . GLY B 1 95 ? -0.779 -19.406 -23.203 1 79.5 95 GLY B C 1
ATOM 3261 O O . GLY B 1 95 ? 0.403 -19.625 -23.469 1 79.5 95 GLY B O 1
ATOM 3262 N N . ASN B 1 96 ? -1.707 -20.312 -23.031 1 78.38 96 ASN B N 1
ATOM 3263 C CA . ASN B 1 96 ? -1.328 -21.719 -23.109 1 78.38 96 ASN B CA 1
ATOM 3264 C C . ASN B 1 96 ? -0.863 -22.109 -24.516 1 78.38 96 ASN B C 1
ATOM 3266 O O . ASN B 1 96 ? 0.063 -22.906 -24.672 1 78.38 96 ASN B O 1
ATOM 3270 N N . LEU B 1 97 ? -1.481 -21.547 -25.406 1 81.19 97 LEU B N 1
ATOM 3271 C CA . LEU B 1 97 ? -1.117 -21.812 -26.797 1 81.19 97 LEU B CA 1
ATOM 3272 C C . LEU B 1 97 ? 0.247 -21.219 -27.125 1 81.19 97 LEU B C 1
ATOM 3274 O O . LEU B 1 97 ? 1.054 -21.859 -27.812 1 81.19 97 LEU B O 1
ATOM 3278 N N . TYR B 1 98 ? 0.505 -20.141 -26.641 1 82.44 98 TYR B N 1
ATOM 3279 C CA . TYR B 1 98 ? 1.733 -19.422 -26.969 1 82.44 98 TYR B CA 1
ATOM 3280 C C . TYR B 1 98 ? 2.922 -20.016 -26.219 1 82.44 98 TYR B C 1
ATOM 3282 O O . TYR B 1 98 ? 3.98 -20.25 -26.797 1 82.44 98 TYR B O 1
ATOM 3290 N N . PHE B 1 99 ? 2.77 -20.312 -24.953 1 85 99 PHE B N 1
ATOM 3291 C CA . PHE B 1 99 ? 3.902 -20.719 -24.141 1 85 99 PHE B CA 1
ATOM 3292 C C . PHE B 1 99 ? 4.02 -22.234 -24.078 1 85 99 PHE B C 1
ATOM 3294 O O . PHE B 1 99 ? 5.07 -22.766 -23.719 1 85 99 PHE B O 1
ATOM 3301 N N . ARG B 1 100 ? 2.967 -22.938 -24.391 1 80.94 100 ARG B N 1
ATOM 3302 C CA . ARG B 1 100 ? 2.955 -24.391 -24.422 1 80.94 100 ARG B CA 1
ATOM 3303 C C . ARG B 1 100 ? 3.475 -24.969 -23.109 1 80.94 100 ARG B C 1
ATOM 3305 O O . ARG B 1 100 ? 2.891 -24.75 -22.047 1 80.94 100 ARG B O 1
ATOM 3312 N N . ASP B 1 101 ? 4.793 -25.484 -23.141 1 80.19 101 ASP B N 1
ATOM 3313 C CA . ASP B 1 101 ? 5.285 -26.219 -21.984 1 80.19 101 ASP B CA 1
ATOM 3314 C C . ASP B 1 101 ? 6.199 -25.359 -21.125 1 80.19 101 ASP B C 1
ATOM 3316 O O . ASP B 1 101 ? 6.766 -25.828 -20.141 1 80.19 101 ASP B O 1
ATOM 3320 N N . ASN B 1 102 ? 6.238 -24.141 -21.438 1 86.75 102 ASN B N 1
ATOM 3321 C CA . ASN B 1 102 ? 7.066 -23.281 -20.609 1 86.75 102 ASN B CA 1
ATOM 3322 C C . ASN B 1 102 ? 6.242 -22.562 -19.531 1 86.75 102 ASN B C 1
ATOM 3324 O O . ASN B 1 102 ? 5.91 -21.391 -19.688 1 86.75 102 ASN B O 1
ATOM 3328 N N . TYR B 1 103 ? 6.102 -23.203 -18.438 1 86.25 103 TYR B N 1
ATOM 3329 C CA . TYR B 1 103 ? 5.219 -22.75 -17.359 1 86.25 103 TYR B CA 1
ATOM 3330 C C . TYR B 1 103 ? 5.805 -21.531 -16.656 1 86.25 103 TYR B C 1
ATOM 3332 O O . TYR B 1 103 ? 5.07 -20.688 -16.141 1 86.25 103 TYR B O 1
ATOM 3340 N N . ILE B 1 104 ? 7.129 -21.438 -16.625 1 90.12 104 ILE B N 1
ATOM 3341 C CA . ILE B 1 104 ? 7.766 -20.297 -15.961 1 90.12 104 ILE B CA 1
ATOM 3342 C C . ILE B 1 104 ? 7.52 -19.031 -16.766 1 90.12 104 ILE B C 1
ATOM 3344 O O . ILE B 1 104 ? 7.137 -18 -16.203 1 90.12 104 ILE B O 1
ATOM 3348 N N . ARG B 1 105 ? 7.688 -19.141 -18.031 1 89.94 105 ARG B N 1
ATOM 3349 C CA . ARG B 1 105 ? 7.449 -17.984 -18.891 1 89.94 105 ARG B CA 1
ATOM 3350 C C . ARG B 1 105 ? 5.984 -17.547 -18.828 1 89.94 105 ARG B C 1
ATOM 3352 O O . ARG B 1 105 ? 5.688 -16.344 -18.797 1 89.94 105 ARG B O 1
ATOM 3359 N N . ARG B 1 106 ? 5.188 -18.531 -18.828 1 88.81 106 ARG B N 1
ATOM 3360 C CA . ARG B 1 106 ? 3.764 -18.234 -18.703 1 88.81 106 ARG B CA 1
ATOM 3361 C C . ARG B 1 106 ? 3.467 -17.516 -17.391 1 88.81 106 ARG B C 1
ATOM 3363 O O . ARG B 1 106 ? 2.719 -16.531 -17.375 1 88.81 106 ARG B O 1
ATOM 3370 N N . ALA B 1 107 ? 4.043 -18 -16.328 1 90.56 107 ALA B N 1
ATOM 3371 C CA . ALA B 1 107 ? 3.846 -17.391 -15.023 1 90.56 107 ALA B CA 1
ATOM 3372 C C . ALA B 1 107 ? 4.348 -15.945 -15.008 1 90.56 107 ALA B C 1
ATOM 3374 O O . ALA B 1 107 ? 3.695 -15.062 -14.453 1 90.56 107 ALA B O 1
ATOM 3375 N N . ILE B 1 108 ? 5.418 -15.711 -15.633 1 92.12 108 ILE B N 1
ATOM 3376 C CA . ILE B 1 108 ? 5.988 -14.367 -15.672 1 92.12 108 ILE B CA 1
ATOM 3377 C C . ILE B 1 108 ? 5.023 -13.422 -16.391 1 92.12 108 ILE B C 1
ATOM 3379 O O . ILE B 1 108 ? 4.766 -12.312 -15.906 1 92.12 108 ILE B O 1
ATOM 3383 N N . PHE B 1 109 ? 4.477 -13.852 -17.5 1 88.81 109 PHE B N 1
ATOM 3384 C CA . PHE B 1 109 ? 3.557 -13.016 -18.266 1 88.81 109 PHE B CA 1
ATOM 3385 C C . PHE B 1 109 ? 2.289 -12.734 -17.469 1 88.81 109 PHE B C 1
ATOM 3387 O O . PHE B 1 109 ? 1.828 -11.594 -17.391 1 88.81 109 PHE B O 1
ATOM 3394 N N . LEU B 1 110 ? 1.809 -13.719 -16.875 1 87.06 110 LEU B N 1
ATOM 3395 C CA . LEU B 1 110 ? 0.584 -13.562 -16.094 1 87.06 110 LEU B CA 1
ATOM 3396 C C . LEU B 1 110 ? 0.824 -12.688 -14.867 1 87.06 110 LEU B C 1
ATOM 3398 O O . LEU B 1 110 ? 0.02 -11.797 -14.57 1 87.06 110 LEU B O 1
ATOM 3402 N N . GLU B 1 111 ? 1.927 -12.883 -14.188 1 93.06 111 GLU B N 1
ATOM 3403 C CA . GLU B 1 111 ? 2.244 -12.109 -12.992 1 93.06 111 GLU B CA 1
ATOM 3404 C C . GLU B 1 111 ? 2.549 -10.656 -13.344 1 93.06 111 GLU B C 1
ATOM 3406 O O . GLU B 1 111 ? 2.418 -9.773 -12.492 1 93.06 111 GLU B O 1
ATOM 3411 N N . SER B 1 112 ? 2.971 -10.398 -14.578 1 92.38 112 SER B N 1
ATOM 3412 C CA . SER B 1 112 ? 3.297 -9.031 -14.984 1 92.38 112 SER B CA 1
ATOM 3413 C C . SER B 1 112 ? 2.055 -8.148 -14.992 1 92.38 112 SER B C 1
ATOM 3415 O O . SER B 1 112 ? 2.162 -6.922 -14.977 1 92.38 112 SER B O 1
ATOM 3417 N N . VAL B 1 113 ? 0.879 -8.766 -15 1 91.5 113 VAL B N 1
ATOM 3418 C CA . VAL B 1 113 ? -0.32 -7.934 -15.008 1 91.5 113 VAL B CA 1
ATOM 3419 C C . VAL B 1 113 ? -1.185 -8.258 -13.797 1 91.5 113 VAL B C 1
ATOM 3421 O O . VAL B 1 113 ? -2.113 -7.512 -13.469 1 91.5 113 VAL B O 1
ATOM 3424 N N . ALA B 1 114 ? -0.883 -9.32 -13.062 1 94.94 114 ALA B N 1
ATOM 3425 C CA . ALA B 1 114 ? -1.738 -9.82 -11.984 1 94.94 114 ALA B CA 1
ATOM 3426 C C . ALA B 1 114 ? -1.821 -8.812 -10.844 1 94.94 114 ALA B C 1
ATOM 3428 O O . ALA B 1 114 ? -2.783 -8.812 -10.07 1 94.94 114 ALA B O 1
ATOM 3429 N N . SER B 1 115 ? -0.84 -7.965 -10.695 1 97.62 115 SER B N 1
ATOM 3430 C CA . SER B 1 115 ? -0.833 -7.008 -9.602 1 97.62 115 SER B CA 1
ATOM 3431 C C . SER B 1 115 ? -1.621 -5.75 -9.961 1 97.62 115 SER B C 1
ATOM 3433 O O . SER B 1 115 ? -1.943 -4.945 -9.086 1 97.62 115 SER B O 1
ATOM 3435 N N . VAL B 1 116 ? -2 -5.57 -11.195 1 97.94 116 VAL B N 1
ATOM 3436 C CA . VAL B 1 116 ? -2.625 -4.348 -11.695 1 97.94 116 VAL B CA 1
ATOM 3437 C C . VAL B 1 116 ? -3.996 -4.168 -11.047 1 97.94 116 VAL B C 1
ATOM 3439 O O . VAL B 1 116 ? -4.336 -3.072 -10.586 1 97.94 116 VAL B O 1
ATOM 3442 N N . PRO B 1 117 ? -4.801 -5.199 -10.938 1 98.38 117 PRO B N 1
ATOM 3443 C CA . PRO B 1 117 ? -6.121 -5.004 -10.336 1 98.38 117 PRO B CA 1
ATOM 3444 C C . PRO B 1 117 ? -6.043 -4.48 -8.898 1 98.38 117 PRO B C 1
ATOM 3446 O O . PRO B 1 117 ? -6.727 -3.516 -8.555 1 98.38 117 PRO B O 1
ATOM 3449 N N . GLY B 1 118 ? -5.215 -5.156 -8.039 1 98.44 118 GLY B N 1
ATOM 3450 C CA . GLY B 1 118 ? -5.047 -4.648 -6.688 1 98.44 118 GLY B CA 1
ATOM 3451 C C . GLY B 1 118 ? -4.59 -3.203 -6.645 1 98.44 118 GLY B C 1
ATOM 3452 O O . GLY B 1 118 ? -5.059 -2.42 -5.82 1 98.44 118 GLY B O 1
ATOM 3453 N N . LEU B 1 119 ? -3.674 -2.881 -7.508 1 98.62 119 LEU B N 1
ATOM 3454 C CA . LEU B 1 119 ? -3.137 -1.528 -7.598 1 98.62 119 LEU B CA 1
ATOM 3455 C C . LEU B 1 119 ? -4.227 -0.537 -7.992 1 98.62 119 LEU B C 1
ATOM 3457 O O . LEU B 1 119 ? -4.387 0.505 -7.352 1 98.62 119 LEU B O 1
ATOM 3461 N N . VAL B 1 120 ? -4.961 -0.84 -9.016 1 98.31 120 VAL B N 1
ATOM 3462 C CA . VAL B 1 120 ? -5.996 0.045 -9.539 1 98.31 120 VAL B CA 1
ATOM 3463 C C . VAL B 1 120 ? -7.117 0.199 -8.508 1 98.31 120 VAL B C 1
ATOM 3465 O O . VAL B 1 120 ? -7.52 1.317 -8.18 1 98.31 120 VAL B O 1
ATOM 3468 N N . CYS B 1 121 ? -7.598 -0.901 -8.016 1 97.75 121 CYS B N 1
ATOM 3469 C CA . CYS B 1 121 ? -8.711 -0.867 -7.074 1 97.75 121 CYS B CA 1
ATOM 3470 C C . CYS B 1 121 ? -8.344 -0.101 -5.812 1 97.75 121 CYS B C 1
ATOM 3472 O O . CYS B 1 121 ? -9.102 0.753 -5.352 1 97.75 121 CYS B O 1
ATOM 3474 N N . SER B 1 122 ? -7.203 -0.415 -5.242 1 98 122 SER B N 1
ATOM 3475 C CA . SER B 1 122 ? -6.789 0.275 -4.027 1 98 122 SER B CA 1
ATOM 3476 C C . SER B 1 122 ? -6.621 1.771 -4.27 1 98 122 SER B C 1
ATOM 3478 O O . SER B 1 122 ? -6.984 2.588 -3.422 1 98 122 SER B O 1
ATOM 3480 N N . SER B 1 123 ? -6.066 2.17 -5.41 1 98.12 123 SER B N 1
ATOM 3481 C CA . SER B 1 123 ? -5.855 3.574 -5.742 1 98.12 123 SER B CA 1
ATOM 3482 C C . SER B 1 123 ? -7.18 4.316 -5.875 1 98.12 123 SER B C 1
ATOM 3484 O O . SER B 1 123 ? -7.332 5.426 -5.359 1 98.12 123 SER B O 1
ATOM 3486 N N . LEU B 1 124 ? -8.094 3.74 -6.531 1 96.88 124 LEU B N 1
ATOM 3487 C CA . LEU B 1 124 ? -9.375 4.398 -6.742 1 96.88 124 LEU B CA 1
ATOM 3488 C C . LEU B 1 124 ? -10.156 4.496 -5.438 1 96.88 124 LEU B C 1
ATOM 3490 O O . LEU B 1 124 ? -10.828 5.5 -5.188 1 96.88 124 LEU B O 1
ATOM 3494 N N . HIS B 1 125 ? -10.086 3.443 -4.617 1 96.5 125 HIS B N 1
ATOM 3495 C CA . HIS B 1 125 ? -10.68 3.533 -3.285 1 96.5 125 HIS B CA 1
ATOM 3496 C C . HIS B 1 125 ? -10.008 4.625 -2.455 1 96.5 125 HIS B C 1
ATOM 3498 O O . HIS B 1 125 ? -10.672 5.324 -1.689 1 96.5 125 HIS B O 1
ATOM 3504 N N . HIS B 1 126 ? -8.672 4.699 -2.578 1 97.31 126 HIS B N 1
ATOM 3505 C CA . HIS B 1 126 ? -7.93 5.742 -1.882 1 97.31 126 HIS B CA 1
ATOM 3506 C C . HIS B 1 126 ? -8.414 7.129 -2.285 1 97.31 126 HIS B C 1
ATOM 3508 O O . HIS B 1 126 ? -8.711 7.961 -1.425 1 97.31 126 HIS B O 1
ATOM 3514 N N . LEU B 1 127 ? -8.531 7.387 -3.537 1 96.81 127 LEU B N 1
ATOM 3515 C CA . LEU B 1 127 ? -8.992 8.68 -4.039 1 96.81 127 LEU B CA 1
ATOM 3516 C C . LEU B 1 127 ? -10.43 8.945 -3.605 1 96.81 127 LEU B C 1
ATOM 3518 O O . LEU B 1 127 ? -10.781 10.086 -3.291 1 96.81 127 LEU B O 1
ATOM 3522 N N . ARG B 1 128 ? -11.219 7.941 -3.592 1 93.94 128 ARG B N 1
ATOM 3523 C CA . ARG B 1 128 ? -12.594 8.094 -3.117 1 93.94 128 ARG B CA 1
ATOM 3524 C C . ARG B 1 128 ? -12.625 8.461 -1.64 1 93.94 128 ARG B C 1
ATOM 3526 O O . ARG B 1 128 ? -13.43 9.297 -1.223 1 93.94 128 ARG B O 1
ATOM 3533 N N . CYS B 1 129 ? -11.805 7.781 -0.943 1 94.06 129 CYS B N 1
ATOM 3534 C CA . CYS B 1 129 ? -11.664 8.102 0.473 1 94.06 129 CYS B CA 1
ATOM 3535 C C . CYS B 1 129 ? -11.391 9.586 0.672 1 94.06 129 CYS B C 1
ATOM 3537 O O . CYS B 1 129 ? -12.008 10.227 1.523 1 94.06 129 CYS B O 1
ATOM 3539 N N . LEU B 1 130 ? -10.5 10.125 -0.093 1 95.12 130 LEU B N 1
ATOM 3540 C CA . LEU B 1 130 ? -10.133 11.531 0.008 1 95.12 130 LEU B CA 1
ATOM 3541 C C . LEU B 1 130 ? -11.297 12.43 -0.376 1 95.12 130 LEU B C 1
ATOM 3543 O O . LEU B 1 130 ? -11.617 13.383 0.343 1 95.12 130 LEU B O 1
ATOM 3547 N N . ARG B 1 131 ? -11.953 12.117 -1.433 1 92.56 131 ARG B N 1
ATOM 3548 C CA . ARG B 1 131 ? -13.008 12.992 -1.938 1 92.56 131 ARG B CA 1
ATOM 3549 C C . ARG B 1 131 ? -14.234 12.945 -1.037 1 92.56 131 ARG B C 1
ATOM 3551 O O . ARG B 1 131 ? -14.945 13.945 -0.902 1 92.56 131 ARG B O 1
ATOM 3558 N N . ARG B 1 132 ? -14.477 11.812 -0.394 1 90.31 132 ARG B N 1
ATOM 3559 C CA . ARG B 1 132 ? -15.664 11.656 0.43 1 90.31 132 ARG B CA 1
ATOM 3560 C C . ARG B 1 132 ? -15.359 11.914 1.9 1 90.31 132 ARG B C 1
ATOM 3562 O O . ARG B 1 132 ? -16.266 11.961 2.734 1 90.31 132 ARG B O 1
ATOM 3569 N N . LEU B 1 133 ? -14.117 12.078 2.184 1 91.69 133 LEU B N 1
ATOM 3570 C CA . LEU B 1 133 ? -13.664 12.32 3.551 1 91.69 133 LEU B CA 1
ATOM 3571 C C . LEU B 1 133 ? -14.148 11.211 4.484 1 91.69 133 LEU B C 1
ATOM 3573 O O . LEU B 1 133 ? -14.68 11.492 5.562 1 91.69 133 LEU B O 1
ATOM 3577 N N . GLN B 1 134 ? -14.133 9.969 3.996 1 90.31 134 GLN B N 1
ATOM 3578 C CA . GLN B 1 134 ? -14.586 8.812 4.758 1 90.31 134 GLN B CA 1
ATOM 3579 C C . GLN B 1 134 ? -13.547 7.695 4.73 1 90.31 134 GLN B C 1
ATOM 3581 O O . GLN B 1 134 ? -12.898 7.469 3.705 1 90.31 134 GLN B O 1
ATOM 3586 N N . PRO B 1 135 ? -13.406 7.031 5.848 1 91.75 135 PRO B N 1
ATOM 3587 C CA . PRO B 1 135 ? -12.461 5.914 5.855 1 91.75 135 PRO B CA 1
ATOM 3588 C C . PRO B 1 135 ? -12.898 4.773 4.934 1 91.75 135 PRO B C 1
ATOM 3590 O O . PRO B 1 135 ? -14.078 4.664 4.59 1 91.75 135 PRO B O 1
ATOM 3593 N N . ASN B 1 136 ? -11.992 3.971 4.512 1 92.81 136 ASN B N 1
ATOM 3594 C CA . ASN B 1 136 ? -12.195 2.818 3.641 1 92.81 136 ASN B CA 1
ATOM 3595 C C . ASN B 1 136 ? -11.258 1.668 4 1 92.81 136 ASN B C 1
ATOM 3597 O O . ASN B 1 136 ? -10.055 1.747 3.768 1 92.81 136 ASN B O 1
ATOM 3601 N N . GLU B 1 137 ? -11.82 0.548 4.465 1 92.44 137 GLU B N 1
ATOM 3602 C CA . GLU B 1 137 ? -11.031 -0.572 4.965 1 92.44 137 GLU B CA 1
ATOM 3603 C C . GLU B 1 137 ? -10.57 -1.476 3.826 1 92.44 137 GLU B C 1
ATOM 3605 O O . GLU B 1 137 ? -9.758 -2.377 4.031 1 92.44 137 GLU B O 1
ATOM 3610 N N . TRP B 1 138 ? -11.023 -1.234 2.594 1 94.5 138 TRP B N 1
ATOM 3611 C CA . TRP B 1 138 ? -10.656 -2.082 1.464 1 94.5 138 TRP B CA 1
ATOM 3612 C C . TRP B 1 138 ? -9.297 -1.691 0.91 1 94.5 138 TRP B C 1
ATOM 3614 O O . TRP B 1 138 ? -8.672 -2.463 0.177 1 94.5 138 TRP B O 1
ATOM 3624 N N . ILE B 1 139 ? -8.82 -0.508 1.247 1 96.19 139 ILE B N 1
ATOM 3625 C CA . ILE B 1 139 ? -7.613 0.027 0.624 1 96.19 139 ILE B CA 1
ATOM 3626 C C . ILE B 1 139 ? -6.414 -0.84 0.994 1 96.19 139 ILE B C 1
ATOM 3628 O O . ILE B 1 139 ? -5.719 -1.354 0.116 1 96.19 139 ILE B O 1
ATOM 3632 N N . LYS B 1 140 ? -6.188 -1.058 2.254 1 95.38 140 LYS B N 1
ATOM 3633 C CA . LYS B 1 140 ? -4.992 -1.754 2.713 1 95.38 140 LYS B CA 1
ATOM 3634 C C . LYS B 1 140 ? -4.922 -3.166 2.141 1 95.38 140 LYS B C 1
ATOM 3636 O O . LYS B 1 140 ? -3.906 -3.557 1.56 1 95.38 140 LYS B O 1
ATOM 3641 N N . PRO B 1 141 ? -6.004 -3.977 2.266 1 95.12 141 PRO B N 1
ATOM 3642 C CA . PRO B 1 141 ? -5.895 -5.336 1.729 1 95.12 141 PRO B CA 1
ATOM 3643 C C . PRO B 1 141 ? -5.641 -5.355 0.224 1 95.12 141 PRO B C 1
ATOM 3645 O O . PRO B 1 141 ? -4.973 -6.262 -0.281 1 95.12 141 PRO B O 1
ATOM 3648 N N . LEU B 1 142 ? -6.176 -4.441 -0.477 1 97.31 142 LEU B N 1
ATOM 3649 C CA . LEU B 1 142 ? -5.965 -4.406 -1.92 1 97.31 142 LEU B CA 1
ATOM 3650 C C . LEU B 1 142 ? -4.551 -3.945 -2.252 1 97.31 142 LEU B C 1
ATOM 3652 O O . LEU B 1 142 ? -3.953 -4.41 -3.225 1 97.31 142 LEU B O 1
ATOM 3656 N N . VAL B 1 143 ? -4 -3.012 -1.466 1 97.88 143 VAL B N 1
ATOM 3657 C CA . VAL B 1 143 ? -2.592 -2.648 -1.583 1 97.88 143 VAL B CA 1
ATOM 3658 C C . VAL B 1 143 ? -1.718 -3.867 -1.301 1 97.88 143 VAL B C 1
ATOM 3660 O O . VAL B 1 143 ? -0.752 -4.129 -2.021 1 97.88 143 VAL B O 1
ATOM 3663 N N . ASP B 1 144 ? -2.078 -4.582 -0.277 1 96.5 144 ASP B N 1
ATOM 3664 C CA . ASP B 1 144 ? -1.336 -5.785 0.092 1 96.5 144 ASP B CA 1
ATOM 3665 C C . ASP B 1 144 ? -1.377 -6.82 -1.028 1 96.5 144 ASP B C 1
ATOM 3667 O O . ASP B 1 144 ? -0.369 -7.469 -1.32 1 96.5 144 ASP B O 1
ATOM 3671 N N . GLU B 1 145 ? -2.521 -7.008 -1.59 1 97.81 145 GLU B N 1
ATOM 3672 C CA . GLU B 1 145 ? -2.648 -7.941 -2.703 1 97.81 145 GLU B CA 1
ATOM 3673 C C . GLU B 1 145 ? -1.765 -7.527 -3.875 1 97.81 145 GLU B C 1
ATOM 3675 O O . GLU B 1 145 ? -1.111 -8.367 -4.496 1 97.81 145 GLU B O 1
ATOM 3680 N N . ALA B 1 146 ? -1.771 -6.25 -4.172 1 98.38 146 ALA B N 1
ATOM 3681 C CA . ALA B 1 146 ? -0.925 -5.75 -5.254 1 98.38 146 ALA B CA 1
ATOM 3682 C C . ALA B 1 146 ? 0.548 -6.035 -4.973 1 98.38 146 ALA B C 1
ATOM 3684 O O . ALA B 1 146 ? 1.279 -6.484 -5.859 1 98.38 146 ALA B O 1
ATOM 3685 N N . GLU B 1 147 ? 0.976 -5.727 -3.803 1 97.44 147 GLU B N 1
ATOM 3686 C CA . GLU B 1 147 ? 2.357 -6.008 -3.422 1 97.44 147 GLU B CA 1
ATOM 3687 C C . GLU B 1 147 ? 2.664 -7.496 -3.52 1 97.44 147 GLU B C 1
ATOM 3689 O O . GLU B 1 147 ? 3.707 -7.887 -4.051 1 97.44 147 GLU B O 1
ATOM 3694 N N . ASN B 1 148 ? 1.775 -8.297 -2.994 1 97.81 148 ASN B N 1
ATOM 3695 C CA . ASN B 1 148 ? 1.974 -9.742 -3.008 1 97.81 148 ASN B CA 1
ATOM 3696 C C . ASN B 1 148 ? 2.088 -10.281 -4.43 1 97.81 148 ASN B C 1
ATOM 3698 O O . ASN B 1 148 ? 2.959 -11.102 -4.719 1 97.81 148 ASN B O 1
ATOM 3702 N N . GLU B 1 149 ? 1.261 -9.812 -5.281 1 98 149 GLU B N 1
ATOM 3703 C CA . GLU B 1 149 ? 1.314 -10.227 -6.68 1 98 149 GLU B CA 1
ATOM 3704 C C . GLU B 1 149 ? 2.617 -9.781 -7.336 1 98 149 GLU B C 1
ATOM 3706 O O . GLU B 1 149 ? 3.193 -10.516 -8.148 1 98 149 GLU B O 1
ATOM 3711 N N . ARG B 1 150 ? 2.99 -8.602 -7.035 1 97.31 150 ARG B N 1
ATOM 3712 C CA . ARG B 1 150 ? 4.285 -8.141 -7.523 1 97.31 150 ARG B CA 1
ATOM 3713 C C . ARG B 1 150 ? 5.406 -9.07 -7.062 1 97.31 150 ARG B C 1
ATOM 3715 O O . ARG B 1 150 ? 6.32 -9.375 -7.828 1 97.31 150 ARG B O 1
ATOM 3722 N N . MET B 1 151 ? 5.32 -9.539 -5.91 1 96.56 151 MET B N 1
ATOM 3723 C CA . MET B 1 151 ? 6.34 -10.43 -5.367 1 96.56 151 MET B CA 1
ATOM 3724 C C . MET B 1 151 ? 6.289 -11.789 -6.051 1 96.56 151 MET B C 1
ATOM 3726 O O . MET B 1 151 ? 7.316 -12.453 -6.215 1 96.56 151 MET B O 1
ATOM 3730 N N . HIS B 1 152 ? 5.055 -12.25 -6.445 1 97.94 152 HIS B N 1
ATOM 3731 C CA . HIS B 1 152 ? 4.98 -13.461 -7.254 1 97.94 152 HIS B CA 1
ATOM 3732 C C . HIS B 1 152 ? 5.852 -13.344 -8.5 1 97.94 152 HIS B C 1
ATOM 3734 O O . HIS B 1 152 ? 6.59 -14.273 -8.844 1 97.94 152 HIS B O 1
ATOM 3740 N N . LEU B 1 153 ? 5.758 -12.242 -9.102 1 96.75 153 LEU B N 1
ATOM 3741 C CA . LEU B 1 153 ? 6.547 -11.984 -10.305 1 96.75 153 LEU B CA 1
ATOM 3742 C C . LEU B 1 153 ? 8.039 -12.039 -9.992 1 96.75 153 LEU B C 1
ATOM 3744 O O . LEU B 1 153 ? 8.797 -12.719 -10.695 1 96.75 153 LEU B O 1
ATOM 3748 N N . LEU B 1 154 ? 8.469 -11.383 -8.977 1 95.31 154 LEU B N 1
ATOM 3749 C CA . LEU B 1 154 ? 9.875 -11.305 -8.617 1 95.31 154 LEU B CA 1
ATOM 3750 C C . LEU B 1 154 ? 10.406 -12.68 -8.195 1 95.31 154 LEU B C 1
ATOM 3752 O O . LEU B 1 154 ? 11.594 -12.969 -8.367 1 95.31 154 LEU B O 1
ATOM 3756 N N . ALA B 1 155 ? 9.547 -13.484 -7.73 1 96.19 155 ALA B N 1
ATOM 3757 C CA . ALA B 1 155 ? 9.945 -14.812 -7.277 1 96.19 155 ALA B CA 1
ATOM 3758 C C . ALA B 1 155 ? 10.281 -15.719 -8.461 1 96.19 155 ALA B C 1
ATOM 3760 O O . ALA B 1 155 ? 11.125 -16.609 -8.344 1 96.19 155 ALA B O 1
ATOM 3761 N N . VAL B 1 156 ? 9.664 -15.492 -9.594 1 94.88 156 VAL B N 1
ATOM 3762 C CA . VAL B 1 156 ? 9.812 -16.469 -10.664 1 94.88 156 VAL B CA 1
ATOM 3763 C C . VAL B 1 156 ? 10.617 -15.867 -11.812 1 94.88 156 VAL B C 1
ATOM 3765 O O . VAL B 1 156 ? 11.102 -16.594 -12.688 1 94.88 156 VAL B O 1
ATOM 3768 N N . ARG B 1 157 ? 10.852 -14.578 -11.766 1 92.56 157 ARG B N 1
ATOM 3769 C CA . ARG B 1 157 ? 11.406 -13.859 -12.906 1 92.56 157 ARG B CA 1
ATOM 3770 C C . ARG B 1 157 ? 12.82 -14.336 -13.219 1 92.56 157 ARG B C 1
ATOM 3772 O O . ARG B 1 157 ? 13.281 -14.234 -14.359 1 92.56 157 ARG B O 1
ATOM 3779 N N . THR B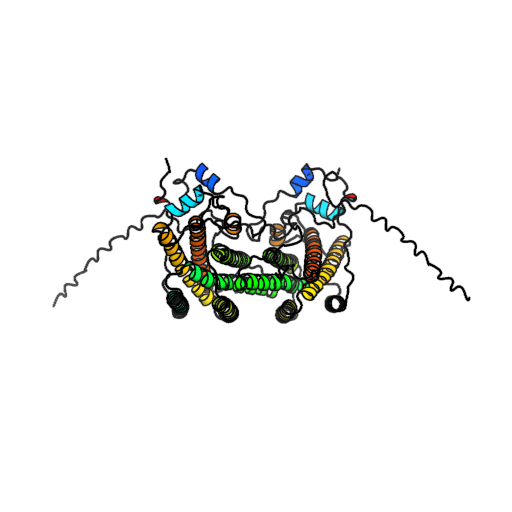 1 158 ? 13.531 -14.898 -12.281 1 90.31 158 THR B N 1
ATOM 3780 C CA . THR B 1 158 ? 14.961 -15.156 -12.438 1 90.31 158 THR B CA 1
ATOM 3781 C C . THR B 1 158 ? 15.188 -16.547 -13.047 1 90.31 158 THR B C 1
ATOM 3783 O O . THR B 1 158 ? 16.312 -16.891 -13.398 1 90.31 158 THR B O 1
ATOM 3786 N N . TYR B 1 159 ? 14.195 -17.312 -13.227 1 91.81 159 TYR B N 1
ATOM 3787 C CA . TYR B 1 159 ? 14.383 -18.703 -13.641 1 91.81 159 TYR B CA 1
ATOM 3788 C C . TYR B 1 159 ? 14.344 -18.812 -15.156 1 91.81 159 TYR B C 1
ATOM 3790 O O . TYR B 1 159 ? 14.547 -19.906 -15.703 1 91.81 159 TYR B O 1
ATOM 3798 N N . THR B 1 160 ? 14 -17.734 -15.797 1 86.81 160 THR B N 1
ATOM 3799 C CA . THR B 1 160 ? 14.016 -17.75 -17.266 1 86.81 160 THR B CA 1
ATOM 3800 C C . THR B 1 160 ? 14.383 -16.375 -17.812 1 86.81 160 THR B C 1
ATOM 3802 O O . THR B 1 160 ? 14.367 -15.383 -17.078 1 86.81 160 THR B O 1
ATOM 3805 N N . ASN B 1 161 ? 14.805 -16.422 -19.078 1 89.19 161 ASN B N 1
ATOM 3806 C CA . ASN B 1 161 ? 15.094 -15.18 -19.781 1 89.19 161 ASN B CA 1
ATOM 3807 C C . ASN B 1 161 ? 14.023 -14.859 -20.812 1 89.19 161 ASN B C 1
ATOM 3809 O O . ASN B 1 161 ? 13.531 -15.758 -21.5 1 89.19 161 ASN B O 1
ATOM 3813 N N . LEU B 1 162 ? 13.742 -13.609 -20.797 1 91 162 LEU B N 1
ATOM 3814 C CA . LEU B 1 162 ? 12.758 -13.156 -21.766 1 91 162 LEU B CA 1
ATOM 3815 C C . LEU B 1 162 ? 13.445 -12.547 -22.984 1 91 162 LEU B C 1
ATOM 3817 O O . LEU B 1 162 ? 14.484 -11.891 -22.859 1 91 162 LEU B O 1
ATOM 3821 N N . THR B 1 163 ? 12.859 -12.805 -24.141 1 92.19 163 THR B N 1
ATOM 3822 C CA . THR B 1 163 ? 13.344 -12.156 -25.359 1 92.19 163 THR B CA 1
ATOM 3823 C C . THR B 1 163 ? 12.906 -10.695 -25.391 1 92.19 163 THR B C 1
ATOM 3825 O O . THR B 1 163 ? 12.031 -10.281 -24.625 1 92.19 163 THR B O 1
ATOM 3828 N N . ILE B 1 164 ? 13.547 -9.961 -26.203 1 93.12 164 ILE B N 1
ATOM 3829 C CA . ILE B 1 164 ? 13.227 -8.547 -26.344 1 93.12 164 ILE B CA 1
ATOM 3830 C C . ILE B 1 164 ? 11.766 -8.391 -26.781 1 93.12 164 ILE B C 1
ATOM 3832 O O . ILE B 1 164 ? 11.078 -7.473 -26.328 1 93.12 164 ILE B O 1
ATOM 3836 N N . VAL B 1 165 ? 11.352 -9.258 -27.688 1 92.75 165 VAL B N 1
ATOM 3837 C CA . VAL B 1 165 ? 9.977 -9.211 -28.172 1 92.75 165 VAL B CA 1
ATOM 3838 C C . VAL B 1 165 ? 9.008 -9.477 -27.031 1 92.75 165 VAL B C 1
ATOM 3840 O O . VAL B 1 165 ? 7.988 -8.789 -26.891 1 92.75 165 VAL B O 1
ATOM 3843 N N . GLN B 1 166 ? 9.336 -10.445 -26.188 1 91.38 166 GLN B N 1
ATOM 3844 C CA . GLN B 1 166 ? 8.5 -10.758 -25.047 1 91.38 166 GLN B CA 1
ATOM 3845 C C . GLN B 1 166 ? 8.461 -9.602 -24.047 1 91.38 166 GLN B C 1
ATOM 3847 O O . GLN B 1 166 ? 7.406 -9.289 -23.484 1 91.38 166 GLN B O 1
ATOM 3852 N N . LYS B 1 167 ? 9.539 -8.945 -23.875 1 93.12 167 LYS B N 1
ATOM 3853 C CA . LYS B 1 167 ? 9.594 -7.781 -22.984 1 93.12 167 LYS B CA 1
ATOM 3854 C C . LYS B 1 167 ? 8.742 -6.641 -23.531 1 93.12 167 LYS B C 1
ATOM 3856 O O . LYS B 1 167 ? 8.07 -5.945 -22.766 1 93.12 167 LYS B O 1
ATOM 3861 N N . LEU B 1 168 ? 8.797 -6.461 -24.828 1 94.12 168 LEU B N 1
ATOM 3862 C CA . LEU B 1 168 ? 7.957 -5.445 -25.453 1 94.12 168 LEU B CA 1
ATOM 3863 C C . LEU B 1 168 ? 6.48 -5.785 -25.281 1 94.12 168 LEU B C 1
ATOM 3865 O O . LEU B 1 168 ? 5.66 -4.902 -25.016 1 94.12 168 LEU B O 1
ATOM 3869 N N . PHE B 1 169 ? 6.223 -7.027 -25.438 1 91.12 169 PHE B N 1
ATOM 3870 C CA . PHE B 1 169 ? 4.848 -7.48 -25.266 1 91.12 169 PHE B CA 1
ATOM 3871 C C . PHE B 1 169 ? 4.352 -7.195 -23.859 1 91.12 169 PHE B C 1
ATOM 3873 O O . PHE B 1 169 ? 3.215 -6.762 -23.672 1 91.12 169 PHE B O 1
ATOM 3880 N N . ILE B 1 170 ? 5.137 -7.438 -22.859 1 92 170 ILE B N 1
ATOM 3881 C CA . ILE B 1 170 ? 4.785 -7.18 -21.469 1 92 170 ILE B CA 1
ATOM 3882 C C . ILE B 1 170 ? 4.461 -5.695 -21.281 1 92 170 ILE B C 1
ATOM 3884 O O . ILE B 1 170 ? 3.492 -5.344 -20.609 1 92 170 ILE B O 1
ATOM 3888 N N . ARG B 1 171 ? 5.215 -4.82 -21.906 1 94 171 ARG B N 1
ATOM 3889 C CA . ARG B 1 171 ? 4.984 -3.383 -21.812 1 94 171 ARG B CA 1
ATOM 3890 C C . ARG B 1 171 ? 3.639 -3 -22.406 1 94 171 ARG B C 1
ATOM 3892 O O . ARG B 1 171 ? 2.877 -2.238 -21.812 1 94 171 ARG B O 1
ATOM 3899 N N . ILE B 1 172 ? 3.35 -3.494 -23.578 1 93.62 172 ILE B N 1
ATOM 3900 C CA . ILE B 1 172 ? 2.102 -3.193 -24.266 1 93.62 172 ILE B CA 1
ATOM 3901 C C . ILE B 1 172 ? 0.922 -3.754 -23.469 1 93.62 172 ILE B C 1
ATOM 3903 O O . ILE B 1 172 ? -0.091 -3.074 -23.297 1 93.62 172 ILE B O 1
ATOM 3907 N N . LEU B 1 173 ? 1.123 -4.977 -23.016 1 90.62 173 LEU B N 1
ATOM 3908 C CA . LEU B 1 173 ? 0.08 -5.625 -22.234 1 90.62 173 LEU B CA 1
ATOM 3909 C C . LEU B 1 173 ? -0.217 -4.836 -20.969 1 90.62 173 LEU B C 1
ATOM 3911 O O . LEU B 1 173 ? -1.381 -4.656 -20.594 1 90.62 173 LEU B O 1
ATOM 3915 N N . GLN B 1 174 ? 0.777 -4.348 -20.328 1 93.75 174 GLN B N 1
ATOM 3916 C CA . GLN B 1 174 ? 0.591 -3.6 -19.078 1 93.75 174 GLN B CA 1
ATOM 3917 C C . GLN B 1 174 ? -0.182 -2.309 -19.328 1 93.75 174 GLN B C 1
ATOM 3919 O O . GLN B 1 174 ? -1.147 -2.01 -18.625 1 93.75 174 GLN B O 1
ATOM 3924 N N . VAL B 1 175 ? 0.206 -1.515 -20.281 1 93.69 175 VAL B N 1
ATOM 3925 C CA . VAL B 1 175 ? -0.438 -0.236 -20.562 1 93.69 175 VAL B CA 1
ATOM 3926 C C . VAL B 1 175 ? -1.906 -0.464 -20.922 1 93.69 175 VAL B C 1
ATOM 3928 O O . VAL B 1 175 ? -2.789 0.235 -20.422 1 93.69 175 VAL B O 1
ATOM 3931 N N . SER B 1 176 ? -2.135 -1.422 -21.781 1 93.94 176 SER B N 1
ATOM 3932 C CA . SER B 1 176 ? -3.5 -1.722 -22.188 1 93.94 176 SER B CA 1
ATOM 3933 C C . SER B 1 176 ? -4.34 -2.221 -21.016 1 93.94 176 SER B C 1
ATOM 3935 O O . SER B 1 176 ? -5.469 -1.771 -20.828 1 93.94 176 SER B O 1
ATOM 3937 N N . PHE B 1 177 ? -3.773 -3.094 -20.25 1 94.44 177 PHE B N 1
ATOM 3938 C CA . PHE B 1 177 ? -4.523 -3.703 -19.156 1 94.44 177 PHE B CA 1
ATOM 3939 C C . PHE B 1 177 ? -4.812 -2.686 -18.062 1 94.44 177 PHE B C 1
ATOM 3941 O O . PHE B 1 177 ? -5.906 -2.668 -17.5 1 94.44 177 PHE B O 1
ATOM 3948 N N . VAL B 1 178 ? -3.852 -1.858 -17.656 1 96.94 178 VAL B N 1
ATOM 3949 C CA . VAL B 1 178 ? -4.074 -0.818 -16.656 1 96.94 178 VAL B CA 1
ATOM 3950 C C . VAL B 1 178 ? -5.238 0.073 -17.094 1 96.94 178 VAL B C 1
ATOM 3952 O O . VAL B 1 178 ? -6.133 0.366 -16.297 1 96.94 178 VAL B O 1
ATOM 3955 N N . SER B 1 179 ? -5.246 0.494 -18.359 1 96.69 179 SER B N 1
ATOM 3956 C CA . SER B 1 179 ? -6.281 1.382 -18.875 1 96.69 179 SER B CA 1
ATOM 3957 C C . SER B 1 179 ? -7.641 0.694 -18.891 1 96.69 179 SER B C 1
ATOM 3959 O O . SER B 1 179 ? -8.617 1.226 -18.359 1 96.69 179 SER B O 1
ATOM 3961 N N . LEU B 1 180 ? -7.715 -0.474 -19.469 1 95.19 180 LEU B N 1
ATOM 3962 C CA . LEU B 1 180 ? -8.977 -1.191 -19.609 1 95.19 180 LEU B CA 1
ATOM 3963 C C . LEU B 1 180 ? -9.555 -1.574 -18.25 1 95.19 180 LEU B C 1
ATOM 3965 O O . LEU B 1 180 ? -10.75 -1.416 -18.016 1 95.19 180 LEU B O 1
ATOM 3969 N N . PHE B 1 181 ? -8.742 -2.072 -17.375 1 96.5 181 PHE B N 1
ATOM 3970 C CA . PHE B 1 181 ? -9.227 -2.484 -16.062 1 96.5 181 PHE B CA 1
ATOM 3971 C C . PHE B 1 181 ? -9.688 -1.278 -15.258 1 96.5 181 PHE B C 1
ATOM 3973 O O . PHE B 1 181 ? -10.68 -1.355 -14.523 1 96.5 181 PHE B O 1
ATOM 3980 N N . SER B 1 182 ? -8.875 -0.153 -15.297 1 97.56 182 SER B N 1
ATOM 3981 C CA . SER B 1 182 ? -9.305 1.065 -14.617 1 97.56 182 SER B CA 1
ATOM 3982 C C . SER B 1 182 ? -10.695 1.485 -15.07 1 97.56 182 SER B C 1
ATOM 3984 O O . SER B 1 182 ? -11.547 1.816 -14.242 1 97.56 182 SER B O 1
ATOM 3986 N N . PHE B 1 183 ? -10.875 1.456 -16.344 1 96.5 183 PHE B N 1
ATOM 3987 C CA . PHE B 1 183 ? -12.172 1.816 -16.906 1 96.5 183 PHE B CA 1
ATOM 3988 C C . PHE B 1 183 ? -13.258 0.855 -16.422 1 96.5 183 PHE B C 1
ATOM 3990 O O . PHE B 1 183 ? -14.336 1.284 -16.016 1 96.5 183 PHE B O 1
ATOM 3997 N N . MET B 1 184 ? -12.977 -0.375 -16.484 1 95.12 184 MET B N 1
ATOM 3998 C CA . MET B 1 184 ? -13.93 -1.386 -16.047 1 95.12 184 MET B CA 1
ATOM 3999 C C . MET B 1 184 ? -14.305 -1.193 -14.578 1 95.12 184 MET B C 1
ATOM 4001 O O . MET B 1 184 ? -15.477 -1.244 -14.219 1 95.12 184 MET B O 1
ATOM 4005 N N . PHE B 1 185 ? -13.352 -0.949 -13.695 1 96.31 185 PHE B N 1
ATOM 4006 C CA . PHE B 1 185 ? -13.609 -0.838 -12.266 1 96.31 185 PHE B CA 1
ATOM 4007 C C . PHE B 1 185 ? -14.477 0.376 -11.961 1 96.31 185 PHE B C 1
ATOM 4009 O O . PHE B 1 185 ? -15.32 0.336 -11.062 1 96.31 185 PHE B O 1
ATOM 4016 N N . VAL B 1 186 ? -14.234 1.442 -12.688 1 95.19 186 VAL B N 1
ATOM 4017 C CA . VAL B 1 186 ? -15.008 2.66 -12.469 1 95.19 186 VAL B CA 1
ATOM 4018 C C . VAL B 1 186 ? -16.469 2.418 -12.82 1 95.19 186 VAL B C 1
ATOM 4020 O O . VAL B 1 186 ? -17.375 2.881 -12.125 1 95.19 186 VAL B O 1
ATOM 4023 N N . PHE B 1 187 ? -16.734 1.626 -13.828 1 94.06 187 PHE B N 1
ATOM 4024 C CA . PHE B 1 187 ? -18.109 1.498 -14.336 1 94.06 187 PHE B CA 1
ATOM 4025 C C . PHE B 1 187 ? -18.766 0.232 -13.805 1 94.06 187 PHE B C 1
ATOM 4027 O O . PHE B 1 187 ? -19.969 0.203 -13.586 1 94.06 187 PHE B O 1
ATOM 4034 N N . THR B 1 188 ? -17.969 -0.803 -13.672 1 93.62 188 THR B N 1
ATOM 4035 C CA . THR B 1 188 ? -18.516 -2.074 -13.219 1 93.62 188 THR B CA 1
ATOM 4036 C C . THR B 1 188 ? -17.578 -2.734 -12.211 1 93.62 188 THR B C 1
ATOM 4038 O O . THR B 1 188 ? -16.984 -3.779 -12.492 1 93.62 188 THR B O 1
ATOM 4041 N N . PRO B 1 189 ? -17.5 -2.209 -11.031 1 93.38 189 PRO B N 1
ATOM 4042 C CA . PRO B 1 189 ? -16.578 -2.742 -10.031 1 93.38 189 PRO B CA 1
ATOM 4043 C C . PRO B 1 189 ? -16.891 -4.188 -9.648 1 93.38 189 PRO B C 1
ATOM 4045 O O . PRO B 1 189 ? -15.969 -4.973 -9.383 1 93.38 189 PRO B O 1
ATOM 4048 N N . ARG B 1 190 ? -18.141 -4.59 -9.633 1 92.31 190 ARG B N 1
ATOM 4049 C CA . ARG B 1 190 ? -18.516 -5.969 -9.344 1 92.31 190 ARG B CA 1
ATOM 4050 C C . ARG B 1 190 ? -17.891 -6.934 -10.344 1 92.31 190 ARG B C 1
ATOM 4052 O O . ARG B 1 190 ? -17.297 -7.938 -9.953 1 92.31 190 ARG B O 1
ATOM 4059 N N . THR B 1 191 ? -18.062 -6.645 -11.562 1 93.75 191 THR B N 1
ATOM 4060 C CA . THR B 1 191 ? -17.531 -7.484 -12.625 1 93.75 191 THR B CA 1
ATOM 4061 C C . THR B 1 191 ? -16 -7.523 -12.578 1 93.75 191 THR B C 1
ATOM 4063 O O . THR B 1 191 ? -15.391 -8.547 -12.883 1 93.75 191 THR B O 1
ATOM 4066 N N . SER B 1 192 ? -15.406 -6.383 -12.242 1 95.62 192 SER B N 1
ATOM 4067 C CA . SER B 1 192 ? -13.953 -6.316 -12.133 1 95.62 192 SER B CA 1
ATOM 4068 C C . SER B 1 192 ? -13.438 -7.301 -11.094 1 95.62 192 SER B C 1
ATOM 4070 O O . SER B 1 192 ? -12.5 -8.062 -11.359 1 95.62 192 SER B O 1
ATOM 4072 N N . HIS B 1 193 ? -14.055 -7.309 -9.961 1 96 193 HIS B N 1
ATOM 4073 C CA . HIS B 1 193 ? -13.633 -8.234 -8.914 1 96 193 HIS B CA 1
ATOM 4074 C C . HIS B 1 193 ? -13.906 -9.68 -9.32 1 96 193 HIS B C 1
ATOM 4076 O O . HIS B 1 193 ? -13.109 -10.578 -9.008 1 96 193 HIS B O 1
ATOM 4082 N N . ARG B 1 194 ? -14.969 -9.953 -10.008 1 95.5 194 ARG B N 1
ATOM 4083 C CA . ARG B 1 194 ? -15.258 -11.289 -10.5 1 95.5 194 ARG B CA 1
ATOM 4084 C C . ARG B 1 194 ? -14.203 -11.75 -11.5 1 95.5 194 ARG B C 1
ATOM 4086 O O . ARG B 1 194 ? -13.758 -12.906 -11.461 1 95.5 194 ARG B O 1
ATOM 4093 N N . LEU B 1 195 ? -13.906 -10.898 -12.383 1 96.19 195 LEU B N 1
ATOM 4094 C CA . LEU B 1 195 ? -12.852 -11.195 -13.344 1 96.19 195 LEU B CA 1
ATOM 4095 C C . LEU B 1 195 ? -11.578 -11.633 -12.633 1 96.19 195 LEU B C 1
ATOM 4097 O O . LEU B 1 195 ? -10.984 -12.656 -12.977 1 96.19 195 LEU B O 1
ATOM 4101 N N . VAL B 1 196 ? -11.156 -10.836 -11.656 1 97.44 196 VAL B N 1
ATOM 4102 C CA . VAL B 1 196 ? -9.945 -11.156 -10.906 1 97.44 196 VAL B CA 1
ATOM 4103 C C . VAL B 1 196 ? -10.133 -12.492 -10.188 1 97.44 196 VAL B C 1
ATOM 4105 O O . VAL B 1 196 ? -9.211 -13.305 -10.141 1 97.44 196 VAL B O 1
ATOM 4108 N N . GLY B 1 197 ? -11.305 -12.688 -9.586 1 97.12 197 GLY B N 1
ATOM 4109 C CA . GLY B 1 197 ? -11.586 -13.961 -8.938 1 97.12 197 GLY B CA 1
ATOM 4110 C C . GLY B 1 197 ? -11.352 -15.148 -9.852 1 97.12 197 GLY B C 1
ATOM 4111 O O . GLY B 1 197 ? -10.719 -16.125 -9.453 1 97.12 197 GLY B O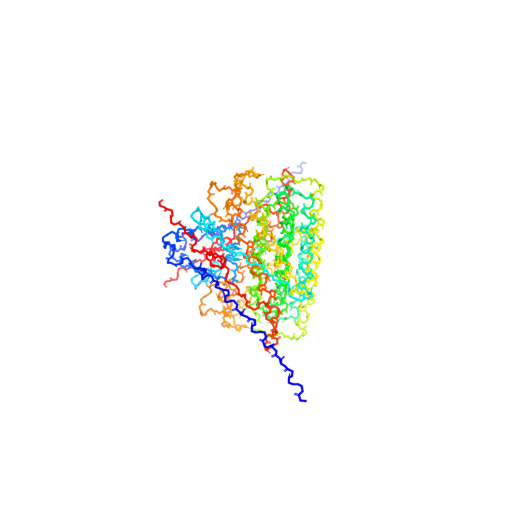 1
ATOM 4112 N N . PHE B 1 198 ? -11.82 -15.102 -11.055 1 95.75 198 PHE B N 1
ATOM 4113 C CA . PHE B 1 198 ? -11.648 -16.172 -12.016 1 95.75 198 PHE B CA 1
ATOM 4114 C C . PHE B 1 198 ? -10.18 -16.312 -12.414 1 95.75 198 PHE B C 1
ATOM 4116 O O . PHE B 1 198 ? -9.695 -17.422 -12.641 1 95.75 198 PHE B O 1
ATOM 4123 N N . LEU B 1 199 ? -9.539 -15.195 -12.547 1 95.12 199 LEU B N 1
ATOM 4124 C CA . LEU B 1 199 ? -8.109 -15.227 -12.828 1 95.12 199 LEU B CA 1
ATOM 4125 C C . LEU B 1 199 ? -7.355 -16 -11.75 1 95.12 199 LEU B C 1
ATOM 4127 O O . LEU B 1 199 ? -6.496 -16.828 -12.055 1 95.12 199 LEU B O 1
ATOM 4131 N N . GLU B 1 200 ? -7.707 -15.711 -10.508 1 96.88 200 GLU B N 1
ATOM 4132 C CA . GLU B 1 200 ? -7.023 -16.344 -9.391 1 96.88 200 GLU B CA 1
ATOM 4133 C C . GLU B 1 200 ? -7.336 -17.844 -9.328 1 96.88 200 GLU B C 1
ATOM 4135 O O . GLU B 1 200 ? -6.496 -18.641 -8.914 1 96.88 200 GLU B O 1
ATOM 4140 N N . GLU B 1 201 ? -8.516 -18.25 -9.719 1 95.25 201 GLU B N 1
ATOM 4141 C CA . GLU B 1 201 ? -8.836 -19.672 -9.812 1 95.25 201 GLU B CA 1
ATOM 4142 C C . GLU B 1 201 ? -7.887 -20.375 -10.773 1 95.25 201 GLU B C 1
ATOM 4144 O O . GLU B 1 201 ? -7.352 -21.438 -10.453 1 95.25 201 GLU B O 1
ATOM 4149 N N . HIS B 1 202 ? -7.723 -19.766 -11.891 1 92.81 202 HIS B N 1
ATOM 4150 C CA . HIS B 1 202 ? -6.801 -20.328 -12.867 1 92.81 202 HIS B CA 1
ATOM 4151 C C . HIS B 1 202 ? -5.375 -20.344 -12.336 1 92.81 202 HIS B C 1
ATOM 4153 O O . HIS B 1 202 ? -4.617 -21.281 -12.609 1 92.81 202 HIS B O 1
ATOM 4159 N N . ALA B 1 203 ? -5.035 -19.312 -11.633 1 95 203 ALA B N 1
ATOM 4160 C CA . ALA B 1 203 ? -3.688 -19.25 -11.07 1 95 203 ALA B CA 1
ATOM 4161 C C . ALA B 1 203 ? -3.441 -20.391 -10.086 1 95 203 ALA B C 1
ATOM 4163 O O . ALA B 1 203 ? -2.365 -20.984 -10.086 1 95 203 ALA B O 1
ATOM 4164 N N . VAL B 1 204 ? -4.418 -20.672 -9.234 1 96.06 204 VAL B N 1
ATOM 4165 C CA . VAL B 1 204 ? -4.297 -21.781 -8.297 1 96.06 204 VAL B CA 1
ATOM 4166 C C . VAL B 1 204 ? -4.047 -23.078 -9.062 1 96.06 204 VAL B C 1
ATOM 4168 O O . VAL B 1 204 ? -3.152 -23.859 -8.711 1 96.06 204 VAL B O 1
ATOM 4171 N N . ASP B 1 205 ? -4.762 -23.312 -10.109 1 93.44 205 ASP B N 1
ATOM 4172 C CA . ASP B 1 205 ? -4.59 -24.5 -10.945 1 93.44 205 ASP B CA 1
ATOM 4173 C C . ASP B 1 205 ? -3.201 -24.531 -11.578 1 93.44 205 ASP B C 1
ATOM 4175 O O . ASP B 1 205 ? -2.549 -25.578 -11.602 1 93.44 205 ASP B O 1
ATOM 4179 N N . SER B 1 206 ? -2.834 -23.406 -12.078 1 92.31 206 SER B N 1
ATOM 4180 C CA . SER B 1 206 ? -1.548 -23.312 -12.758 1 92.31 206 SER B CA 1
ATOM 4181 C C . SER B 1 206 ? -0.397 -23.641 -11.812 1 92.31 206 SER B C 1
ATOM 4183 O O . SER B 1 206 ? 0.5 -24.406 -12.156 1 92.31 206 SER B O 1
ATOM 4185 N N . TYR B 1 207 ? -0.397 -23.109 -10.656 1 95.94 207 TYR B N 1
ATOM 4186 C CA . TYR B 1 207 ? 0.697 -23.344 -9.727 1 95.94 207 TYR B CA 1
ATOM 4187 C C . TYR B 1 207 ? 0.625 -24.766 -9.156 1 95.94 207 TYR B C 1
ATOM 4189 O O . TYR B 1 207 ? 1.654 -25.359 -8.836 1 95.94 207 TYR B O 1
ATOM 4197 N N . THR B 1 208 ? -0.583 -25.281 -9 1 96.19 208 THR B N 1
ATOM 4198 C CA . THR B 1 208 ? -0.713 -26.688 -8.648 1 96.19 208 THR B CA 1
ATOM 4199 C C . THR B 1 208 ? -0.048 -27.578 -9.695 1 96.19 208 THR B C 1
ATOM 4201 O O . THR B 1 208 ? 0.688 -28.5 -9.352 1 96.19 208 THR B O 1
ATOM 4204 N N . GLU B 1 209 ? -0.285 -27.266 -10.883 1 93.94 209 GLU B N 1
ATOM 4205 C CA . GLU B 1 209 ? 0.328 -28.016 -11.969 1 93.94 209 GLU B CA 1
ATOM 4206 C C . GLU B 1 209 ? 1.846 -27.875 -11.961 1 93.94 209 GLU B C 1
ATOM 4208 O O . GLU B 1 209 ? 2.572 -28.828 -12.227 1 93.94 209 GLU B O 1
ATOM 4213 N N . MET B 1 210 ? 2.359 -26.734 -11.75 1 95.38 210 MET B N 1
ATOM 4214 C CA . MET B 1 210 ? 3.801 -26.516 -11.703 1 95.38 210 MET B CA 1
ATOM 4215 C C . MET B 1 210 ? 4.449 -27.344 -10.602 1 95.38 210 MET B C 1
ATOM 4217 O O . MET B 1 210 ? 5.523 -27.922 -10.797 1 95.38 210 MET B O 1
ATOM 4221 N N . ILE B 1 211 ? 3.805 -27.375 -9.469 1 97.25 211 ILE B N 1
ATOM 4222 C CA . ILE B 1 211 ? 4.305 -28.188 -8.359 1 97.25 211 ILE B CA 1
ATOM 4223 C C . ILE B 1 211 ? 4.359 -29.656 -8.781 1 97.25 211 ILE B C 1
ATOM 4225 O O . ILE B 1 211 ? 5.359 -30.328 -8.547 1 97.25 211 ILE B O 1
ATOM 4229 N N . LYS B 1 212 ? 3.334 -30.125 -9.43 1 96.69 212 LYS B N 1
ATOM 4230 C CA . LYS B 1 212 ? 3.295 -31.5 -9.93 1 96.69 212 LYS B CA 1
ATOM 4231 C C . LYS B 1 212 ? 4.422 -31.75 -10.922 1 96.69 212 LYS B C 1
ATOM 4233 O O . LYS B 1 212 ? 5.027 -32.844 -10.922 1 96.69 212 LYS B O 1
ATOM 4238 N N . ARG B 1 213 ? 4.695 -30.844 -11.695 1 95.44 213 ARG B N 1
ATOM 4239 C CA . ARG B 1 213 ? 5.75 -30.969 -12.703 1 95.44 213 ARG B CA 1
ATOM 4240 C C . ARG B 1 213 ? 7.121 -31.062 -12.047 1 95.44 213 ARG B C 1
ATOM 4242 O O . ARG B 1 213 ? 8.008 -31.766 -12.531 1 95.44 213 ARG B O 1
ATOM 4249 N N . ILE B 1 214 ? 7.309 -30.312 -11.047 1 96.88 214 ILE B N 1
ATOM 4250 C CA . ILE B 1 214 ? 8.555 -30.438 -10.305 1 96.88 214 ILE B CA 1
ATOM 4251 C C . ILE B 1 214 ? 8.648 -31.828 -9.688 1 96.88 214 ILE B C 1
ATOM 4253 O O . ILE B 1 214 ? 9.688 -32.5 -9.773 1 96.88 214 ILE B O 1
ATOM 4257 N N . ASP B 1 215 ? 7.535 -32.312 -9.164 1 97.38 215 ASP B N 1
ATOM 4258 C CA . ASP B 1 215 ? 7.492 -33.594 -8.508 1 97.38 215 ASP B CA 1
ATOM 4259 C C . ASP B 1 215 ? 7.742 -34.719 -9.508 1 97.38 215 ASP B C 1
ATOM 4261 O O . ASP B 1 215 ? 8.289 -35.781 -9.148 1 97.38 215 ASP B O 1
ATOM 4265 N N . THR B 1 216 ? 7.406 -34.531 -10.734 1 96.81 216 THR B N 1
ATOM 4266 C CA . THR B 1 216 ? 7.547 -35.562 -11.758 1 96.81 216 THR B CA 1
ATOM 4267 C C . THR B 1 216 ? 8.828 -35.344 -12.555 1 96.81 216 THR B C 1
ATOM 4269 O O . THR B 1 216 ? 9.094 -36.062 -13.516 1 96.81 216 THR B O 1
ATOM 4272 N N . GLY B 1 217 ? 9.555 -34.312 -12.305 1 95.31 217 GLY B N 1
ATOM 4273 C CA . GLY B 1 217 ? 10.852 -34.062 -12.93 1 95.31 217 GLY B CA 1
ATOM 4274 C C . GLY B 1 217 ? 10.758 -33.281 -14.234 1 95.31 217 GLY B C 1
ATOM 4275 O O . GLY B 1 217 ? 11.758 -33.125 -14.938 1 95.31 217 GLY B O 1
ATOM 4276 N N . LYS B 1 218 ? 9.672 -32.844 -14.578 1 93.56 218 LYS B N 1
ATOM 4277 C CA . LYS B 1 218 ? 9.461 -32.125 -15.836 1 93.56 218 LYS B CA 1
ATOM 4278 C C . LYS B 1 218 ? 9.883 -30.672 -15.711 1 93.56 218 LYS B C 1
ATOM 4280 O O . LYS B 1 218 ? 10.055 -29.984 -16.719 1 93.56 218 LYS B O 1
ATOM 4285 N N . LEU B 1 219 ? 9.977 -30.188 -14.477 1 93.81 219 LEU B N 1
ATOM 4286 C CA . LEU B 1 219 ? 10.461 -28.859 -14.164 1 93.81 219 LEU B CA 1
ATOM 4287 C C . LEU B 1 219 ? 11.547 -28.906 -13.094 1 93.81 219 LEU B C 1
ATOM 4289 O O . LEU B 1 219 ? 11.391 -29.594 -12.078 1 93.81 219 LEU B O 1
ATOM 4293 N N . LYS B 1 220 ? 12.641 -28.25 -13.375 1 95.19 220 LYS B N 1
ATOM 4294 C CA . LYS B 1 220 ? 13.758 -28.281 -12.445 1 95.19 220 LYS B CA 1
ATOM 4295 C C . LYS B 1 220 ? 13.414 -27.547 -11.148 1 95.19 220 LYS B C 1
ATOM 4297 O O . LYS B 1 220 ? 12.82 -26.469 -11.18 1 95.19 220 LYS B O 1
ATOM 4302 N N . ASN B 1 221 ? 13.75 -28.109 -10.039 1 97.31 221 ASN B N 1
ATOM 4303 C CA . ASN B 1 221 ? 13.539 -27.5 -8.727 1 97.31 221 ASN B CA 1
ATOM 4304 C C . ASN B 1 221 ? 14.758 -26.703 -8.266 1 97.31 221 ASN B C 1
ATOM 4306 O O . ASN B 1 221 ? 15.547 -27.188 -7.457 1 97.31 221 ASN B O 1
ATOM 4310 N N . GLU B 1 222 ? 14.875 -25.562 -8.625 1 96.62 222 GLU B N 1
ATOM 4311 C CA . GLU B 1 222 ? 16.016 -24.719 -8.312 1 96.62 222 GLU B CA 1
ATOM 4312 C C . GLU B 1 222 ? 15.891 -24.094 -6.926 1 96.62 222 GLU B C 1
ATOM 4314 O O . GLU B 1 222 ? 14.812 -24.141 -6.324 1 96.62 222 GLU B O 1
ATOM 4319 N N . ARG B 1 223 ? 17.016 -23.562 -6.477 1 97.56 223 ARG B N 1
ATOM 4320 C CA . ARG B 1 223 ? 17 -22.844 -5.207 1 97.56 223 ARG B CA 1
ATOM 4321 C C . ARG B 1 223 ? 16.156 -21.578 -5.312 1 97.56 223 ARG B C 1
ATOM 4323 O O . ARG B 1 223 ? 16.188 -20.891 -6.336 1 97.56 223 ARG B O 1
ATOM 4330 N N . ALA B 1 224 ? 15.391 -21.281 -4.246 1 97.69 224 ALA B N 1
ATOM 4331 C CA . ALA B 1 224 ? 14.633 -20.031 -4.207 1 97.69 224 ALA B CA 1
ATOM 4332 C C . ALA B 1 224 ? 15.555 -18.828 -4.121 1 97.69 224 ALA B C 1
ATOM 4334 O O . ALA B 1 224 ? 16.641 -18.906 -3.535 1 97.69 224 ALA B O 1
ATOM 4335 N N . THR B 1 225 ? 15.203 -17.734 -4.633 1 95.5 225 THR B N 1
ATOM 4336 C CA . THR B 1 225 ? 16 -16.516 -4.574 1 95.5 225 THR B CA 1
ATOM 4337 C C . THR B 1 225 ? 15.945 -15.891 -3.182 1 95.5 225 THR B C 1
ATOM 4339 O O . THR B 1 225 ? 15.047 -16.203 -2.396 1 95.5 225 THR B O 1
ATOM 4342 N N . GLN B 1 226 ? 16.875 -15 -2.906 1 93.44 226 GLN B N 1
ATOM 4343 C CA . GLN B 1 226 ? 16.938 -14.359 -1.595 1 93.44 226 GLN B CA 1
ATOM 4344 C C . GLN B 1 226 ? 15.695 -13.508 -1.34 1 93.44 226 GLN B C 1
ATOM 4346 O O . GLN B 1 226 ? 15.148 -13.508 -0.234 1 93.44 226 GLN B O 1
ATOM 4351 N N . ILE B 1 227 ? 15.234 -12.773 -2.322 1 92.62 227 ILE B N 1
ATOM 4352 C CA . ILE B 1 227 ? 14.062 -11.914 -2.166 1 92.62 227 ILE B CA 1
ATOM 4353 C C . ILE B 1 227 ? 12.844 -12.766 -1.83 1 92.62 227 ILE B C 1
ATOM 4355 O O . ILE B 1 227 ? 12 -12.367 -1.018 1 92.62 227 ILE B O 1
ATOM 4359 N N . THR B 1 228 ? 12.75 -13.938 -2.445 1 95.25 228 THR B N 1
ATOM 4360 C CA . THR B 1 228 ? 11.648 -14.859 -2.188 1 95.25 228 THR B CA 1
ATOM 4361 C C . THR B 1 228 ? 11.695 -15.375 -0.752 1 95.25 228 THR B C 1
ATOM 4363 O O . THR B 1 228 ? 10.68 -15.391 -0.055 1 95.25 228 THR B O 1
ATOM 4366 N N . LYS B 1 229 ? 12.859 -15.766 -0.328 1 94.31 229 LYS B N 1
ATOM 4367 C CA . LYS B 1 229 ? 13.031 -16.266 1.034 1 94.31 229 LYS B CA 1
ATOM 4368 C C . LYS B 1 229 ? 12.703 -15.18 2.059 1 94.31 229 LYS B C 1
ATOM 4370 O O . LYS B 1 229 ? 12.023 -15.438 3.053 1 94.31 229 LYS B O 1
ATOM 4375 N N . ASP B 1 230 ? 13.133 -14 1.774 1 91.5 230 ASP B N 1
ATOM 4376 C CA . ASP B 1 230 ? 12.906 -12.891 2.695 1 91.5 230 ASP B CA 1
ATOM 4377 C C . ASP B 1 230 ? 11.43 -12.523 2.775 1 91.5 230 ASP B C 1
ATOM 4379 O O . ASP B 1 230 ? 10.898 -12.297 3.863 1 91.5 230 ASP B O 1
ATOM 4383 N N . TYR B 1 231 ? 10.75 -12.438 1.716 1 94.12 231 TYR B N 1
ATOM 4384 C CA . TYR B 1 231 ? 9.367 -11.961 1.686 1 94.12 231 TYR B CA 1
ATOM 4385 C C . TYR B 1 231 ? 8.445 -12.922 2.424 1 94.12 231 TYR B C 1
ATOM 4387 O O . TYR B 1 231 ? 7.613 -12.492 3.229 1 94.12 231 TYR B O 1
ATOM 4395 N N . TRP B 1 232 ? 8.609 -14.203 2.16 1 94.75 232 TRP B N 1
ATOM 4396 C CA . TRP B 1 232 ? 7.695 -15.172 2.742 1 94.75 232 TRP B CA 1
ATOM 4397 C C . TRP B 1 232 ? 8.297 -15.812 3.988 1 94.75 232 TRP B C 1
ATOM 4399 O O . TRP B 1 232 ? 7.668 -16.656 4.625 1 94.75 232 TRP B O 1
ATOM 4409 N N . GLY B 1 233 ? 9.539 -15.422 4.359 1 91.62 233 GLY B N 1
ATOM 4410 C CA . GLY B 1 233 ? 10.188 -16.031 5.512 1 91.62 233 GLY B CA 1
ATOM 4411 C C . GLY B 1 233 ? 10.469 -17.516 5.328 1 91.62 233 GLY B C 1
ATOM 4412 O O . GLY B 1 233 ? 10.195 -18.312 6.219 1 91.62 233 GLY B O 1
ATOM 4413 N N . LEU B 1 234 ? 10.898 -17.891 4.145 1 94.56 234 LEU B N 1
ATOM 4414 C CA . LEU B 1 234 ? 11.203 -19.281 3.83 1 94.56 234 LEU B CA 1
ATOM 4415 C C . LEU B 1 234 ? 12.547 -19.688 4.434 1 94.56 234 LEU B C 1
ATOM 4417 O O . LEU B 1 234 ? 13.375 -18.828 4.758 1 94.56 234 LEU B O 1
ATOM 4421 N N . PRO B 1 235 ? 12.758 -20.984 4.594 1 93.88 235 PRO B N 1
ATOM 4422 C CA . PRO B 1 235 ? 14.062 -21.438 5.082 1 93.88 235 PRO B CA 1
ATOM 4423 C C . PRO B 1 235 ? 15.195 -21.125 4.117 1 93.88 235 PRO B C 1
ATOM 4425 O O . PRO B 1 235 ? 14.961 -20.906 2.926 1 93.88 235 PRO B O 1
ATOM 4428 N N . GLU B 1 236 ? 16.391 -21.172 4.625 1 94.06 236 GLU B N 1
ATOM 4429 C CA . GLU B 1 236 ? 17.562 -20.812 3.826 1 94.06 236 GLU B CA 1
ATOM 4430 C C . GLU B 1 236 ? 17.75 -21.781 2.658 1 94.06 236 GLU B C 1
ATOM 4432 O O . GLU B 1 236 ? 18.25 -21.391 1.603 1 94.06 236 GLU B O 1
ATOM 4437 N N . ASP B 1 237 ? 17.328 -22.984 2.822 1 97 237 ASP B N 1
ATOM 4438 C CA . ASP B 1 237 ? 17.5 -23.984 1.782 1 97 237 ASP B CA 1
ATOM 4439 C C . ASP B 1 237 ? 16.25 -24.125 0.924 1 97 237 ASP B C 1
ATOM 4441 O O . ASP B 1 237 ? 16.094 -25.109 0.197 1 97 237 ASP B O 1
ATOM 4445 N N . ALA B 1 238 ? 15.414 -23.172 1.019 1 97.62 238 ALA B N 1
ATOM 4446 C CA . ALA B 1 238 ? 14.148 -23.25 0.292 1 97.62 238 ALA B CA 1
ATOM 4447 C C . ALA B 1 238 ? 14.383 -23.344 -1.213 1 97.62 238 ALA B C 1
ATOM 4449 O O . ALA B 1 238 ? 15.336 -22.766 -1.734 1 97.62 238 ALA B O 1
ATOM 4450 N N . THR B 1 239 ? 13.5 -24.047 -1.87 1 98.19 239 THR B N 1
ATOM 4451 C CA . THR B 1 239 ? 13.547 -24.234 -3.314 1 98.19 239 THR B CA 1
ATOM 4452 C C . THR B 1 239 ? 12.375 -23.547 -3.994 1 98.19 239 THR B C 1
ATOM 4454 O O . THR B 1 239 ? 11.508 -22.984 -3.322 1 98.19 239 THR B O 1
ATOM 4457 N N . LEU B 1 240 ? 12.445 -23.625 -5.324 1 97.69 240 LEU B N 1
ATOM 4458 C CA . LEU B 1 240 ? 11.32 -23.109 -6.098 1 97.69 240 LEU B CA 1
ATOM 4459 C C . LEU B 1 240 ? 10.023 -23.812 -5.699 1 97.69 240 LEU B C 1
ATOM 4461 O O . LEU B 1 240 ? 8.977 -23.156 -5.59 1 97.69 240 LEU B O 1
ATOM 4465 N N . ARG B 1 241 ? 10.086 -25.047 -5.484 1 98.12 241 ARG B N 1
ATOM 4466 C CA . ARG B 1 241 ? 8.906 -25.797 -5.074 1 98.12 241 ARG B CA 1
ATOM 4467 C C . ARG B 1 241 ? 8.32 -25.234 -3.783 1 98.12 241 ARG B C 1
ATOM 4469 O O . ARG B 1 241 ? 7.098 -25.078 -3.664 1 98.12 241 ARG B O 1
ATOM 4476 N N . ASP B 1 242 ? 9.172 -25 -2.789 1 98.06 242 ASP B N 1
ATOM 4477 C CA . ASP B 1 242 ? 8.734 -24.406 -1.533 1 98.06 242 ASP B CA 1
ATOM 4478 C C . ASP B 1 242 ? 8.039 -23.062 -1.775 1 98.06 242 ASP B C 1
ATOM 4480 O O . ASP B 1 242 ? 7 -22.781 -1.179 1 98.06 242 ASP B O 1
ATOM 4484 N N . ALA B 1 243 ? 8.633 -22.266 -2.609 1 98 243 ALA B N 1
ATOM 4485 C CA . ALA B 1 243 ? 8.055 -20.969 -2.947 1 98 243 ALA B CA 1
ATOM 4486 C C . ALA B 1 243 ? 6.684 -21.141 -3.602 1 98 243 ALA B C 1
ATOM 4488 O O . ALA B 1 243 ? 5.758 -20.375 -3.312 1 98 243 ALA B O 1
ATOM 4489 N N . LEU B 1 244 ? 6.566 -22.125 -4.445 1 98.06 244 LEU B N 1
ATOM 4490 C CA . LEU B 1 244 ? 5.32 -22.328 -5.168 1 98.06 244 LEU B CA 1
ATOM 4491 C C . LEU B 1 244 ? 4.211 -22.781 -4.215 1 98.06 244 LEU B C 1
ATOM 4493 O O . LEU B 1 244 ? 3.033 -22.484 -4.453 1 98.06 244 LEU B O 1
ATOM 4497 N N . LEU B 1 245 ? 4.547 -23.422 -3.111 1 97.81 245 LEU B N 1
ATOM 4498 C CA . LEU B 1 245 ? 3.543 -23.812 -2.123 1 97.81 245 LEU B CA 1
ATOM 4499 C C . LEU B 1 245 ? 2.877 -22.578 -1.52 1 97.81 245 LEU B C 1
ATOM 4501 O O . LEU B 1 245 ? 1.648 -22.516 -1.422 1 97.81 245 LEU B O 1
ATOM 4505 N N . VAL B 1 246 ? 3.664 -21.625 -1.173 1 97.19 246 VAL B N 1
ATOM 4506 C CA . VAL B 1 246 ? 3.107 -20.438 -0.538 1 97.19 246 VAL B CA 1
ATOM 4507 C C . VAL B 1 246 ? 2.443 -19.547 -1.591 1 97.19 246 VAL B C 1
ATOM 4509 O O . VAL B 1 246 ? 1.439 -18.891 -1.312 1 97.19 246 VAL B O 1
ATOM 4512 N N . ILE B 1 247 ? 3.014 -19.469 -2.781 1 98 247 ILE B N 1
ATOM 4513 C CA . ILE B 1 247 ? 2.418 -18.672 -3.854 1 98 247 ILE B CA 1
ATOM 4514 C C . ILE B 1 247 ? 1.034 -19.219 -4.191 1 98 247 ILE B C 1
ATOM 4516 O O . ILE B 1 247 ? 0.082 -18.453 -4.363 1 98 247 ILE B O 1
ATOM 4520 N N . ARG B 1 248 ? 0.927 -20.547 -4.344 1 97.81 248 ARG B N 1
ATOM 4521 C CA . ARG B 1 248 ? -0.369 -21.172 -4.582 1 97.81 248 ARG B CA 1
ATOM 4522 C C . ARG B 1 248 ? -1.367 -20.797 -3.492 1 97.81 248 ARG B C 1
ATOM 4524 O O . ARG B 1 248 ? -2.529 -20.5 -3.779 1 97.81 248 ARG B O 1
ATOM 4531 N N . ALA B 1 249 ? -0.961 -20.844 -2.271 1 96.88 249 ALA B N 1
ATOM 4532 C CA . ALA B 1 249 ? -1.825 -20.484 -1.148 1 96.88 249 ALA B CA 1
ATOM 4533 C C . ALA B 1 249 ? -2.242 -19.016 -1.222 1 96.88 249 ALA B C 1
ATOM 4535 O O . ALA B 1 249 ? -3.391 -18.672 -0.929 1 96.88 249 ALA B O 1
ATOM 4536 N N . ASP B 1 250 ? -1.319 -18.125 -1.573 1 97.81 250 ASP B N 1
ATOM 4537 C CA . ASP B 1 250 ? -1.642 -16.734 -1.804 1 97.81 250 ASP B CA 1
ATOM 4538 C C . ASP B 1 250 ? -2.773 -16.578 -2.818 1 97.81 250 ASP B C 1
ATOM 4540 O O . ASP B 1 250 ? -3.713 -15.812 -2.604 1 97.81 250 ASP B O 1
ATOM 4544 N N . GLU B 1 251 ? -2.623 -17.312 -3.91 1 97.81 251 GLU B N 1
ATOM 4545 C CA . GLU B 1 251 ? -3.621 -17.234 -4.973 1 97.81 251 GLU B CA 1
ATOM 4546 C C . GLU B 1 251 ? -5 -17.656 -4.469 1 97.81 251 GLU B C 1
ATOM 4548 O O . GLU B 1 251 ? -6.016 -17.078 -4.879 1 97.81 251 GLU B O 1
ATOM 4553 N N . ALA B 1 252 ? -4.996 -18.625 -3.689 1 97 252 ALA B N 1
ATOM 4554 C CA . ALA B 1 252 ? -6.258 -19.062 -3.107 1 97 252 ALA B CA 1
ATOM 4555 C C . ALA B 1 252 ? -6.891 -17.953 -2.266 1 97 252 ALA B C 1
ATOM 4557 O O . ALA B 1 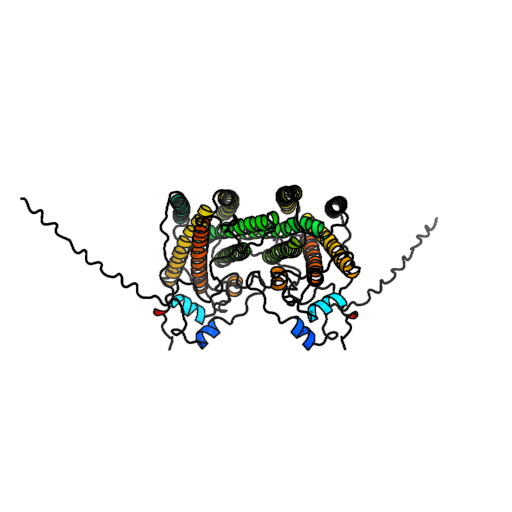252 ? -8.109 -17.766 -2.299 1 97 252 ALA B O 1
ATOM 4558 N N . ASP B 1 253 ? -6.09 -17.297 -1.509 1 96.75 253 ASP B N 1
ATOM 4559 C CA . ASP B 1 253 ? -6.59 -16.156 -0.735 1 96.75 253 ASP B CA 1
ATOM 4560 C C . ASP B 1 253 ? -7.121 -15.062 -1.652 1 96.75 253 ASP B C 1
ATOM 4562 O O . ASP B 1 253 ? -8.164 -14.461 -1.372 1 96.75 253 ASP B O 1
ATOM 4566 N N . HIS B 1 254 ? -6.371 -14.742 -2.701 1 98 254 HIS B N 1
ATOM 4567 C CA . HIS B 1 254 ? -6.816 -13.719 -3.641 1 98 254 HIS B CA 1
ATOM 4568 C C . HIS B 1 254 ? -8.148 -14.094 -4.273 1 98 254 HIS B C 1
ATOM 4570 O O . HIS B 1 254 ? -9.008 -13.234 -4.48 1 98 254 HIS B O 1
ATOM 4576 N N . ARG B 1 255 ? -8.258 -15.359 -4.66 1 97.31 255 ARG B N 1
ATOM 4577 C CA . ARG B 1 255 ? -9.531 -15.852 -5.176 1 97.31 255 ARG B CA 1
ATOM 4578 C C . ARG B 1 255 ? -10.664 -15.586 -4.191 1 97.31 255 ARG B C 1
ATOM 4580 O O . ARG B 1 255 ? -11.703 -15.031 -4.566 1 97.31 255 ARG B O 1
ATOM 4587 N N . LEU B 1 256 ? -10.484 -15.977 -2.969 1 95.94 256 LEU B N 1
ATOM 4588 C CA . LEU B 1 256 ? -11.477 -15.766 -1.923 1 95.94 256 LEU B CA 1
ATOM 4589 C C . LEU B 1 256 ? -11.812 -14.289 -1.776 1 95.94 256 LEU B C 1
ATOM 4591 O O . LEU B 1 256 ? -12.984 -13.914 -1.728 1 95.94 256 LEU B O 1
ATOM 4595 N N . VAL B 1 257 ? -10.805 -13.438 -1.707 1 96.75 257 VAL B N 1
ATOM 4596 C CA . VAL B 1 257 ? -10.969 -12.008 -1.492 1 96.75 257 VAL B CA 1
ATOM 4597 C C . VAL B 1 257 ? -11.797 -11.406 -2.625 1 96.75 257 VAL B C 1
ATOM 4599 O O . VAL B 1 257 ? -12.812 -10.75 -2.383 1 96.75 257 VAL B O 1
ATOM 4602 N N . ASN B 1 258 ? -11.398 -11.656 -3.838 1 97.19 258 ASN B N 1
ATOM 4603 C CA . ASN B 1 258 ? -12.023 -10.969 -4.961 1 97.19 258 ASN B CA 1
ATOM 4604 C C . ASN B 1 258 ? -13.445 -11.477 -5.211 1 97.19 258 ASN B C 1
ATOM 4606 O O . ASN B 1 258 ? -14.344 -10.695 -5.527 1 97.19 258 ASN B O 1
ATOM 4610 N N . HIS B 1 259 ? -13.703 -12.742 -5.082 1 95.31 259 HIS B N 1
ATOM 4611 C CA . HIS B 1 259 ? -15.078 -13.211 -5.18 1 95.31 259 HIS B CA 1
ATOM 4612 C C . HIS B 1 259 ? -15.945 -12.625 -4.066 1 95.31 259 HIS B C 1
ATOM 4614 O O . HIS B 1 259 ? -17.094 -12.25 -4.301 1 95.31 259 HIS B O 1
ATOM 4620 N N . THR B 1 260 ? -15.43 -12.562 -2.867 1 93.75 260 THR B N 1
ATOM 4621 C CA . THR B 1 260 ? -16.172 -11.992 -1.745 1 93.75 260 THR B CA 1
ATOM 4622 C C . THR B 1 260 ? -16.453 -10.508 -1.979 1 93.75 260 THR B C 1
ATOM 4624 O O . THR B 1 260 ? -17.562 -10.039 -1.72 1 93.75 260 THR B O 1
ATOM 4627 N N . LEU B 1 261 ? -15.438 -9.734 -2.414 1 93.94 261 LEU B N 1
ATOM 4628 C CA . LEU B 1 261 ? -15.648 -8.32 -2.689 1 93.94 261 LEU B CA 1
ATOM 4629 C C . LEU B 1 261 ? -16.672 -8.133 -3.801 1 93.94 261 LEU B C 1
ATOM 4631 O O . LEU B 1 261 ? -17.469 -7.191 -3.764 1 93.94 261 LEU B O 1
ATOM 4635 N N . GLY B 1 262 ? -16.578 -9.039 -4.836 1 91.81 262 GLY B N 1
ATOM 4636 C CA . GLY B 1 262 ? -17.641 -9.031 -5.828 1 91.81 262 GLY B CA 1
ATOM 4637 C C . GLY B 1 262 ? -19.016 -9.211 -5.223 1 91.81 262 GLY B C 1
ATOM 4638 O O . GLY B 1 262 ? -19.969 -8.523 -5.602 1 91.81 262 GLY B O 1
ATOM 4639 N N . ASP B 1 263 ? -19.156 -10.133 -4.277 1 91.06 263 ASP B N 1
ATOM 4640 C CA . ASP B 1 263 ? -20.422 -10.391 -3.596 1 91.06 263 ASP B CA 1
ATOM 4641 C C . ASP B 1 263 ? -20.875 -9.164 -2.799 1 91.06 263 ASP B C 1
ATOM 4643 O O . ASP B 1 263 ? -22.062 -8.906 -2.674 1 91.06 263 ASP B O 1
ATOM 4647 N N . GLU B 1 264 ? -19.906 -8.438 -2.197 1 90 264 GLU B N 1
ATOM 4648 C CA . GLU B 1 264 ? -20.25 -7.25 -1.415 1 90 264 GLU B CA 1
ATOM 4649 C C . GLU B 1 264 ? -20.922 -6.188 -2.283 1 90 264 GLU B C 1
ATOM 4651 O O . GLU B 1 264 ? -21.781 -5.445 -1.812 1 90 264 GLU B O 1
ATOM 4656 N N . TYR B 1 265 ? -20.484 -6.07 -3.516 1 87.5 265 TYR B N 1
ATOM 4657 C CA . TYR B 1 265 ? -21.109 -5.113 -4.426 1 87.5 265 TYR B CA 1
ATOM 4658 C C . TYR B 1 265 ? -22.531 -5.527 -4.773 1 87.5 265 TYR B C 1
ATOM 4660 O O . TYR B 1 265 ? -23.344 -4.688 -5.152 1 87.5 265 TYR B O 1
ATOM 4668 N N . ASP B 1 266 ? -22.75 -6.812 -4.711 1 82.06 266 ASP B N 1
ATOM 4669 C CA . ASP B 1 266 ? -24.094 -7.309 -4.969 1 82.06 266 ASP B CA 1
ATOM 4670 C C . ASP B 1 266 ? -25.031 -6.949 -3.826 1 82.06 266 ASP B C 1
ATOM 4672 O O . ASP B 1 266 ? -26.25 -6.832 -4.027 1 82.06 266 ASP B O 1
ATOM 4676 N N . LYS B 1 267 ? -24.344 -6.797 -2.701 1 76 267 LYS B N 1
ATOM 4677 C CA . LYS B 1 267 ? -25.172 -6.453 -1.541 1 76 267 LYS B CA 1
ATOM 4678 C C . LYS B 1 267 ? -25.594 -4.988 -1.585 1 76 267 LYS B C 1
ATOM 4680 O O . LYS B 1 267 ? -24.844 -4.133 -2.061 1 76 267 LYS B O 1
ATOM 4685 N N . LYS B 1 268 ? -26.938 -4.746 -1.667 1 61.12 268 LYS B N 1
ATOM 4686 C CA . LYS B 1 268 ? -27.531 -3.41 -1.732 1 61.12 268 LYS B CA 1
ATOM 4687 C C . LYS B 1 268 ? -26.953 -2.504 -0.651 1 61.12 268 LYS B C 1
ATOM 4689 O O . LYS B 1 268 ? -26.422 -2.984 0.352 1 61.12 268 LYS B O 1
ATOM 4694 N N . VAL B 1 269 ? -26.828 -1.017 -1.042 1 56.78 269 VAL B N 1
ATOM 4695 C CA . VAL B 1 269 ? -26.391 0.127 -0.25 1 56.78 269 VAL B CA 1
ATOM 4696 C C . VAL B 1 269 ? -27.016 0.069 1.139 1 56.78 269 VAL B C 1
ATOM 4698 O O . VAL B 1 269 ? -28.156 -0.392 1.294 1 56.78 269 VAL B O 1
ATOM 4701 N N . ALA B 1 270 ? -26.062 0.175 2.225 1 53 270 ALA B N 1
ATOM 4702 C CA . ALA B 1 270 ? -26.562 0.28 3.592 1 53 270 ALA B CA 1
ATOM 4703 C C . ALA B 1 270 ? -27.766 1.207 3.662 1 53 270 ALA B C 1
ATOM 4705 O O . ALA B 1 270 ? -27.938 2.078 2.807 1 53 270 ALA B O 1
ATOM 4706 N N . PRO B 1 271 ? -28.672 0.832 4.586 1 47.62 271 PRO B N 1
ATOM 4707 C CA . PRO B 1 271 ? -29.875 1.645 4.738 1 47.62 271 PRO B CA 1
ATOM 4708 C C . PRO B 1 271 ? -29.578 3.143 4.754 1 47.62 271 PRO B C 1
ATOM 4710 O O . PRO B 1 271 ? -30.406 3.943 4.309 1 47.62 271 PRO B O 1
ATOM 4713 N N . ASN B 1 272 ? -28.531 3.494 5.418 1 46.72 272 ASN B N 1
ATOM 4714 C CA . ASN B 1 272 ? -28.359 4.941 5.523 1 46.72 272 ASN B CA 1
ATOM 4715 C C . ASN B 1 272 ? -27.781 5.531 4.234 1 46.72 272 ASN B C 1
ATOM 4717 O O . ASN B 1 272 ? -27.266 6.648 4.238 1 46.72 272 ASN B O 1
ATOM 4721 N N . GLY B 1 273 ? -27.828 4.789 3.182 1 51.97 273 GLY B N 1
ATOM 4722 C CA . GLY B 1 273 ? -27.438 5.301 1.874 1 51.97 273 GLY B CA 1
ATOM 4723 C C . GLY B 1 273 ? -25.953 5.266 1.631 1 51.97 273 GLY B C 1
ATOM 4724 O O . GLY B 1 273 ? -25.469 5.73 0.595 1 51.97 273 GLY B O 1
ATOM 4725 N N . LYS B 1 274 ? -25.375 4.84 2.666 1 53.25 274 LYS B N 1
ATOM 4726 C CA . LYS B 1 274 ? -23.906 4.867 2.578 1 53.25 274 LYS B CA 1
ATOM 4727 C C . LYS B 1 274 ? -23.391 3.67 1.792 1 53.25 274 LYS B C 1
ATOM 4729 O O . LYS B 1 274 ? -23.891 2.555 1.943 1 53.25 274 LYS B O 1
ATOM 4734 N N . TRP B 1 275 ? -22.719 3.939 0.717 1 55.31 275 TRP B N 1
ATOM 4735 C CA . TRP B 1 275 ? -22.047 2.949 -0.123 1 55.31 275 TRP B CA 1
ATOM 4736 C C . TRP B 1 275 ? -21.188 2.021 0.716 1 55.31 275 TRP B C 1
ATOM 4738 O O . TRP B 1 275 ? -20.344 2.482 1.494 1 55.31 275 TRP B O 1
ATOM 4748 N N . TYR B 1 276 ? -21.609 0.605 0.861 1 58.03 276 TYR B N 1
ATOM 4749 C CA . TYR B 1 276 ? -21.016 -0.427 1.703 1 58.03 276 TYR B CA 1
ATOM 4750 C C . TYR B 1 276 ? -19.578 -0.729 1.268 1 58.03 276 TYR B C 1
ATOM 4752 O O . TYR B 1 276 ? -18.734 -1.037 2.1 1 58.03 276 TYR B O 1
ATOM 4760 N N . ALA B 1 277 ? -19.5 -0.434 0.043 1 62.31 277 ALA B N 1
ATOM 4761 C CA . ALA B 1 277 ? -18.172 -0.851 -0.436 1 62.31 277 ALA B CA 1
ATOM 4762 C C . ALA B 1 277 ? -17.078 0.075 0.091 1 62.31 277 ALA B C 1
ATOM 4764 O O . ALA B 1 277 ? -17.188 1.298 -0.036 1 62.31 277 ALA B O 1
ATOM 4765 N N . GLY B 1 278 ? -16.234 -0.549 0.908 1 69.5 278 GLY B N 1
ATOM 4766 C CA . GLY B 1 278 ? -15.078 0.147 1.436 1 69.5 278 GLY B CA 1
ATOM 4767 C C . GLY B 1 278 ? -15.156 0.389 2.932 1 69.5 278 GLY B C 1
ATOM 4768 O O . GLY B 1 278 ? -14.148 0.71 3.566 1 69.5 278 GLY B O 1
ATOM 4769 N N . LEU B 1 279 ? -16.344 0.19 3.541 1 76.94 279 LEU B N 1
ATOM 4770 C CA . LEU B 1 279 ? -16.453 0.532 4.957 1 76.94 279 LEU B CA 1
ATOM 4771 C C . LEU B 1 279 ? -15.805 -0.534 5.824 1 76.94 279 LEU B C 1
ATOM 4773 O O . LEU B 1 279 ? -15.039 -0.213 6.738 1 76.94 279 LEU B O 1
ATOM 4777 N N . HIS B 1 280 ? -16.141 -1.755 5.547 1 84 280 HIS B N 1
ATOM 4778 C CA . HIS B 1 280 ? -15.578 -2.885 6.277 1 84 280 HIS B CA 1
ATOM 4779 C C . HIS B 1 280 ? -15.031 -3.939 5.32 1 84 280 HIS B C 1
ATOM 4781 O O . HIS B 1 280 ? -15.648 -4.23 4.293 1 84 280 HIS B O 1
ATOM 4787 N N . PHE B 1 281 ? -13.867 -4.453 5.633 1 90 281 PHE B N 1
ATOM 4788 C CA . PHE B 1 281 ? -13.32 -5.559 4.855 1 90 281 PHE B CA 1
ATOM 4789 C C . PHE B 1 281 ? -13.859 -6.891 5.355 1 90 281 PHE B C 1
ATOM 4791 O O . PHE B 1 281 ? -13.672 -7.246 6.52 1 90 281 PHE B O 1
ATOM 4798 N N . PRO B 1 282 ? -14.414 -7.707 4.613 1 89.25 282 PRO B N 1
ATOM 4799 C CA . PRO B 1 282 ? -15.25 -8.82 5.07 1 89.25 282 PRO B CA 1
ATOM 4800 C C . PRO B 1 282 ? -14.445 -10.094 5.332 1 89.25 282 PRO B C 1
ATOM 4802 O O . PRO B 1 282 ? -15.016 -11.109 5.742 1 89.25 282 PRO B O 1
ATOM 4805 N N . ILE B 1 283 ? -13.172 -10.141 5.145 1 90.56 283 ILE B N 1
ATOM 4806 C CA . ILE B 1 283 ? -12.391 -11.367 5.23 1 90.56 283 ILE B CA 1
ATOM 4807 C C . ILE B 1 283 ? -11.258 -11.188 6.234 1 90.56 283 ILE B C 1
ATOM 4809 O O . ILE B 1 283 ? -10.609 -10.141 6.27 1 90.56 283 ILE B O 1
ATOM 4813 N N . ASP B 1 284 ? -11.055 -12.211 7.023 1 86.25 284 ASP B N 1
ATOM 4814 C CA . ASP B 1 284 ? -9.875 -12.234 7.879 1 86.25 284 ASP B CA 1
ATOM 4815 C C . ASP B 1 284 ? -8.664 -12.773 7.129 1 86.25 284 ASP B C 1
ATOM 4817 O O . ASP B 1 284 ? -8.625 -13.953 6.758 1 86.25 284 ASP B O 1
ATOM 4821 N N . LEU B 1 285 ? -7.699 -11.93 6.949 1 87.62 285 LEU B N 1
ATOM 4822 C CA . LEU B 1 285 ? -6.504 -12.328 6.207 1 87.62 285 LEU B CA 1
ATOM 4823 C C . LEU B 1 285 ? -5.316 -12.5 7.145 1 87.62 285 LEU B C 1
ATOM 4825 O O . LEU B 1 285 ? -4.176 -12.625 6.691 1 87.62 285 LEU B O 1
ATOM 4829 N N . HIS B 1 286 ? -5.547 -12.531 8.445 1 80.38 286 HIS B N 1
ATOM 4830 C CA . HIS B 1 286 ? -4.426 -12.523 9.375 1 80.38 286 HIS B CA 1
ATOM 4831 C C . HIS B 1 286 ? -4.352 -13.828 10.164 1 80.38 286 HIS B C 1
ATOM 4833 O O . HIS B 1 286 ? -3.408 -14.047 10.922 1 80.38 286 HIS B O 1
ATOM 4839 N N . SER B 1 287 ? -5.32 -14.711 9.859 1 83.31 287 SER B N 1
ATOM 4840 C CA . SER B 1 287 ? -5.199 -16.062 10.422 1 83.31 287 SER B CA 1
ATOM 4841 C C . SER B 1 287 ? -4.02 -16.812 9.812 1 83.31 287 SER B C 1
ATOM 4843 O O . SER B 1 287 ? -3.602 -16.5 8.688 1 83.31 287 SER B O 1
ATOM 4845 N N . SER B 1 288 ? -3.541 -17.766 10.484 1 82 288 SER B N 1
ATOM 4846 C CA . SER B 1 288 ? -2.316 -18.453 10.078 1 82 288 SER B CA 1
ATOM 4847 C C . SER B 1 288 ? -2.539 -19.281 8.82 1 82 288 SER B C 1
ATOM 4849 O O . SER B 1 288 ? -1.61 -19.484 8.031 1 82 288 SER B O 1
ATOM 4851 N N . PHE B 1 289 ? -3.736 -19.875 8.727 1 87.38 289 PHE B N 1
ATOM 4852 C CA . PHE B 1 289 ? -4.059 -20.672 7.551 1 87.38 289 PHE B CA 1
ATOM 4853 C C . PHE B 1 289 ? -5.375 -20.219 6.934 1 87.38 289 PHE B C 1
ATOM 4855 O O . PHE B 1 289 ? -6.25 -19.703 7.633 1 87.38 289 PHE B O 1
ATOM 4862 N N . GLY B 1 290 ? -5.395 -20.359 5.652 1 87.31 290 GLY B N 1
ATOM 4863 C CA . GLY B 1 290 ? -6.621 -20 4.953 1 87.31 290 GLY B CA 1
ATOM 4864 C C . GLY B 1 290 ? -7.734 -21.016 5.164 1 87.31 290 GLY B C 1
ATOM 4865 O O . GLY B 1 290 ? -7.496 -22.125 5.641 1 87.31 290 GLY B O 1
ATOM 4866 N N . PRO B 1 291 ? -8.898 -20.688 4.832 1 88.44 291 PRO B N 1
ATOM 4867 C CA . PRO B 1 291 ? -10.062 -21.531 5.074 1 88.44 291 PRO B CA 1
ATOM 4868 C C . PRO B 1 291 ? -10.148 -22.703 4.102 1 88.44 291 PRO B C 1
ATOM 4870 O O . PRO B 1 291 ? -11.109 -23.469 4.137 1 88.44 291 PRO B O 1
ATOM 4873 N N . TYR B 1 292 ? -9.273 -22.922 3.314 1 87.5 292 TYR B N 1
ATOM 4874 C CA . TYR B 1 292 ? -9.289 -23.984 2.324 1 87.5 292 TYR B CA 1
ATOM 4875 C C . TYR B 1 292 ? -8.359 -25.125 2.73 1 87.5 292 TYR B C 1
ATOM 4877 O O . TYR B 1 292 ? -8.031 -25.984 1.915 1 87.5 292 TYR B O 1
ATOM 4885 N N . MET B 1 293 ? -7.895 -25.062 3.889 1 89.62 293 MET B N 1
ATOM 4886 C CA . MET B 1 293 ? -7.055 -26.141 4.418 1 89.62 293 MET B CA 1
ATOM 4887 C C . MET B 1 293 ? -7.902 -27.328 4.875 1 89.62 293 MET B C 1
ATOM 4889 O O . MET B 1 293 ? -9.047 -27.141 5.297 1 89.62 293 MET B O 1
ATOM 4893 N N . ASP B 1 294 ? -7.434 -28.516 4.703 1 91.19 294 ASP B N 1
ATOM 4894 C CA . ASP B 1 294 ? -8.023 -29.734 5.219 1 91.19 294 ASP B CA 1
ATOM 4895 C C . ASP B 1 294 ? -7.086 -30.422 6.215 1 91.19 294 ASP B C 1
ATOM 4897 O O . ASP B 1 294 ? -6.309 -31.297 5.84 1 91.19 294 ASP B O 1
ATOM 4901 N N . PHE B 1 295 ? -7.305 -30.141 7.445 1 88.81 295 PHE B N 1
ATOM 4902 C CA . PHE B 1 295 ? -6.363 -30.562 8.477 1 88.81 295 PHE B CA 1
ATOM 4903 C C . PHE B 1 295 ? -6.582 -32.031 8.836 1 88.81 295 PHE B C 1
ATOM 4905 O O . PHE B 1 295 ? -5.789 -32.625 9.57 1 88.81 295 PHE B O 1
ATOM 4912 N N . SER B 1 296 ? -7.617 -32.625 8.352 1 86.81 296 SER B N 1
ATOM 4913 C CA . SER B 1 296 ? -7.805 -34.062 8.547 1 86.81 296 SER B CA 1
ATOM 4914 C C . SER B 1 296 ? -6.719 -34.844 7.832 1 86.81 296 SER B C 1
ATOM 4916 O O . SER B 1 296 ? -6.48 -36.031 8.164 1 86.81 296 SER B O 1
ATOM 4918 N N . LYS B 1 297 ? -6.047 -34.188 6.969 1 89.62 297 LYS B N 1
ATOM 4919 C CA . LYS B 1 297 ? -5.004 -34.844 6.184 1 89.62 297 LYS B CA 1
ATOM 4920 C C . LYS B 1 297 ? -3.662 -34.812 6.906 1 89.62 297 LYS B C 1
ATOM 4922 O O . LYS B 1 297 ? -2.689 -35.406 6.465 1 89.62 297 LYS B O 1
ATOM 4927 N N . TYR B 1 298 ? -3.643 -34.062 7.992 1 88.25 298 TYR B N 1
ATOM 4928 C CA . TYR B 1 298 ? -2.373 -33.875 8.68 1 88.25 298 TYR B CA 1
ATOM 4929 C C . TYR B 1 298 ? -1.845 -35.188 9.242 1 88.25 298 TYR B C 1
ATOM 4931 O O . TYR B 1 298 ? -2.57 -35.906 9.93 1 88.25 298 TYR B O 1
ATOM 4939 N N . LYS B 1 299 ? -0.653 -35.562 8.883 1 84.44 299 LYS B N 1
ATOM 4940 C CA . LYS B 1 299 ? 0.041 -36.719 9.438 1 84.44 299 LYS B CA 1
ATOM 4941 C C . LYS B 1 299 ? 1.238 -36.281 10.281 1 84.44 299 LYS B C 1
ATOM 4943 O O . LYS B 1 299 ? 2.129 -35.594 9.797 1 84.44 299 LYS B O 1
ATOM 4948 N N . LYS B 1 300 ? 1.159 -36.625 11.664 1 74.56 300 LYS B N 1
ATOM 4949 C CA . LYS B 1 300 ? 2.252 -36.281 12.57 1 74.56 300 LYS B CA 1
ATOM 4950 C C . LYS B 1 300 ? 3.559 -36.938 12.125 1 74.56 300 LYS B C 1
ATOM 4952 O O . LYS B 1 300 ? 3.574 -38.094 11.727 1 74.56 300 LYS B O 1
ATOM 4957 N N . GLN B 1 301 ? 4.562 -36.062 11.828 1 59.06 301 GLN B N 1
ATOM 4958 C CA . GLN B 1 301 ? 5.848 -36.688 11.508 1 59.06 301 GLN B CA 1
ATOM 4959 C C . GLN B 1 301 ? 6.488 -37.312 12.75 1 59.06 301 GLN B C 1
ATOM 4961 O O . GLN B 1 301 ? 6.508 -36.688 13.812 1 59.06 301 GLN B O 1
ATOM 4966 N N . GLU B 1 302 ? 6.613 -38.625 12.875 1 50.31 302 GLU B N 1
ATOM 4967 C CA . GLU B 1 302 ? 7.332 -39.344 13.922 1 50.31 302 GLU B CA 1
ATOM 4968 C C . GLU B 1 302 ? 8.758 -38.844 14.07 1 50.31 302 GLU B C 1
ATOM 4970 O O . GLU B 1 302 ? 9.383 -38.406 13.094 1 50.31 302 GLU B O 1
#

pLDDT: mean 84.7, std 17.95, range [23.78, 98.62]

Foldseek 3Di:
DPPPPPPPPPPPPPPPPPPPFPLDCPPQDDPVLVCVQQPDDAFPVDDDLLALQRAGEPSNLQQLVLFQFDFDDDDQDDDLLVVLLVVLVVVVVVLCVVCVLPLLLSQLLLLLALLLLLVLVLVVLVVVCVVVVHAFQSNSNSNSLSVLSNVSNVFSVPVDDDDPVSVVVSVVCNVVSNVVLNVCCVVPVLSSLSSSLSNLVVVLVSLVVVLVCCVVVVDPWAATDPSLCNRSVYDPRHTSSSSSSRSSQSSSVSNVQSNVLSVVQVPDQPPVNHRPHGNDRDDDRNDNHDSSTRSVSDDDDD/DPPPPPPPPPPPPPPPPPPPFPLDCPPQDDPVLVCVQAPDDADPVDDDLLFLQRAGEPSNLQQLVLFQFDFDDDDQDDDLLVVLLVVLVVVVVVLCVVCVLPLLLSQLLLLLALLLLLVLVLVVLVVVCVVVVHAFPSNSNSNSLSVLSNVSNVFRVPVDDDDPVSVVVSVVCNVVSNVVLNVCCVVPVLSSLSSSLSNLVVVLVSLVVVLVCCVVVVDPWAATDPSLCNRSVYDPRHTSSSSSSRSSQSSSVSNVQSNVLSVLQVDDQPPVNHRPHRNDRDDDRNDNHDSRTRSVSDDDDD

Nearest PDB structures (foldseek):
  3vv9-assembly1_A  TM=8.214E-01  e=1.192E-11  Trypanosoma brucei brucei
  3vv9-assembly1_A  TM=8.227E-01  e=7.065E-12  Trypanosoma brucei brucei

InterPro domains:
  IPR002680 Alternative oxidase [PF01786] (73-263)
  IPR002680 Alternative oxidase [PTHR31803] (71-267)
  IPR038659 Alternative oxidase superfamily [G3DSA:1.20.1260.140] (32-274)

Solvent-accessible surface area (backbone atoms only — not comparable to full-atom values): 33026 Å² total; per-residue (Å²): 131,88,75,79,78,75,76,75,75,76,73,76,76,71,76,76,77,68,74,84,63,38,59,55,53,77,92,73,49,56,66,69,60,51,52,62,23,62,67,51,77,64,48,86,80,50,68,55,72,38,44,53,56,31,26,32,30,68,65,34,48,50,50,53,61,52,12,58,37,77,78,86,77,83,76,68,66,62,70,56,35,41,51,26,44,49,54,43,50,49,52,51,51,53,46,46,67,72,39,60,88,40,62,64,62,44,46,39,58,51,28,49,46,58,19,45,59,25,46,48,53,18,49,52,48,48,53,45,24,44,61,64,71,42,82,49,46,42,28,50,61,24,44,22,46,15,53,46,29,46,46,55,25,66,55,51,48,80,81,56,84,78,51,71,67,55,47,51,48,48,44,54,50,39,57,52,46,53,52,52,49,48,53,38,39,76,75,38,45,41,42,44,25,38,27,51,15,49,44,23,50,52,46,29,51,51,39,51,49,51,48,50,30,37,75,71,63,77,36,88,72,44,74,44,49,70,69,46,27,49,60,29,30,38,44,95,81,34,26,39,58,58,50,42,55,52,50,28,52,48,27,50,50,49,20,53,50,24,42,49,54,20,51,54,62,68,46,74,62,40,90,88,66,46,71,53,80,29,62,64,58,94,70,86,63,77,50,82,64,60,81,48,36,22,42,78,52,57,71,85,81,129,132,89,76,77,79,78,76,76,77,77,74,77,74,73,75,77,76,70,74,81,64,37,58,54,52,76,92,71,50,56,66,69,59,52,52,62,22,61,67,50,76,65,48,87,81,49,68,55,71,39,43,51,55,31,24,32,29,68,64,33,48,50,49,54,62,52,13,57,40,76,78,86,78,84,76,68,65,64,67,57,35,42,49,27,44,49,54,45,51,49,53,51,50,53,48,45,65,70,41,61,88,39,61,62,62,45,46,40,60,51,27,49,48,58,17,44,59,25,45,49,52,19,49,53,48,47,52,46,23,43,61,66,73,41,82,49,46,42,28,52,59,24,43,21,46,15,52,46,28,46,47,54,25,66,56,51,48,80,80,56,84,76,50,70,68,55,48,50,48,48,45,53,50,38,57,52,46,52,52,53,49,48,53,39,38,75,77,37,46,40,42,43,24,38,27,51,15,48,44,22,50,51,45,29,52,49,40,52,50,51,48,51,30,36,74,70,64,78,34,86,71,46,74,46,50,70,69,45,25,48,60,29,30,38,45,94,82,35,26,42,57,58,52,42,55,54,50,30,52,47,27,48,50,49,20,53,48,25,42,49,53,21,51,52,61,68,46,76,60,40,90,85,66,45,68,53,78,30,60,66,59,93,69,85,64,78,49,82,65,61,81,48,37,22,42,79,52,58,72,85,80,128